Protein 2H56 (pdb70)

Nearest PDB structures (foldseek):
  2h56-assembly3_C  TM=1.001E+00  e=3.188E-31  Halalkalibacterium halodurans
  2h56-assembly2_B  TM=8.503E-01  e=1.746E-24  Halalkalibacterium halodurans
  3s6i-assembly1_A  TM=8.834E-01  e=1.108E-06  Schizosaccharomyces pombe 972h-
  4b21-assembly1_A  TM=8.457E-01  e=3.684E-06  Schizosaccharomyces pombe
  8a5c-assembly1_A  TM=5.728E-01  e=2.726E-02  Deinococcus radiodurans R1 = ATCC 13939 = DSM 20539

Structure (mmCIF, N/CA/C/O backbone):
data_2H56
#
_entry.id   2H56
#
_cell.length_a   141.752
_cell.length_b   141.752
_cell.length_c   85.949
_cell.angle_alpha   90.000
_cell.angle_beta   90.000
_cell.angle_gamma   120.000
#
_symmetry.space_group_name_H-M   'P 65'
#
loop_
_entity.id
_entity.type
_entity.pdbx_description
1 polymer 'DNA-3-methyladenine glycosidase'
2 water water
#
loop_
_atom_site.group_PDB
_atom_site.id
_atom_site.type_symbol
_atom_site.label_atom_id
_atom_site.label_alt_id
_atom_site.label_comp_id
_atom_site.label_asym_id
_atom_site.label_entity_id
_atom_site.label_seq_id
_atom_site.pdbx_PDB_ins_code
_atom_site.Cartn_x
_atom_site.Cartn_y
_atom_site.Cartn_z
_atom_site.occupancy
_atom_site.B_iso_or_equiv
_atom_site.auth_seq_id
_atom_site.auth_comp_id
_atom_site.auth_asym_id
_atom_site.auth_atom_id
_atom_site.pdbx_PDB_model_num
ATOM 1 N N . HIS A 1 12 ? 20.315 26.731 -3.033 1.00 92.20 0 HIS A N 1
ATOM 2 C CA . HIS A 1 12 ? 21.503 26.286 -2.243 1.00 91.46 0 HIS A CA 1
ATOM 3 C C . HIS A 1 12 ? 21.250 26.474 -0.734 1.00 90.78 0 HIS A C 1
ATOM 4 O O . HIS A 1 12 ? 20.755 27.523 -0.308 1.00 91.82 0 HIS A O 1
ATOM 14 N N . ARG A 1 14 ? 22.935 26.397 3.179 1.00 75.42 2 ARG A N 1
ATOM 15 C CA . ARG A 1 14 ? 24.225 26.654 3.795 1.00 74.15 2 ARG A CA 1
ATOM 16 C C . ARG A 1 14 ? 24.207 26.433 5.325 1.00 68.56 2 ARG A C 1
ATOM 17 O O . ARG A 1 14 ? 23.388 27.016 6.025 1.00 66.73 2 ARG A O 1
ATOM 25 N N . TYR A 1 15 ? 25.100 25.596 5.833 1.00 65.52 3 TYR A N 1
ATOM 26 C CA . TYR A 1 15 ? 25.143 25.284 7.278 1.00 66.59 3 TYR A CA 1
ATOM 27 C C . TYR A 1 15 ? 26.309 25.913 8.029 1.00 67.00 3 TYR A C 1
ATOM 28 O O . TYR A 1 15 ? 27.410 26.020 7.508 1.00 66.39 3 TYR A O 1
ATOM 37 N N . PHE A 1 16 ? 26.052 26.316 9.271 1.00 67.76 4 PHE A N 1
ATOM 38 C CA . PHE A 1 16 ? 27.081 26.859 10.137 1.00 67.22 4 PHE A CA 1
ATOM 39 C C . PHE A 1 16 ? 27.142 26.038 11.405 1.00 67.70 4 PHE A C 1
ATOM 40 O O . PHE A 1 16 ? 26.184 26.002 12.189 1.00 66.28 4 PHE A O 1
ATOM 48 N N . SER A 1 17 ? 28.262 25.359 11.613 1.00 68.19 5 SER A N 1
ATOM 49 C CA . SER A 1 17 ? 28.360 24.460 12.737 1.00 69.26 5 SER A CA 1
ATOM 50 C C . SER A 1 17 ? 28.852 25.264 13.935 1.00 68.84 5 SER A C 1
ATOM 51 O O . SER A 1 17 ? 29.268 26.399 13.803 1.00 68.15 5 SER A O 1
ATOM 54 N N . THR A 1 18 ? 28.788 24.675 15.116 1.00 69.19 6 THR A N 1
ATOM 55 C CA . THR A 1 18 ? 29.208 25.380 16.320 1.00 65.89 6 THR A CA 1
ATOM 56 C C . THR A 1 18 ? 30.709 25.610 16.318 1.00 65.95 6 THR A C 1
ATOM 57 O O . THR A 1 18 ? 31.170 26.418 17.098 1.00 66.63 6 THR A O 1
ATOM 61 N N . ASP A 1 19 ? 31.467 24.929 15.447 1.00 63.71 7 ASP A N 1
ATOM 62 C CA . ASP A 1 19 ? 32.898 25.236 15.297 1.00 63.72 7 ASP A CA 1
ATOM 63 C C . ASP A 1 19 ? 33.299 25.889 13.971 1.00 65.71 7 ASP A C 1
ATOM 64 O O . ASP A 1 19 ? 34.461 25.895 13.605 1.00 65.11 7 ASP A O 1
ATOM 69 N N . SER A 1 20 ? 32.334 26.439 13.251 1.00 67.30 8 SER A N 1
ATOM 70 C CA . SER A 1 20 ? 32.625 27.295 12.115 1.00 68.61 8 SER A CA 1
ATOM 71 C C . SER A 1 20 ? 33.420 28.532 12.526 1.00 68.35 8 SER A C 1
ATOM 72 O O . SER A 1 20 ? 33.235 29.047 13.617 1.00 68.34 8 SER A O 1
ATOM 75 N N . PRO A 1 21 ? 34.283 29.037 11.633 1.00 67.63 9 PRO A N 1
ATOM 76 C CA . PRO A 1 21 ? 35.002 30.260 11.938 1.00 67.35 9 PRO A CA 1
ATOM 77 C C . PRO A 1 21 ? 34.072 31.476 12.094 1.00 68.48 9 PRO A C 1
ATOM 78 O O . PRO A 1 21 ? 34.362 32.390 12.847 1.00 71.66 9 PRO A O 1
ATOM 82 N N . GLU A 1 22 ? 32.932 31.468 11.441 1.00 69.03 10 GLU A N 1
ATOM 83 C CA . GLU A 1 22 ? 31.965 32.545 11.656 1.00 70.05 10 GLU A CA 1
ATOM 84 C C . GLU A 1 22 ? 31.396 32.480 13.078 1.00 71.31 10 GLU A C 1
ATOM 85 O O . GLU A 1 22 ? 31.262 33.487 13.755 1.00 72.91 10 GLU A O 1
ATOM 91 N N . VAL A 1 23 ? 31.072 31.282 13.537 1.00 72.84 11 VAL A N 1
ATOM 92 C CA . VAL A 1 23 ? 30.456 31.153 14.832 1.00 70.56 11 VAL A CA 1
ATOM 93 C C . VAL A 1 23 ? 31.510 31.510 15.877 1.00 70.98 11 VAL A C 1
ATOM 94 O O . VAL A 1 23 ? 31.200 32.185 16.865 1.00 73.62 11 VAL A O 1
ATOM 98 N N . LYS A 1 24 ? 32.754 31.100 15.631 1.00 67.35 12 LYS A N 1
ATOM 99 C CA . LYS A 1 24 ? 33.834 31.377 16.570 1.00 67.62 12 LYS A CA 1
ATOM 100 C C . LYS A 1 24 ? 34.049 32.874 16.688 1.00 67.86 12 LYS A C 1
ATOM 101 O O . LYS A 1 24 ? 34.277 33.386 17.775 1.00 69.83 12 LYS A O 1
ATOM 107 N N . THR A 1 25 ? 33.915 33.580 15.576 1.00 68.96 13 THR A N 1
ATOM 108 C CA . THR A 1 25 ? 34.045 35.023 15.583 1.00 67.19 13 THR A CA 1
ATOM 109 C C . THR A 1 25 ? 32.936 35.689 16.371 1.00 69.56 13 THR A C 1
ATOM 110 O O . THR A 1 25 ? 33.224 36.529 17.232 1.00 71.07 13 THR A O 1
ATOM 114 N N . ILE A 1 26 ? 31.690 35.294 16.126 1.00 70.49 14 ILE A N 1
ATOM 115 C CA . ILE A 1 26 ? 30.554 35.964 16.774 1.00 70.85 14 ILE A CA 1
ATOM 116 C C . ILE A 1 26 ? 30.502 35.705 18.263 1.00 72.12 14 ILE A C 1
ATOM 117 O O . ILE A 1 26 ? 29.970 36.507 19.000 1.00 74.61 14 ILE A O 1
ATOM 122 N N . VAL A 1 27 ? 31.076 34.603 18.722 1.00 72.42 15 VAL A N 1
ATOM 123 C CA . VAL A 1 27 ? 31.075 34.336 20.158 1.00 70.52 15 VAL A CA 1
ATOM 124 C C . VAL A 1 27 ? 32.333 34.790 20.840 1.00 69.54 15 VAL A C 1
ATOM 125 O O . VAL A 1 27 ? 32.376 34.770 22.054 1.00 69.68 15 VAL A O 1
ATOM 129 N N . ALA A 1 28 ? 33.352 35.227 20.100 1.00 68.05 16 ALA A N 1
ATOM 130 C CA . ALA A 1 28 ? 34.645 35.599 20.751 1.00 64.68 16 ALA A CA 1
ATOM 131 C C . ALA A 1 28 ? 34.494 36.556 21.940 1.00 63.80 16 ALA A C 1
ATOM 132 O O . ALA A 1 28 ? 35.137 36.403 22.956 1.00 63.51 16 ALA A O 1
ATOM 134 N N . GLN A 1 29 ? 33.631 37.539 21.804 1.00 66.98 17 GLN A N 1
ATOM 135 C CA . GLN A 1 29 ? 33.492 38.557 22.813 1.00 69.10 17 GLN A CA 1
ATOM 136 C C . GLN A 1 29 ? 32.090 38.559 23.375 1.00 70.27 17 GLN A C 1
ATOM 137 O O . GLN A 1 29 ? 31.610 39.609 23.790 1.00 73.50 17 GLN A O 1
ATOM 143 N N . ASP A 1 30 ? 31.482 37.368 23.452 1.00 69.79 18 ASP A N 1
ATOM 144 C CA . ASP A 1 30 ? 30.115 37.167 23.961 1.00 67.00 18 ASP A CA 1
ATOM 145 C C . ASP A 1 30 ? 29.929 35.732 24.516 1.00 64.62 18 ASP A C 1
ATOM 146 O O . ASP A 1 30 ? 29.556 34.823 23.789 1.00 65.65 18 ASP A O 1
ATOM 151 N N . SER A 1 31 ? 30.166 35.526 25.799 1.00 62.81 19 SER A N 1
ATOM 152 C CA . SER A 1 31 ? 30.041 34.190 26.377 1.00 63.52 19 SER A CA 1
ATOM 153 C C . SER A 1 31 ? 28.626 33.680 26.566 1.00 62.45 19 SER A C 1
ATOM 154 O O . SER A 1 31 ? 28.419 32.485 26.697 1.00 61.00 19 SER A O 1
ATOM 157 N N . ARG A 1 32 ? 27.668 34.584 26.653 1.00 64.00 20 ARG A N 1
ATOM 158 C CA . ARG A 1 32 ? 26.274 34.198 26.759 1.00 65.97 20 ARG A CA 1
ATOM 159 C C . ARG A 1 32 ? 25.876 33.540 25.467 1.00 64.32 20 ARG A C 1
ATOM 160 O O . ARG A 1 32 ? 25.209 32.507 25.470 1.00 61.83 20 ARG A O 1
ATOM 168 N N . LEU A 1 33 ? 26.279 34.159 24.362 1.00 65.15 21 LEU A N 1
ATOM 169 C CA . LEU A 1 33 ? 26.002 33.602 23.038 1.00 67.44 21 LEU A CA 1
ATOM 170 C C . LEU A 1 33 ? 26.714 32.264 22.877 1.00 68.18 21 LEU A C 1
ATOM 171 O O . LEU A 1 33 ? 26.147 31.313 22.337 1.00 70.05 21 LEU A O 1
ATOM 176 N N . PHE A 1 34 ? 27.930 32.172 23.402 1.00 67.93 22 PHE A N 1
ATOM 177 C CA . PHE A 1 34 ? 28.657 30.922 23.364 1.00 68.61 22 PHE A CA 1
ATOM 178 C C . PHE A 1 34 ? 27.935 29.796 24.114 1.00 70.78 22 PHE A C 1
ATOM 179 O O . PHE A 1 34 ? 27.839 28.674 23.601 1.00 74.26 22 PHE A O 1
ATOM 187 N N . GLN A 1 35 ? 27.511 30.080 25.352 1.00 69.05 23 GLN A N 1
ATOM 188 C CA . GLN A 1 35 ? 26.756 29.123 26.174 1.00 67.29 23 GLN A CA 1
ATOM 189 C C . GLN A 1 35 ? 25.498 28.631 25.422 1.00 66.26 23 GLN A C 1
ATOM 190 O O . GLN A 1 35 ? 25.159 27.448 25.453 1.00 63.24 23 GLN A O 1
ATOM 196 N N . PHE A 1 36 ? 24.841 29.543 24.718 1.00 66.52 24 PHE A N 1
ATOM 197 C CA . PHE A 1 36 ? 23.629 29.201 23.990 1.00 68.63 24 PHE A CA 1
ATOM 198 C C . PHE A 1 36 ? 23.909 28.325 22.779 1.00 67.53 24 PHE A C 1
ATOM 199 O O . PHE A 1 36 ? 23.211 27.326 22.564 1.00 65.82 24 PHE A O 1
ATOM 207 N N . ILE A 1 37 ? 24.923 28.713 22.004 1.00 65.72 25 ILE A N 1
ATOM 208 C CA . ILE A 1 37 ? 25.270 28.014 20.772 1.00 65.28 25 ILE A CA 1
ATOM 209 C C . ILE A 1 37 ? 25.727 26.602 21.066 1.00 65.56 25 ILE A C 1
ATOM 210 O O . ILE A 1 37 ? 25.376 25.676 20.328 1.00 67.11 25 ILE A O 1
ATOM 215 N N . GLU A 1 38 ? 26.462 26.397 22.150 1.00 65.42 26 GLU A N 1
ATOM 216 C CA . GLU A 1 38 ? 26.884 25.025 22.443 1.00 67.42 26 GLU A CA 1
ATOM 217 C C . GLU A 1 38 ? 25.661 24.099 22.712 1.00 67.83 26 GLU A C 1
ATOM 218 O O . GLU A 1 38 ? 25.679 22.947 22.315 1.00 69.41 26 GLU A O 1
ATOM 221 N N . ILE A 1 39 ? 24.588 24.617 23.304 1.00 65.98 27 ILE A N 1
ATOM 222 C CA . ILE A 1 39 ? 23.366 23.850 23.455 1.00 63.95 27 ILE A CA 1
ATOM 223 C C . ILE A 1 39 ? 22.536 23.776 22.139 1.00 65.08 27 ILE A C 1
ATOM 224 O O . ILE A 1 39 ? 22.014 22.715 21.771 1.00 63.50 27 ILE A O 1
ATOM 228 N N . ALA A 1 40 ? 22.419 24.882 21.417 1.00 65.34 28 ALA A N 1
ATOM 229 C CA . ALA A 1 40 ? 21.523 24.915 20.240 1.00 64.73 28 ALA A CA 1
ATOM 230 C C . ALA A 1 40 ? 22.066 24.182 19.028 1.00 65.42 28 ALA A C 1
ATOM 231 O O . ALA A 1 40 ? 21.306 23.789 18.185 1.00 69.70 28 ALA A O 1
ATOM 233 N N . GLY A 1 41 ? 23.371 24.029 18.891 1.00 65.96 29 GLY A N 1
ATOM 234 C CA . GLY A 1 41 ? 23.908 23.318 17.721 1.00 65.11 29 GLY A CA 1
ATOM 235 C C . GLY A 1 41 ? 23.977 24.177 16.464 1.00 65.32 29 GLY A C 1
ATOM 236 O O . GLY A 1 41 ? 24.107 25.395 16.535 1.00 63.32 29 GLY A O 1
ATOM 237 N N . GLU A 1 42 ? 23.898 23.539 15.300 1.00 65.96 30 GLU A N 1
ATOM 238 C CA . GLU A 1 42 ? 24.112 24.257 14.058 1.00 64.28 30 GLU A CA 1
ATOM 239 C C . GLU A 1 42 ? 22.886 25.028 13.654 1.00 66.42 30 GLU A C 1
ATOM 240 O O . GLU A 1 42 ? 21.769 24.675 14.015 1.00 66.12 30 GLU A O 1
ATOM 246 N N . VAL A 1 43 ? 23.122 26.092 12.900 1.00 67.12 31 VAL A N 1
ATOM 247 C CA . VAL A 1 43 ? 22.073 26.795 12.201 1.00 64.75 31 VAL A CA 1
ATOM 248 C C . VAL A 1 43 ? 22.302 26.704 10.710 1.00 65.74 31 VAL A C 1
ATOM 249 O O . VAL A 1 43 ? 23.394 26.347 10.252 1.00 64.47 31 VAL A O 1
ATOM 253 N N . GLN A 1 44 ? 21.261 27.069 9.967 1.00 67.36 32 GLN A N 1
ATOM 254 C CA . GLN A 1 44 ? 21.275 27.004 8.532 1.00 69.09 32 GLN A CA 1
ATOM 255 C C . GLN A 1 44 ? 20.737 28.279 7.895 1.00 71.02 32 GLN A C 1
ATOM 256 O O . GLN A 1 44 ? 20.035 29.075 8.529 1.00 70.41 32 GLN A O 1
ATOM 262 N N . LEU A 1 45 ? 21.124 28.472 6.641 1.00 72.22 33 LEU A N 1
ATOM 263 C CA . LEU A 1 45 ? 20.823 29.676 5.904 1.00 72.97 33 LEU A CA 1
ATOM 264 C C . LEU A 1 45 ? 20.390 29.293 4.521 1.00 74.48 33 LEU A C 1
ATOM 265 O O . LEU A 1 45 ? 21.220 28.972 3.686 1.00 75.57 33 LEU A O 1
ATOM 270 N N . PRO A 1 46 ? 19.078 29.291 4.271 1.00 77.47 34 PRO A N 1
ATOM 271 C CA . PRO A 1 46 ? 18.637 29.016 2.899 1.00 78.39 34 PRO A CA 1
ATOM 272 C C . PRO A 1 46 ? 19.022 30.145 1.957 1.00 78.35 34 PRO A C 1
ATOM 273 O O . PRO A 1 46 ? 18.931 31.310 2.322 1.00 76.78 34 PRO A O 1
ATOM 277 N N . THR A 1 47 ? 19.523 29.785 0.786 1.00 80.26 35 THR A N 1
ATOM 278 C CA . THR A 1 47 ? 19.852 30.764 -0.237 1.00 82.25 35 THR A CA 1
ATOM 279 C C . THR A 1 47 ? 19.071 30.465 -1.490 1.00 81.83 35 THR A C 1
ATOM 280 O O . THR A 1 47 ? 19.267 29.409 -2.134 1.00 83.05 35 THR A O 1
ATOM 284 N N . LYS A 1 48 ? 18.202 31.407 -1.837 1.00 79.59 36 LYS A N 1
ATOM 285 C CA . LYS A 1 48 ? 17.468 31.343 -3.086 1.00 79.12 36 LYS A CA 1
ATOM 286 C C . LYS A 1 48 ? 18.423 31.614 -4.247 1.00 77.76 36 LYS A C 1
ATOM 287 O O . LYS A 1 48 ? 19.075 32.643 -4.301 1.00 79.28 36 LYS A O 1
ATOM 293 N N . PRO A 1 49 ? 18.490 30.700 -5.201 1.00 77.72 37 PRO A N 1
ATOM 294 C CA . PRO A 1 49 ? 19.344 30.980 -6.362 1.00 79.35 37 PRO A CA 1
ATOM 295 C C . PRO A 1 49 ? 19.079 32.350 -7.018 1.00 79.74 37 PRO A C 1
ATOM 296 O O . PRO A 1 49 ? 19.984 33.181 -7.076 1.00 83.21 37 PRO A O 1
ATOM 300 N N . ASN A 1 50 ? 17.840 32.593 -7.443 1.00 76.15 38 ASN A N 1
ATOM 301 C CA . ASN A 1 50 ? 17.517 33.707 -8.327 1.00 73.48 38 ASN A CA 1
ATOM 302 C C . ASN A 1 50 ? 16.985 35.009 -7.654 1.00 70.36 38 ASN A C 1
ATOM 303 O O . ASN A 1 50 ? 15.846 35.094 -7.260 1.00 69.22 38 ASN A O 1
ATOM 308 N N . PRO A 1 51 ? 17.808 36.045 -7.582 1.00 68.61 39 PRO A N 1
ATOM 309 C CA . PRO A 1 51 ? 17.456 37.276 -6.890 1.00 68.16 39 PRO A CA 1
ATOM 310 C C . PRO A 1 51 ? 16.150 37.924 -7.338 1.00 69.89 39 PRO A C 1
ATOM 311 O O . PRO A 1 51 ? 15.331 38.315 -6.509 1.00 72.66 39 PRO A O 1
ATOM 315 N N . PHE A 1 52 ? 15.959 38.077 -8.635 1.00 67.37 40 PHE A N 1
ATOM 316 C CA . PHE A 1 52 ? 14.747 38.701 -9.093 1.00 68.14 40 PHE A CA 1
ATOM 317 C C . PHE A 1 52 ? 13.534 37.897 -8.653 1.00 69.71 40 PHE A C 1
ATOM 318 O O . PHE A 1 52 ? 12.549 38.452 -8.206 1.00 72.08 40 PHE A O 1
ATOM 326 N N . GLN A 1 53 ? 13.617 36.582 -8.791 1.00 71.77 41 GLN A N 1
ATOM 327 C CA . GLN A 1 53 ? 12.540 35.686 -8.398 1.00 72.75 41 GLN A CA 1
ATOM 328 C C . GLN A 1 53 ? 12.213 35.872 -6.921 1.00 72.68 41 GLN A C 1
ATOM 329 O O . GLN A 1 53 ? 11.061 35.966 -6.537 1.00 70.71 41 GLN A O 1
ATOM 335 N N . SER A 1 54 ? 13.249 35.951 -6.105 1.00 74.29 42 SER A N 1
ATOM 336 C CA . SER A 1 54 ? 13.096 36.200 -4.676 1.00 75.83 42 SER A CA 1
ATOM 337 C C . SER A 1 54 ? 12.389 37.469 -4.338 1.00 73.79 42 SER A C 1
ATOM 338 O O . SER A 1 54 ? 11.597 37.476 -3.416 1.00 75.18 42 SER A O 1
ATOM 341 N N . LEU A 1 55 ? 12.694 38.555 -5.037 1.00 71.71 43 LEU A N 1
ATOM 342 C CA . LEU A 1 55 ? 12.037 39.822 -4.717 1.00 72.19 43 LEU A CA 1
ATOM 343 C C . LEU A 1 55 ? 10.538 39.715 -5.010 1.00 72.91 43 LEU A C 1
ATOM 344 O O . LEU A 1 55 ? 9.701 40.168 -4.231 1.00 76.61 43 LEU A O 1
ATOM 349 N N . VAL A 1 56 ? 10.200 39.105 -6.139 1.00 69.11 44 VAL A N 1
ATOM 350 C CA . VAL A 1 56 ? 8.816 38.979 -6.519 1.00 67.78 44 VAL A CA 1
ATOM 351 C C . VAL A 1 56 ? 8.074 38.111 -5.500 1.00 69.42 44 VAL A C 1
ATOM 352 O O . VAL A 1 56 ? 7.038 38.496 -4.986 1.00 71.12 44 VAL A O 1
ATOM 356 N N . SER A 1 57 ? 8.625 36.944 -5.211 1.00 70.62 45 SER A N 1
ATOM 357 C CA . SER A 1 57 ? 8.126 36.097 -4.152 1.00 72.82 45 SER A CA 1
ATOM 358 C C . SER A 1 57 ? 8.023 36.833 -2.803 1.00 73.32 45 SER A C 1
ATOM 359 O O . SER A 1 57 ? 7.058 36.663 -2.084 1.00 76.19 45 SER A O 1
ATOM 362 N N . SER A 1 58 ? 9.000 37.655 -2.456 1.00 72.64 46 SER A N 1
ATOM 363 C CA . SER A 1 58 ? 8.912 38.412 -1.219 1.00 73.98 46 SER A CA 1
ATOM 364 C C . SER A 1 58 ? 7.735 39.364 -1.224 1.00 71.51 46 SER A C 1
ATOM 365 O O . SER A 1 58 ? 7.056 39.506 -0.201 1.00 73.16 46 SER A O 1
ATOM 368 N N . ILE A 1 59 ? 7.487 40.021 -2.350 1.00 69.13 47 ILE A N 1
ATOM 369 C CA . ILE A 1 59 ? 6.298 40.894 -2.460 1.00 70.19 47 ILE A CA 1
ATOM 370 C C . ILE A 1 59 ? 4.992 40.080 -2.354 1.00 70.87 47 ILE A C 1
ATOM 371 O O . ILE A 1 59 ? 4.079 40.484 -1.648 1.00 70.79 47 ILE A O 1
ATOM 376 N N . VAL A 1 60 ? 4.932 38.902 -2.983 1.00 70.53 48 VAL A N 1
ATOM 377 C CA . VAL A 1 60 ? 3.720 38.105 -2.946 1.00 69.63 48 VAL A CA 1
ATOM 378 C C . VAL A 1 60 ? 3.389 37.656 -1.544 1.00 68.56 48 VAL A C 1
ATOM 379 O O . VAL A 1 60 ? 2.225 37.576 -1.177 1.00 68.02 48 VAL A O 1
ATOM 383 N N . GLU A 1 61 ? 4.410 37.439 -0.746 1.00 68.95 49 GLU A N 1
ATOM 384 C CA . GLU A 1 61 ? 4.219 36.973 0.634 1.00 71.14 49 GLU A CA 1
ATOM 385 C C . GLU A 1 61 ? 3.630 38.002 1.580 1.00 69.38 49 GLU A C 1
ATOM 386 O O . GLU A 1 61 ? 2.947 37.646 2.523 1.00 72.86 49 GLU A O 1
ATOM 392 N N . GLN A 1 62 ? 3.907 39.275 1.383 1.00 66.82 50 GLN A N 1
ATOM 393 C CA . GLN A 1 62 ? 3.416 40.272 2.347 1.00 66.42 50 GLN A CA 1
ATOM 394 C C . GLN A 1 62 ? 1.960 40.060 2.777 1.00 66.24 50 GLN A C 1
ATOM 395 O O . GLN A 1 62 ? 1.077 39.941 1.925 1.00 65.50 50 GLN A O 1
ATOM 401 N N . GLN A 1 63 ? 1.745 40.026 4.101 1.00 66.15 51 GLN A N 1
ATOM 402 C CA . GLN A 1 63 ? 0.434 39.994 4.754 1.00 66.40 51 GLN A CA 1
ATOM 403 C C . GLN A 1 63 ? -0.281 38.654 4.566 1.00 67.48 51 GLN A C 1
ATOM 404 O O . GLN A 1 63 ? -1.445 38.516 4.903 1.00 70.05 51 GLN A O 1
ATOM 410 N N . LEU A 1 64 ? 0.400 37.644 4.060 1.00 68.09 52 LEU A N 1
ATOM 411 C CA . LEU A 1 64 ? -0.266 36.377 3.824 1.00 70.55 52 LEU A CA 1
ATOM 412 C C . LEU A 1 64 ? 0.469 35.234 4.502 1.00 71.43 52 LEU A C 1
ATOM 413 O O . LEU A 1 64 ? 1.667 35.296 4.670 1.00 73.11 52 LEU A O 1
ATOM 418 N N . SER A 1 65 ? -0.248 34.170 4.856 1.00 73.11 53 SER A N 1
ATOM 419 C CA . SER A 1 65 ? 0.397 32.929 5.306 1.00 72.66 53 SER A CA 1
ATOM 420 C C . SER A 1 65 ? 1.239 32.310 4.196 1.00 73.70 53 SER A C 1
ATOM 421 O O . SER A 1 65 ? 1.036 32.595 3.015 1.00 72.11 53 SER A O 1
ATOM 424 N N . ILE A 1 66 ? 2.194 31.472 4.597 1.00 76.52 54 ILE A N 1
ATOM 425 C CA . ILE A 1 66 ? 2.984 30.671 3.658 1.00 78.66 54 ILE A CA 1
ATOM 426 C C . ILE A 1 66 ? 2.055 29.848 2.739 1.00 78.73 54 ILE A C 1
ATOM 427 O O . ILE A 1 66 ? 2.332 29.705 1.542 1.00 79.47 54 ILE A O 1
ATOM 431 N N . LYS A 1 67 ? 0.943 29.356 3.290 1.00 76.95 55 LYS A N 1
ATOM 432 C CA . LYS A 1 67 ? -0.068 28.619 2.510 1.00 77.12 55 LYS A CA 1
ATOM 433 C C . LYS A 1 67 ? -0.772 29.480 1.452 1.00 75.50 55 LYS A C 1
ATOM 434 O O . LYS A 1 67 ? -0.846 29.097 0.289 1.00 76.48 55 LYS A O 1
ATOM 440 N N . ALA A 1 68 ? -1.303 30.623 1.891 1.00 74.14 56 ALA A N 1
ATOM 441 C CA . ALA A 1 68 ? -1.940 31.629 1.040 1.00 72.34 56 ALA A CA 1
ATOM 442 C C . ALA A 1 68 ? -1.040 32.097 -0.094 1.00 71.19 56 ALA A C 1
ATOM 443 O O . ALA A 1 68 ? -1.419 32.049 -1.254 1.00 73.19 56 ALA A O 1
ATOM 445 N N . ALA A 1 69 ? 0.156 32.549 0.265 1.00 70.21 57 ALA A N 1
ATOM 446 C CA . ALA A 1 69 ? 1.114 33.091 -0.691 1.00 68.44 57 ALA A CA 1
ATOM 447 C C . ALA A 1 69 ? 1.525 32.045 -1.693 1.00 67.51 57 ALA A C 1
ATOM 448 O O . ALA A 1 69 ? 1.752 32.349 -2.851 1.00 67.30 57 ALA A O 1
ATOM 450 N N . SER A 1 70 ? 1.639 30.809 -1.235 1.00 68.18 58 SER A N 1
ATOM 451 C CA . SER A 1 70 ? 2.090 29.733 -2.089 1.00 67.77 58 SER A CA 1
ATOM 452 C C . SER A 1 70 ? 1.039 29.461 -3.157 1.00 65.67 58 SER A C 1
ATOM 453 O O . SER A 1 70 ? 1.371 29.275 -4.301 1.00 67.59 58 SER A O 1
ATOM 456 N N . ALA A 1 71 ? -0.229 29.513 -2.799 1.00 66.89 59 ALA A N 1
ATOM 457 C CA . ALA A 1 71 ? -1.306 29.377 -3.787 1.00 67.81 59 ALA A CA 1
ATOM 458 C C . ALA A 1 71 ? -1.216 30.456 -4.882 1.00 67.54 59 ALA A C 1
ATOM 459 O O . ALA A 1 71 ? -1.302 30.151 -6.068 1.00 63.43 59 ALA A O 1
ATOM 461 N N . ILE A 1 72 ? -1.030 31.712 -4.475 1.00 67.72 60 ILE A N 1
ATOM 462 C CA . ILE A 1 72 ? -1.049 32.824 -5.420 1.00 66.98 60 ILE A CA 1
ATOM 463 C C . ILE A 1 72 ? 0.168 32.767 -6.306 1.00 66.79 60 ILE A C 1
ATOM 464 O O . ILE A 1 72 ? 0.090 32.916 -7.511 1.00 65.21 60 ILE A O 1
ATOM 469 N N . TYR A 1 73 ? 1.307 32.520 -5.699 1.00 69.82 61 TYR A N 1
ATOM 470 C CA . TYR A 1 73 ? 2.538 32.430 -6.463 1.00 71.64 61 TYR A CA 1
ATOM 471 C C . TYR A 1 73 ? 2.496 31.253 -7.444 1.00 71.69 61 TYR A C 1
ATOM 472 O O . TYR A 1 73 ? 2.964 31.358 -8.566 1.00 72.87 61 TYR A O 1
ATOM 481 N N . GLY A 1 74 ? 1.920 30.136 -7.029 1.00 70.47 62 GLY A N 1
ATOM 482 C CA . GLY A 1 74 ? 1.765 29.000 -7.940 1.00 70.84 62 GLY A CA 1
ATOM 483 C C . GLY A 1 74 ? 1.048 29.397 -9.208 1.00 71.02 62 GLY A C 1
ATOM 484 O O . GLY A 1 74 ? 1.402 28.957 -10.297 1.00 72.51 62 GLY A O 1
ATOM 485 N N . ARG A 1 75 ? 0.045 30.258 -9.067 1.00 69.69 63 ARG A N 1
ATOM 486 C CA . ARG A 1 75 ? -0.731 30.680 -10.205 1.00 67.25 63 ARG A CA 1
ATOM 487 C C . ARG A 1 75 ? 0.019 31.700 -11.054 1.00 67.00 63 ARG A C 1
ATOM 488 O O . ARG A 1 75 ? -0.172 31.728 -12.259 1.00 68.97 63 ARG A O 1
ATOM 496 N N . VAL A 1 76 ? 0.882 32.518 -10.456 1.00 65.71 64 VAL A N 1
ATOM 497 C CA . VAL A 1 76 ? 1.704 33.418 -11.249 1.00 65.49 64 VAL A CA 1
ATOM 498 C C . VAL A 1 76 ? 2.648 32.589 -12.117 1.00 68.00 64 VAL A C 1
ATOM 499 O O . VAL A 1 76 ? 2.813 32.863 -13.333 1.00 68.15 64 VAL A O 1
ATOM 503 N N . GLU A 1 77 ? 3.221 31.532 -11.535 1.00 69.23 65 GLU A N 1
ATOM 504 C CA . GLU A 1 77 ? 4.138 30.690 -12.315 1.00 72.00 65 GLU A CA 1
ATOM 505 C C . GLU A 1 77 ? 3.425 30.142 -13.558 1.00 72.12 65 GLU A C 1
ATOM 506 O O . GLU A 1 77 ? 4.022 30.105 -14.635 1.00 70.10 65 GLU A O 1
ATOM 512 N N . GLN A 1 78 ? 2.148 29.761 -13.421 1.00 72.66 66 GLN A N 1
ATOM 513 C CA . GLN A 1 78 ? 1.400 29.222 -14.550 1.00 72.92 66 GLN A CA 1
ATOM 514 C C . GLN A 1 78 ? 1.205 30.280 -15.622 1.00 72.40 66 GLN A C 1
ATOM 515 O O . GLN A 1 78 ? 1.383 29.996 -16.785 1.00 72.34 66 GLN A O 1
ATOM 521 N N . LEU A 1 79 ? 0.870 31.507 -15.231 1.00 72.77 67 LEU A N 1
ATOM 522 C CA . LEU A 1 79 ? 0.755 32.628 -16.187 1.00 69.10 67 LEU A CA 1
ATOM 523 C C . LEU A 1 79 ? 2.015 32.783 -17.004 1.00 68.44 67 LEU A C 1
ATOM 524 O O . LEU A 1 79 ? 1.918 32.874 -18.196 1.00 70.21 67 LEU A O 1
ATOM 529 N N . VAL A 1 80 ? 3.193 32.786 -16.376 1.00 70.02 68 VAL A N 1
ATOM 530 C CA . VAL A 1 80 ? 4.487 32.849 -17.129 1.00 68.22 68 VAL A CA 1
ATOM 531 C C . VAL A 1 80 ? 4.971 31.517 -17.731 1.00 69.46 68 VAL A C 1
ATOM 532 O O . VAL A 1 80 ? 5.958 31.507 -18.455 1.00 71.51 68 VAL A O 1
ATOM 536 N N . GLY A 1 81 ? 4.291 30.407 -17.430 1.00 70.49 69 GLY A N 1
ATOM 537 C CA . GLY A 1 81 ? 4.544 29.118 -18.066 1.00 69.54 69 GLY A CA 1
ATOM 538 C C . GLY A 1 81 ? 5.660 28.305 -17.460 1.00 72.78 69 GLY A C 1
ATOM 539 O O . GLY A 1 81 ? 6.263 27.490 -18.137 1.00 76.73 69 GLY A O 1
ATOM 540 N N . GLY A 1 82 ? 5.943 28.498 -16.179 1.00 75.37 70 GLY A N 1
ATOM 541 C CA . GLY A 1 82 ? 6.999 27.740 -15.505 1.00 75.16 70 GLY A CA 1
ATOM 542 C C . GLY A 1 82 ? 7.729 28.624 -14.521 1.00 75.82 70 GLY A C 1
ATOM 543 O O . GLY A 1 82 ? 7.171 29.594 -14.022 1.00 78.04 70 GLY A O 1
ATOM 544 N N . ALA A 1 83 ? 8.983 28.311 -14.232 1.00 75.12 71 ALA A N 1
ATOM 545 C CA . ALA A 1 83 ? 9.739 29.119 -13.281 1.00 75.81 71 ALA A CA 1
ATOM 546 C C . ALA A 1 83 ? 9.714 30.605 -13.692 1.00 75.77 71 ALA A C 1
ATOM 547 O O . ALA A 1 83 ? 9.899 30.956 -14.851 1.00 76.59 71 ALA A O 1
ATOM 549 N N . LEU A 1 84 ? 9.454 31.474 -12.742 1.00 75.30 72 LEU A N 1
ATOM 550 C CA . LEU A 1 84 ? 9.643 32.879 -12.979 1.00 76.06 72 LEU A CA 1
ATOM 551 C C . LEU A 1 84 ? 11.113 33.112 -12.785 1.00 76.04 72 LEU A C 1
ATOM 552 O O . LEU A 1 84 ? 11.587 32.994 -11.671 1.00 78.81 72 LEU A O 1
ATOM 557 N N . GLU A 1 85 ? 11.840 33.423 -13.851 1.00 74.99 73 GLU A N 1
ATOM 558 C CA . GLU A 1 85 ? 13.290 33.646 -13.749 1.00 75.83 73 GLU A CA 1
ATOM 559 C C . GLU A 1 85 ? 13.739 35.050 -14.133 1.00 74.16 73 GLU A C 1
ATOM 560 O O . GLU A 1 85 ? 14.755 35.527 -13.650 1.00 75.39 73 GLU A O 1
ATOM 566 N N . LYS A 1 86 ? 13.001 35.696 -15.023 1.00 73.30 74 LYS A N 1
ATOM 567 C CA . LYS A 1 86 ? 13.484 36.877 -15.713 1.00 72.42 74 LYS A CA 1
ATOM 568 C C . LYS A 1 86 ? 12.339 37.871 -15.791 1.00 71.71 74 LYS A C 1
ATOM 569 O O . LYS A 1 86 ? 11.196 37.457 -15.996 1.00 73.24 74 LYS A O 1
ATOM 572 N N . PRO A 1 87 ? 12.631 39.180 -15.638 1.00 69.65 75 PRO A N 1
ATOM 573 C CA . PRO A 1 87 ? 11.587 40.188 -15.705 1.00 68.06 75 PRO A CA 1
ATOM 574 C C . PRO A 1 87 ? 10.882 40.219 -17.050 1.00 65.85 75 PRO A C 1
ATOM 575 O O . PRO A 1 87 ? 9.704 40.502 -17.097 1.00 64.44 75 PRO A O 1
ATOM 579 N N . GLU A 1 88 ? 11.581 39.911 -18.127 1.00 67.49 76 GLU A N 1
ATOM 580 C CA . GLU A 1 88 ? 10.954 39.951 -19.445 1.00 69.56 76 GLU A CA 1
ATOM 581 C C . GLU A 1 88 ? 9.695 39.067 -19.458 1.00 70.56 76 GLU A C 1
ATOM 582 O O . GLU A 1 88 ? 8.727 39.361 -20.146 1.00 76.13 76 GLU A O 1
ATOM 584 N N . GLN A 1 89 ? 9.664 38.019 -18.658 1.00 69.61 77 GLN A N 1
ATOM 585 C CA . GLN A 1 89 ? 8.493 37.121 -18.637 1.00 68.70 77 GLN A CA 1
ATOM 586 C C . GLN A 1 89 ? 7.184 37.791 -18.211 1.00 69.73 77 GLN A C 1
ATOM 587 O O . GLN A 1 89 ? 6.098 37.319 -18.531 1.00 68.02 77 GLN A O 1
ATOM 593 N N . LEU A 1 90 ? 7.293 38.860 -17.436 1.00 70.40 78 LEU A N 1
ATOM 594 C CA . LEU A 1 90 ? 6.116 39.494 -16.913 1.00 71.14 78 LEU A CA 1
ATOM 595 C C . LEU A 1 90 ? 5.596 40.572 -17.861 1.00 71.84 78 LEU A C 1
ATOM 596 O O . LEU A 1 90 ? 4.428 40.993 -17.735 1.00 68.79 78 LEU A O 1
ATOM 601 N N . TYR A 1 91 ? 6.436 41.015 -18.806 1.00 71.91 79 TYR A N 1
ATOM 602 C CA . TYR A 1 91 ? 5.954 41.985 -19.773 1.00 75.36 79 TYR A CA 1
ATOM 603 C C . TYR A 1 91 ? 4.728 41.367 -20.411 1.00 76.57 79 TYR A C 1
ATOM 604 O O . TYR A 1 91 ? 3.730 42.040 -20.502 1.00 79.06 79 TYR A O 1
ATOM 607 N N . ARG A 1 92 ? 4.787 40.086 -20.796 1.00 77.00 80 ARG A N 1
ATOM 608 C CA . ARG A 1 92 ? 3.681 39.447 -21.552 1.00 77.84 80 ARG A CA 1
ATOM 609 C C . ARG A 1 92 ? 2.387 39.182 -20.738 1.00 77.06 80 ARG A C 1
ATOM 610 O O . ARG A 1 92 ? 1.395 38.796 -21.327 1.00 79.42 80 ARG A O 1
ATOM 612 N N . VAL A 1 93 ? 2.400 39.386 -19.413 1.00 74.50 81 VAL A N 1
ATOM 613 C CA . VAL A 1 93 ? 1.253 39.128 -18.547 1.00 68.79 81 VAL A CA 1
ATOM 614 C C . VAL A 1 93 ? 0.594 40.428 -18.088 1.00 67.37 81 VAL A C 1
ATOM 615 O O . VAL A 1 93 ? 1.238 41.247 -17.480 1.00 65.11 81 VAL A O 1
ATOM 619 N N . SER A 1 94 ? -0.698 40.593 -18.342 1.00 65.17 82 SER A N 1
ATOM 620 C CA . SER A 1 94 ? -1.387 41.809 -17.965 1.00 65.17 82 SER A CA 1
ATOM 621 C C . SER A 1 94 ? -1.651 41.887 -16.473 1.00 66.49 82 SER A C 1
ATOM 622 O O . SER A 1 94 ? -1.701 40.878 -15.777 1.00 68.94 82 SER A O 1
ATOM 625 N N . ASP A 1 95 ? -1.904 43.105 -16.027 1.00 64.77 83 ASP A N 1
ATOM 626 C CA . ASP A 1 95 ? -2.395 43.374 -14.709 1.00 65.91 83 ASP A CA 1
ATOM 627 C C . ASP A 1 95 ? -3.730 42.672 -14.386 1.00 66.86 83 ASP A C 1
ATOM 628 O O . ASP A 1 95 ? -3.886 42.113 -13.302 1.00 70.06 83 ASP A O 1
ATOM 633 N N . GLU A 1 96 ? -4.709 42.684 -15.282 1.00 68.29 84 GLU A N 1
ATOM 634 C CA . GLU A 1 96 ? -5.973 42.010 -14.957 1.00 67.75 84 GLU A CA 1
ATOM 635 C C . GLU A 1 96 ? -5.648 40.538 -14.687 1.00 67.33 84 GLU A C 1
ATOM 636 O O . GLU A 1 96 ? -6.168 39.937 -13.753 1.00 69.99 84 GLU A O 1
ATOM 638 N N . ALA A 1 97 ? -4.747 39.959 -15.468 1.00 66.20 85 ALA A N 1
ATOM 639 C CA . ALA A 1 97 ? -4.463 38.528 -15.322 1.00 64.66 85 ALA A CA 1
ATOM 640 C C . ALA A 1 97 ? -3.934 38.262 -13.924 1.00 65.75 85 ALA A C 1
ATOM 641 O O . ALA A 1 97 ? -4.430 37.363 -13.229 1.00 68.53 85 ALA A O 1
ATOM 643 N N . LEU A 1 98 ? -2.931 39.049 -13.521 1.00 63.71 86 LEU A N 1
ATOM 644 C CA . LEU A 1 98 ? -2.329 38.963 -12.186 1.00 61.55 86 LEU A CA 1
ATOM 645 C C . LEU A 1 98 ? -3.348 39.157 -11.078 1.00 64.43 86 LEU A C 1
ATOM 646 O O . LEU A 1 98 ? -3.300 38.459 -10.050 1.00 64.51 86 LEU A O 1
ATOM 651 N N . ARG A 1 99 ? -4.277 40.095 -11.274 1.00 64.98 87 ARG A N 1
ATOM 652 C CA . ARG A 1 99 ? -5.351 40.272 -10.310 1.00 66.52 87 ARG A CA 1
ATOM 653 C C . ARG A 1 99 ? -6.297 39.101 -10.224 1.00 65.05 87 ARG A C 1
ATOM 654 O O . ARG A 1 99 ? -6.714 38.731 -9.135 1.00 66.98 87 ARG A O 1
ATOM 662 N N . GLN A 1 100 ? -6.628 38.500 -11.355 1.00 63.09 88 GLN A N 1
ATOM 663 C CA . GLN A 1 100 ? -7.437 37.306 -11.332 1.00 63.58 88 GLN A CA 1
ATOM 664 C C . GLN A 1 100 ? -6.736 36.170 -10.625 1.00 62.51 88 GLN A C 1
ATOM 665 O O . GLN A 1 100 ? -7.379 35.287 -10.081 1.00 64.62 88 GLN A O 1
ATOM 671 N N . ALA A 1 101 ? -5.417 36.172 -10.668 1.00 60.80 89 ALA A N 1
ATOM 672 C CA . ALA A 1 101 ? -4.639 35.166 -9.959 1.00 62.21 89 ALA A CA 1
ATOM 673 C C . ALA A 1 101 ? -4.629 35.419 -8.446 1.00 63.59 89 ALA A C 1
ATOM 674 O O . ALA A 1 101 ? -4.196 34.567 -7.689 1.00 63.34 89 ALA A O 1
ATOM 676 N N . GLY A 1 102 ? -5.075 36.595 -8.005 1.00 65.01 90 GLY A N 1
ATOM 677 C CA . GLY A 1 102 ? -5.107 36.908 -6.586 1.00 65.29 90 GLY A CA 1
ATOM 678 C C . GLY A 1 102 ? -4.018 37.840 -6.113 1.00 66.07 90 GLY A C 1
ATOM 679 O O . GLY A 1 102 ? -3.897 38.082 -4.914 1.00 69.33 90 GLY A O 1
ATOM 680 N N . VAL A 1 103 ? -3.207 38.367 -7.023 1.00 65.44 91 VAL A N 1
ATOM 681 C CA . VAL A 1 103 ? -2.173 39.317 -6.604 1.00 64.99 91 VAL A CA 1
ATOM 682 C C . VAL A 1 103 ? -2.849 40.624 -6.407 1.00 63.18 91 VAL A C 1
ATOM 683 O O . VAL A 1 103 ? -3.557 41.073 -7.294 1.00 67.05 91 VAL A O 1
ATOM 687 N N . SER A 1 104 ? -2.642 41.268 -5.271 1.00 64.52 92 SER A N 1
ATOM 688 C CA . SER A 1 104 ? -3.384 42.541 -4.992 1.00 63.46 92 SER A CA 1
ATOM 689 C C . SER A 1 104 ? -2.911 43.648 -5.921 1.00 60.79 92 SER A C 1
ATOM 690 O O . SER A 1 104 ? -1.867 43.521 -6.540 1.00 61.09 92 SER A O 1
ATOM 693 N N . LYS A 1 105 ? -3.700 44.700 -6.066 1.00 62.58 93 LYS A N 1
ATOM 694 C CA . LYS A 1 105 ? -3.311 45.859 -6.899 1.00 64.83 93 LYS A CA 1
ATOM 695 C C . LYS A 1 105 ? -2.016 46.566 -6.393 1.00 67.87 93 LYS A C 1
ATOM 696 O O . LYS A 1 105 ? -1.143 46.946 -7.190 1.00 69.57 93 LYS A O 1
ATOM 702 N N . ARG A 1 106 ? -1.863 46.707 -5.084 1.00 67.17 94 ARG A N 1
ATOM 703 C CA . ARG A 1 106 ? -0.622 47.257 -4.583 1.00 69.29 94 ARG A CA 1
ATOM 704 C C . ARG A 1 106 ? 0.576 46.345 -4.902 1.00 68.31 94 ARG A C 1
ATOM 705 O O . ARG A 1 106 ? 1.639 46.806 -5.341 1.00 66.43 94 ARG A O 1
ATOM 713 N N . LYS A 1 107 ? 0.422 45.053 -4.679 1.00 66.82 95 LYS A N 1
ATOM 714 C CA . LYS A 1 107 ? 1.533 44.158 -4.957 1.00 67.97 95 LYS A CA 1
ATOM 715 C C . LYS A 1 107 ? 1.930 44.184 -6.453 1.00 68.18 95 LYS A C 1
ATOM 716 O O . LYS A 1 107 ? 3.093 44.069 -6.805 1.00 66.28 95 LYS A O 1
ATOM 722 N N . ILE A 1 108 ? 0.965 44.391 -7.334 1.00 70.50 96 ILE A N 1
ATOM 723 C CA . ILE A 1 108 ? 1.274 44.511 -8.751 1.00 68.17 96 ILE A CA 1
ATOM 724 C C . ILE A 1 108 ? 2.142 45.721 -9.039 1.00 69.20 96 ILE A C 1
ATOM 725 O O . ILE A 1 108 ? 3.105 45.602 -9.788 1.00 70.11 96 ILE A O 1
ATOM 730 N N . GLU A 1 109 ? 1.828 46.865 -8.429 1.00 67.62 97 GLU A N 1
ATOM 731 C CA . GLU A 1 109 ? 2.666 48.035 -8.566 1.00 68.05 97 GLU A CA 1
ATOM 732 C C . GLU A 1 109 ? 4.100 47.740 -8.055 1.00 68.50 97 GLU A C 1
ATOM 733 O O . GLU A 1 109 ? 5.088 48.105 -8.709 1.00 68.84 97 GLU A O 1
ATOM 739 N N . TYR A 1 110 ? 4.233 47.064 -6.915 1.00 66.59 98 TYR A N 1
ATOM 740 C CA . TYR A 1 110 ? 5.562 46.771 -6.419 1.00 66.38 98 TYR A CA 1
ATOM 741 C C . TYR A 1 110 ? 6.330 45.860 -7.370 1.00 65.83 98 TYR A C 1
ATOM 742 O O . TYR A 1 110 ? 7.493 46.091 -7.645 1.00 67.03 98 TYR A O 1
ATOM 751 N N . ILE A 1 111 ? 5.682 44.825 -7.867 1.00 65.83 99 ILE A N 1
ATOM 752 C CA . ILE A 1 111 ? 6.334 43.888 -8.784 1.00 67.19 99 ILE A CA 1
ATOM 753 C C . ILE A 1 111 ? 6.790 44.607 -10.071 1.00 66.92 99 ILE A C 1
ATOM 754 O O . ILE A 1 111 ? 7.934 44.456 -10.535 1.00 65.49 99 ILE A O 1
ATOM 759 N N . ARG A 1 112 ? 5.905 45.410 -10.629 1.00 64.68 100 ARG A N 1
ATOM 760 C CA . ARG A 1 112 ? 6.280 46.226 -11.776 1.00 63.73 100 ARG A CA 1
ATOM 761 C C . ARG A 1 112 ? 7.485 47.104 -11.472 1.00 64.02 100 ARG A C 1
ATOM 762 O O . ARG A 1 112 ? 8.371 47.246 -12.323 1.00 66.51 100 ARG A O 1
ATOM 770 N N . HIS A 1 113 ? 7.526 47.681 -10.281 1.00 59.57 101 HIS A N 1
ATOM 771 C CA . HIS A 1 113 ? 8.616 48.559 -9.953 1.00 61.84 101 HIS A CA 1
ATOM 772 C C . HIS A 1 113 ? 9.907 47.741 -9.844 1.00 61.58 101 HIS A C 1
ATOM 773 O O . HIS A 1 113 ? 10.970 48.224 -10.229 1.00 60.95 101 HIS A O 1
ATOM 780 N N . VAL A 1 114 ? 9.828 46.499 -9.367 1.00 60.70 102 VAL A N 1
ATOM 781 C CA . VAL A 1 114 ? 11.013 45.637 -9.321 1.00 62.02 102 VAL A CA 1
ATOM 782 C C . VAL A 1 114 ? 11.511 45.375 -10.742 1.00 64.52 102 VAL A C 1
ATOM 783 O O . VAL A 1 114 ? 12.711 45.461 -11.034 1.00 66.36 102 VAL A O 1
ATOM 787 N N . CYS A 1 115 ? 10.586 45.078 -11.642 1.00 64.15 103 CYS A N 1
ATOM 788 C CA . CYS A 1 115 ? 10.951 44.862 -13.037 1.00 64.23 103 CYS A CA 1
ATOM 789 C C . CYS A 1 115 ? 11.638 46.031 -13.638 1.00 63.68 103 CYS A C 1
ATOM 790 O O . CYS A 1 115 ? 12.684 45.880 -14.229 1.00 66.06 103 CYS A O 1
ATOM 793 N N . GLU A 1 116 ? 11.028 47.196 -13.495 1.00 64.65 104 GLU A N 1
ATOM 794 C CA . GLU A 1 116 ? 11.613 48.436 -13.977 1.00 67.44 104 GLU A CA 1
ATOM 795 C C . GLU A 1 116 ? 13.062 48.582 -13.480 1.00 66.12 104 GLU A C 1
ATOM 796 O O . GLU A 1 116 ? 13.962 48.888 -14.263 1.00 66.26 104 GLU A O 1
ATOM 802 N N . HIS A 1 117 ? 13.281 48.352 -12.191 1.00 63.02 105 HIS A N 1
ATOM 803 C CA . HIS A 1 117 ? 14.592 48.556 -11.614 1.00 64.49 105 HIS A CA 1
ATOM 804 C C . HIS A 1 117 ? 15.624 47.502 -12.077 1.00 63.90 105 HIS A C 1
ATOM 805 O O . HIS A 1 117 ? 16.796 47.814 -12.218 1.00 61.21 105 HIS A O 1
ATOM 812 N N . VAL A 1 118 ? 15.200 46.255 -12.267 1.00 63.47 106 VAL A N 1
ATOM 813 C CA . VAL A 1 118 ? 16.111 45.236 -12.772 1.00 62.70 106 VAL A CA 1
ATOM 814 C C . VAL A 1 118 ? 16.467 45.517 -14.246 1.00 61.87 106 VAL A C 1
ATOM 815 O O . VAL A 1 118 ? 17.639 45.479 -14.613 1.00 63.78 106 VAL A O 1
ATOM 819 N N . GLU A 1 119 ? 15.486 45.824 -15.076 1.00 59.53 107 GLU A N 1
ATOM 820 C CA . GLU A 1 119 ? 15.738 45.974 -16.516 1.00 63.27 107 GLU A CA 1
ATOM 821 C C . GLU A 1 119 ? 16.369 47.289 -16.965 1.00 64.11 107 GLU A C 1
ATOM 822 O O . GLU A 1 119 ? 16.901 47.362 -18.052 1.00 66.93 107 GLU A O 1
ATOM 828 N N . SER A 1 120 ? 16.268 48.324 -16.145 1.00 65.57 108 SER A N 1
ATOM 829 C CA . SER A 1 120 ? 16.888 49.610 -16.374 1.00 65.38 108 SER A CA 1
ATOM 830 C C . SER A 1 120 ? 18.344 49.552 -15.905 1.00 67.08 108 SER A C 1
ATOM 831 O O . SER A 1 120 ? 19.160 50.447 -16.191 1.00 68.52 108 SER A O 1
ATOM 834 N N . GLY A 1 121 ? 18.658 48.534 -15.121 1.00 66.59 109 GLY A N 1
ATOM 835 C CA . GLY A 1 121 ? 20.012 48.344 -14.646 1.00 68.20 109 GLY A CA 1
ATOM 836 C C . GLY A 1 121 ? 20.295 49.028 -13.328 1.00 69.47 109 GLY A C 1
ATOM 837 O O . GLY A 1 121 ? 21.413 48.946 -12.830 1.00 70.76 109 GLY A O 1
ATOM 838 N N . ARG A 1 122 ? 19.295 49.714 -12.766 1.00 71.65 110 ARG A N 1
ATOM 839 C CA . ARG A 1 122 ? 19.453 50.423 -11.481 1.00 70.57 110 ARG A CA 1
ATOM 840 C C . ARG A 1 122 ? 19.936 49.396 -10.486 1.00 71.50 110 ARG A C 1
ATOM 841 O O . ARG A 1 122 ? 20.938 49.607 -9.802 1.00 77.32 110 ARG A O 1
ATOM 849 N N . LEU A 1 123 ? 19.257 48.264 -10.465 1.00 70.16 111 LEU A N 1
ATOM 850 C CA . LEU A 1 123 ? 19.521 47.218 -9.511 1.00 72.44 111 LEU A CA 1
ATOM 851 C C . LEU A 1 123 ? 20.234 46.031 -10.166 1.00 75.26 111 LEU A C 1
ATOM 852 O O . LEU A 1 123 ? 19.584 45.138 -10.680 1.00 77.37 111 LEU A O 1
ATOM 857 N N . ASP A 1 124 ? 21.572 46.040 -10.145 1.00 78.55 112 ASP A N 1
ATOM 858 C CA . ASP A 1 124 ? 22.407 44.951 -10.679 1.00 80.60 112 ASP A CA 1
ATOM 859 C C . ASP A 1 124 ? 22.945 44.056 -9.548 1.00 81.92 112 ASP A C 1
ATOM 860 O O . ASP A 1 124 ? 23.812 44.471 -8.765 1.00 81.43 112 ASP A O 1
ATOM 865 N N . PHE A 1 125 ? 22.458 42.820 -9.472 1.00 82.64 113 PHE A N 1
ATOM 866 C CA . PHE A 1 125 ? 22.791 41.955 -8.333 1.00 81.44 113 PHE A CA 1
ATOM 867 C C . PHE A 1 125 ? 24.257 41.524 -8.251 1.00 83.11 113 PHE A C 1
ATOM 868 O O . PHE A 1 125 ? 24.754 41.266 -7.149 1.00 84.10 113 PHE A O 1
ATOM 876 N N . THR A 1 126 ? 24.974 41.475 -9.376 1.00 83.62 114 THR A N 1
ATOM 877 C CA . THR A 1 126 ? 26.406 41.138 -9.306 1.00 84.49 114 THR A CA 1
ATOM 878 C C . THR A 1 126 ? 27.223 42.266 -8.681 1.00 84.93 114 THR A C 1
ATOM 879 O O . THR A 1 126 ? 28.033 41.991 -7.808 1.00 87.87 114 THR A O 1
ATOM 883 N N . GLU A 1 127 ? 27.018 43.516 -9.106 1.00 84.43 115 GLU A N 1
ATOM 884 C CA . GLU A 1 127 ? 27.679 44.654 -8.449 1.00 84.89 115 GLU A CA 1
ATOM 885 C C . GLU A 1 127 ? 27.347 44.686 -6.948 1.00 84.39 115 GLU A C 1
ATOM 886 O O . GLU A 1 127 ? 28.227 44.919 -6.118 1.00 86.10 115 GLU A O 1
ATOM 888 N N . LEU A 1 128 ? 26.105 44.399 -6.584 1.00 82.43 116 LEU A N 1
ATOM 889 C CA . LEU A 1 128 ? 25.739 44.385 -5.158 1.00 82.45 116 LEU A CA 1
ATOM 890 C C . LEU A 1 128 ? 26.475 43.346 -4.280 1.00 82.32 116 LEU A C 1
ATOM 891 O O . LEU A 1 128 ? 26.793 43.622 -3.130 1.00 81.32 116 LEU A O 1
ATOM 896 N N . GLU A 1 129 ? 26.719 42.153 -4.814 1.00 83.13 117 GLU A N 1
ATOM 897 C CA . GLU A 1 129 ? 27.601 41.194 -4.157 1.00 83.28 117 GLU A CA 1
ATOM 898 C C . GLU A 1 129 ? 28.953 41.872 -4.239 1.00 83.49 117 GLU A C 1
ATOM 899 O O . GLU A 1 129 ? 29.644 41.746 -5.246 1.00 86.66 117 GLU A O 1
ATOM 901 N N . GLY A 1 130 ? 29.313 42.634 -3.214 1.00 80.68 118 GLY A N 1
ATOM 902 C CA . GLY A 1 130 ? 30.491 43.496 -3.300 1.00 78.77 118 GLY A CA 1
ATOM 903 C C . GLY A 1 130 ? 30.310 44.799 -2.551 1.00 78.50 118 GLY A C 1
ATOM 904 O O . GLY A 1 130 ? 31.230 45.281 -1.917 1.00 77.69 118 GLY A O 1
ATOM 905 N N . ALA A 1 131 ? 29.114 45.371 -2.616 1.00 78.33 119 ALA A N 1
ATOM 906 C CA . ALA A 1 131 ? 28.860 46.669 -2.007 1.00 77.02 119 ALA A CA 1
ATOM 907 C C . ALA A 1 131 ? 28.749 46.534 -0.496 1.00 75.84 119 ALA A C 1
ATOM 908 O O . ALA A 1 131 ? 28.348 45.487 -0.013 1.00 75.30 119 ALA A O 1
ATOM 910 N N . GLU A 1 132 ? 29.079 47.586 0.251 1.00 76.25 120 GLU A N 1
ATOM 911 C CA . GLU A 1 132 ? 28.812 47.589 1.693 1.00 78.29 120 GLU A CA 1
ATOM 912 C C . GLU A 1 132 ? 27.269 47.475 1.860 1.00 79.69 120 GLU A C 1
ATOM 913 O O . GLU A 1 132 ? 26.512 47.913 0.985 1.00 79.63 120 GLU A O 1
ATOM 915 N N . ALA A 1 133 ? 26.838 46.845 2.959 1.00 80.65 121 ALA A N 1
ATOM 916 C CA . ALA A 1 133 ? 25.417 46.580 3.284 1.00 80.74 121 ALA A CA 1
ATOM 917 C C . ALA A 1 133 ? 24.544 47.829 3.158 1.00 79.84 121 ALA A C 1
ATOM 918 O O . ALA A 1 133 ? 23.423 47.789 2.607 1.00 79.10 121 ALA A O 1
ATOM 920 N N . THR A 1 134 ? 25.082 48.911 3.710 1.00 78.69 122 THR A N 1
ATOM 921 C CA . THR A 1 134 ? 24.526 50.260 3.627 1.00 77.45 122 THR A CA 1
ATOM 922 C C . THR A 1 134 ? 24.055 50.630 2.199 1.00 76.13 122 THR A C 1
ATOM 923 O O . THR A 1 134 ? 22.975 51.201 2.018 1.00 77.44 122 THR A O 1
ATOM 927 N N . THR A 1 135 ? 24.829 50.262 1.187 1.00 74.12 123 THR A N 1
ATOM 928 C CA . THR A 1 135 ? 24.474 50.568 -0.204 1.00 72.46 123 THR A CA 1
ATOM 929 C C . THR A 1 135 ? 23.399 49.652 -0.798 1.00 73.75 123 THR A C 1
ATOM 930 O O . THR A 1 135 ? 22.469 50.118 -1.488 1.00 73.17 123 THR A O 1
ATOM 934 N N . VAL A 1 136 ? 23.559 48.355 -0.558 1.00 72.03 124 VAL A N 1
ATOM 935 C CA . VAL A 1 136 ? 22.577 47.389 -0.960 1.00 72.74 124 VAL A CA 1
ATOM 936 C C . VAL A 1 136 ? 21.184 47.807 -0.450 1.00 73.49 124 VAL A C 1
ATOM 937 O O . VAL A 1 136 ? 20.212 47.910 -1.242 1.00 72.73 124 VAL A O 1
ATOM 941 N N . ILE A 1 137 ? 21.091 48.077 0.853 1.00 71.91 125 ILE A N 1
ATOM 942 C CA . ILE A 1 137 ? 19.812 48.484 1.446 1.00 71.40 125 ILE A CA 1
ATOM 943 C C . ILE A 1 137 ? 19.233 49.719 0.714 1.00 72.75 125 ILE A C 1
ATOM 944 O O . ILE A 1 137 ? 18.036 49.767 0.430 1.00 71.55 125 ILE A O 1
ATOM 948 N N . GLU A 1 138 ? 20.081 50.688 0.363 1.00 74.53 126 GLU A N 1
ATOM 949 C CA . GLU A 1 138 ? 19.616 51.837 -0.438 1.00 76.51 126 GLU A CA 1
ATOM 950 C C . GLU A 1 138 ? 19.049 51.413 -1.772 1.00 76.18 126 GLU A C 1
ATOM 951 O O . GLU A 1 138 ? 17.945 51.795 -2.116 1.00 77.27 126 GLU A O 1
ATOM 957 N N . LYS A 1 139 ? 19.809 50.631 -2.532 1.00 75.88 127 LYS A N 1
ATOM 958 C CA . LYS A 1 139 ? 19.372 50.237 -3.871 1.00 72.91 127 LYS A CA 1
ATOM 959 C C . LYS A 1 139 ? 18.065 49.472 -3.769 1.00 71.75 127 LYS A C 1
ATOM 960 O O . LYS A 1 139 ? 17.154 49.751 -4.510 1.00 75.34 127 LYS A O 1
ATOM 966 N N . LEU A 1 140 ? 17.941 48.557 -2.818 1.00 70.23 128 LEU A N 1
ATOM 967 C CA . LEU A 1 140 ? 16.700 47.801 -2.655 1.00 68.23 128 LEU A CA 1
ATOM 968 C C . LEU A 1 140 ? 15.458 48.627 -2.160 1.00 68.54 128 LEU A C 1
ATOM 969 O O . LEU A 1 140 ? 14.341 48.432 -2.657 1.00 69.24 128 LEU A O 1
ATOM 974 N N . THR A 1 141 ? 15.623 49.516 -1.182 1.00 66.23 129 THR A N 1
ATOM 975 C CA . THR A 1 141 ? 14.469 50.218 -0.592 1.00 64.84 129 THR A CA 1
ATOM 976 C C . THR A 1 141 ? 13.919 51.344 -1.472 1.00 66.22 129 THR A C 1
ATOM 977 O O . THR A 1 141 ? 12.765 51.794 -1.301 1.00 67.17 129 THR A O 1
ATOM 981 N N . ALA A 1 142 ? 14.737 51.765 -2.436 1.00 67.91 130 ALA A N 1
ATOM 982 C CA . ALA A 1 142 ? 14.296 52.592 -3.584 1.00 66.90 130 ALA A CA 1
ATOM 983 C C . ALA A 1 142 ? 13.079 52.019 -4.335 1.00 67.22 130 ALA A C 1
ATOM 984 O O . ALA A 1 142 ? 12.354 52.776 -4.986 1.00 68.31 130 ALA A O 1
ATOM 986 N N . ILE A 1 143 ? 12.872 50.701 -4.256 1.00 66.45 131 ILE A N 1
ATOM 987 C CA . ILE A 1 143 ? 11.756 50.057 -4.902 1.00 68.31 131 ILE A CA 1
ATOM 988 C C . ILE A 1 143 ? 10.521 50.173 -4.017 1.00 70.83 131 ILE A C 1
ATOM 989 O O . ILE A 1 143 ? 10.567 49.822 -2.846 1.00 75.47 131 ILE A O 1
ATOM 994 N N . LYS A 1 144 ? 9.429 50.704 -4.567 1.00 71.31 132 LYS A N 1
ATOM 995 C CA . LYS A 1 144 ? 8.140 50.722 -3.881 1.00 72.01 132 LYS A CA 1
ATOM 996 C C . LYS A 1 144 ? 7.807 49.341 -3.371 1.00 73.72 132 LYS A C 1
ATOM 997 O O . LYS A 1 144 ? 8.049 48.346 -4.049 1.00 77.97 132 LYS A O 1
ATOM 1003 N N . GLY A 1 145 ? 7.259 49.276 -2.166 1.00 74.35 133 GLY A N 1
ATOM 1004 C CA . GLY A 1 145 ? 6.921 48.018 -1.536 1.00 71.95 133 GLY A CA 1
ATOM 1005 C C . GLY A 1 145 ? 8.038 47.406 -0.728 1.00 72.75 133 GLY A C 1
ATOM 1006 O O . GLY A 1 145 ? 7.751 46.650 0.189 1.00 75.98 133 GLY A O 1
ATOM 1007 N N . ILE A 1 146 ? 9.305 47.695 -1.071 1.00 71.74 134 ILE A N 1
ATOM 1008 C CA . ILE A 1 146 ? 10.461 47.181 -0.315 1.00 68.78 134 ILE A CA 1
ATOM 1009 C C . ILE A 1 146 ? 10.910 48.147 0.765 1.00 66.42 134 ILE A C 1
ATOM 1010 O O . ILE A 1 146 ? 11.460 49.191 0.478 1.00 66.25 134 ILE A O 1
ATOM 1015 N N . GLY A 1 147 ? 10.678 47.783 2.018 1.00 68.57 135 GLY A N 1
ATOM 1016 C CA . GLY A 1 147 ? 11.173 48.541 3.161 1.00 65.89 135 GLY A CA 1
ATOM 1017 C C . GLY A 1 147 ? 12.492 47.990 3.681 1.00 69.69 135 GLY A C 1
ATOM 1018 O O . GLY A 1 147 ? 13.002 46.931 3.234 1.00 72.37 135 GLY A O 1
ATOM 1019 N N . GLN A 1 148 ? 13.057 48.728 4.628 1.00 68.76 136 GLN A N 1
ATOM 1020 C CA . GLN A 1 148 ? 14.269 48.343 5.334 1.00 69.16 136 GLN A CA 1
ATOM 1021 C C . GLN A 1 148 ? 14.262 46.857 5.725 1.00 66.90 136 GLN A C 1
ATOM 1022 O O . GLN A 1 148 ? 15.136 46.108 5.327 1.00 66.45 136 GLN A O 1
ATOM 1028 N N . TRP A 1 149 ? 13.272 46.437 6.496 1.00 66.18 137 TRP A N 1
ATOM 1029 C CA . TRP A 1 149 ? 13.185 45.047 6.945 1.00 65.81 137 TRP A CA 1
ATOM 1030 C C . TRP A 1 149 ? 13.199 44.106 5.763 1.00 65.29 137 TRP A C 1
ATOM 1031 O O . TRP A 1 149 ? 13.928 43.105 5.777 1.00 68.20 137 TRP A O 1
ATOM 1042 N N . THR A 1 150 ? 12.414 44.428 4.729 1.00 63.18 138 THR A N 1
ATOM 1043 C CA . THR A 1 150 ? 12.315 43.593 3.538 1.00 62.56 138 THR A CA 1
ATOM 1044 C C . THR A 1 150 ? 13.686 43.492 2.895 1.00 63.82 138 THR A C 1
ATOM 1045 O O . THR A 1 150 ? 14.116 42.404 2.539 1.00 65.02 138 THR A O 1
ATOM 1049 N N . ALA A 1 151 ? 14.375 44.625 2.746 1.00 62.92 139 ALA A N 1
ATOM 1050 C CA . ALA A 1 151 ? 15.697 44.606 2.133 1.00 62.40 139 ALA A CA 1
ATOM 1051 C C . ALA A 1 151 ? 16.606 43.752 2.976 1.00 65.09 139 ALA A C 1
ATOM 1052 O O . ALA A 1 151 ? 17.418 42.997 2.446 1.00 66.20 139 ALA A O 1
ATOM 1054 N N . GLU A 1 152 ? 16.487 43.876 4.295 1.00 65.24 140 GLU A N 1
ATOM 1055 C CA . GLU A 1 152 ? 17.397 43.165 5.161 1.00 66.76 140 GLU A CA 1
ATOM 1056 C C . GLU A 1 152 ? 17.201 41.653 5.057 1.00 68.35 140 GLU A C 1
ATOM 1057 O O . GLU A 1 152 ? 18.179 40.925 4.850 1.00 66.87 140 GLU A O 1
ATOM 1071 N N . PHE A 1 154 ? 15.928 40.066 2.608 1.00 64.74 142 PHE A N 1
ATOM 1072 C CA . PHE A 1 154 ? 16.359 39.732 1.269 1.00 67.70 142 PHE A CA 1
ATOM 1073 C C . PHE A 1 154 ? 17.854 39.555 1.201 1.00 70.10 142 PHE A C 1
ATOM 1074 O O . PHE A 1 154 ? 18.321 38.631 0.528 1.00 76.18 142 PHE A O 1
ATOM 1098 N N . PHE A 1 157 ? 18.566 35.962 3.232 1.00 71.75 145 PHE A N 1
ATOM 1099 C CA . PHE A 1 157 ? 17.975 34.718 2.805 1.00 71.90 145 PHE A CA 1
ATOM 1100 C C . PHE A 1 157 ? 17.938 34.580 1.295 1.00 73.62 145 PHE A C 1
ATOM 1101 O O . PHE A 1 157 ? 17.431 33.589 0.773 1.00 75.31 145 PHE A O 1
ATOM 1109 N N . SER A 1 158 ? 18.472 35.555 0.580 1.00 74.93 146 SER A N 1
ATOM 1110 C CA . SER A 1 158 ? 18.467 35.466 -0.855 1.00 75.01 146 SER A CA 1
ATOM 1111 C C . SER A 1 158 ? 19.797 35.825 -1.464 1.00 74.13 146 SER A C 1
ATOM 1112 O O . SER A 1 158 ? 20.223 35.113 -2.329 1.00 80.23 146 SER A O 1
ATOM 1115 N N . LEU A 1 159 ? 20.453 36.901 -1.039 1.00 72.56 147 LEU A N 1
ATOM 1116 C CA . LEU A 1 159 ? 21.870 37.141 -1.398 1.00 72.08 147 LEU A CA 1
ATOM 1117 C C . LEU A 1 159 ? 22.911 36.459 -0.483 1.00 70.48 147 LEU A C 1
ATOM 1118 O O . LEU A 1 159 ? 24.118 36.635 -0.691 1.00 68.95 147 LEU A O 1
ATOM 1123 N N . GLY A 1 160 ? 22.467 35.729 0.545 1.00 69.52 148 GLY A N 1
ATOM 1124 C CA . GLY A 1 160 ? 23.384 35.019 1.458 1.00 67.43 148 GLY A CA 1
ATOM 1125 C C . GLY A 1 160 ? 24.474 35.864 2.121 1.00 65.80 148 GLY A C 1
ATOM 1126 O O . GLY A 1 160 ? 25.581 35.359 2.414 1.00 59.25 148 GLY A O 1
ATOM 1127 N N . ARG A 1 161 ? 24.147 37.136 2.381 1.00 66.43 149 ARG A N 1
ATOM 1128 C CA . ARG A 1 161 ? 25.087 38.086 2.991 1.00 66.59 149 ARG A CA 1
ATOM 1129 C C . ARG A 1 161 ? 25.132 37.904 4.493 1.00 65.18 149 ARG A C 1
ATOM 1130 O O . ARG A 1 161 ? 24.119 37.909 5.132 1.00 66.43 149 ARG A O 1
ATOM 1138 N N . LEU A 1 162 ? 26.315 37.755 5.062 1.00 67.63 150 LEU A N 1
ATOM 1139 C CA . LEU A 1 162 ? 26.424 37.401 6.483 1.00 66.75 150 LEU A CA 1
ATOM 1140 C C . LEU A 1 162 ? 26.560 38.614 7.438 1.00 67.93 150 LEU A C 1
ATOM 1141 O O . LEU A 1 162 ? 26.611 38.446 8.657 1.00 68.66 150 LEU A O 1
ATOM 1146 N N . ASP A 1 163 ? 26.568 39.827 6.894 1.00 68.30 151 ASP A N 1
ATOM 1147 C CA . ASP A 1 163 ? 26.846 41.049 7.674 1.00 70.25 151 ASP A CA 1
ATOM 1148 C C . ASP A 1 163 ? 25.607 41.985 7.813 1.00 71.73 151 ASP A C 1
ATOM 1149 O O . ASP A 1 163 ? 25.685 43.200 7.615 1.00 71.30 151 ASP A O 1
ATOM 1154 N N . VAL A 1 164 ? 24.480 41.383 8.165 1.00 70.85 152 VAL A N 1
ATOM 1155 C CA . VAL A 1 164 ? 23.185 42.041 8.226 1.00 70.54 152 VAL A CA 1
ATOM 1156 C C . VAL A 1 164 ? 22.619 41.841 9.643 1.00 69.81 152 VAL A C 1
ATOM 1157 O O . VAL A 1 164 ? 22.677 40.754 10.194 1.00 71.90 152 VAL A O 1
ATOM 1161 N N . LEU A 1 165 ? 22.098 42.891 10.241 1.00 68.35 153 LEU A N 1
ATOM 1162 C CA . LEU A 1 165 ? 21.443 42.807 11.534 1.00 69.51 153 LEU A CA 1
ATOM 1163 C C . LEU A 1 165 ? 20.095 43.561 11.452 1.00 72.44 153 LEU A C 1
ATOM 1164 O O . LEU A 1 165 ? 20.084 44.797 11.472 1.00 76.19 153 LEU A O 1
ATOM 1169 N N . SER A 1 166 ? 18.963 42.865 11.317 1.00 70.16 154 SER A N 1
ATOM 1170 C CA . SER A 1 166 ? 17.726 43.603 11.182 1.00 70.49 154 SER A CA 1
ATOM 1171 C C . SER A 1 166 ? 17.195 44.058 12.538 1.00 70.64 154 SER A C 1
ATOM 1172 O O . SER A 1 166 ? 16.456 43.349 13.233 1.00 70.24 154 SER A O 1
ATOM 1175 N N . VAL A 1 167 ? 17.543 45.280 12.895 1.00 70.03 155 VAL A N 1
ATOM 1176 C CA . VAL A 1 167 ? 17.146 45.799 14.198 1.00 69.10 155 VAL A CA 1
ATOM 1177 C C . VAL A 1 167 ? 15.638 45.794 14.398 1.00 68.68 155 VAL A C 1
ATOM 1178 O O . VAL A 1 167 ? 15.169 45.660 15.524 1.00 69.90 155 VAL A O 1
ATOM 1182 N N . GLY A 1 168 ? 14.879 45.883 13.309 1.00 68.75 156 GLY A N 1
ATOM 1183 C CA . GLY A 1 168 ? 13.417 45.983 13.416 1.00 67.27 156 GLY A CA 1
ATOM 1184 C C . GLY A 1 168 ? 12.694 44.659 13.491 1.00 65.03 156 GLY A C 1
ATOM 1185 O O . GLY A 1 168 ? 11.501 44.639 13.610 1.00 65.59 156 GLY A O 1
ATOM 1186 N N . ASP A 1 169 ? 13.401 43.547 13.395 1.00 65.04 157 ASP A N 1
ATOM 1187 C CA . ASP A 1 169 ? 12.753 42.241 13.444 1.00 65.91 157 ASP A CA 1
ATOM 1188 C C . ASP A 1 169 ? 12.280 41.878 14.864 1.00 66.43 157 ASP A C 1
ATOM 1189 O O . ASP A 1 169 ? 13.062 41.637 15.775 1.00 67.61 157 ASP A O 1
ATOM 1194 N N . VAL A 1 170 ? 10.974 41.811 15.026 1.00 69.75 158 VAL A N 1
ATOM 1195 C CA . VAL A 1 170 ? 10.355 41.397 16.281 1.00 70.04 158 VAL A CA 1
ATOM 1196 C C . VAL A 1 170 ? 10.834 40.014 16.748 1.00 70.66 158 VAL A C 1
ATOM 1197 O O . VAL A 1 170 ? 10.789 39.693 17.940 1.00 70.75 158 VAL A O 1
ATOM 1201 N N . GLY A 1 171 ? 11.280 39.193 15.804 1.00 70.29 159 GLY A N 1
ATOM 1202 C CA . GLY A 1 171 ? 11.791 37.868 16.125 1.00 69.79 159 GLY A CA 1
ATOM 1203 C C . GLY A 1 171 ? 13.120 37.999 16.791 1.00 70.69 159 GLY A C 1
ATOM 1204 O O . GLY A 1 171 ? 13.309 37.542 17.915 1.00 75.85 159 GLY A O 1
ATOM 1205 N N . LEU A 1 172 ? 14.040 38.665 16.112 1.00 69.99 160 LEU A N 1
ATOM 1206 C CA . LEU A 1 172 ? 15.346 38.941 16.678 1.00 69.17 160 LEU A CA 1
ATOM 1207 C C . LEU A 1 172 ? 15.215 39.659 18.018 1.00 68.45 160 LEU A C 1
ATOM 1208 O O . LEU A 1 172 ? 15.957 39.370 18.940 1.00 70.91 160 LEU A O 1
ATOM 1213 N N . GLN A 1 173 ? 14.261 40.574 18.134 1.00 67.51 161 GLN A N 1
ATOM 1214 C CA . GLN A 1 173 ? 14.040 41.287 19.399 1.00 66.78 161 GLN A CA 1
ATOM 1215 C C . GLN A 1 173 ? 13.624 40.356 20.535 1.00 66.87 161 GLN A C 1
ATOM 1216 O O . GLN A 1 173 ? 14.135 40.441 21.657 1.00 66.37 161 GLN A O 1
ATOM 1222 N N . ARG A 1 174 ? 12.693 39.463 20.243 1.00 67.86 162 ARG A N 1
ATOM 1223 C CA . ARG A 1 174 ? 12.299 38.453 21.214 1.00 68.80 162 ARG A CA 1
ATOM 1224 C C . ARG A 1 174 ? 13.500 37.610 21.654 1.00 69.12 162 ARG A C 1
ATOM 1225 O O . ARG A 1 174 ? 13.629 37.298 22.828 1.00 70.44 162 ARG A O 1
ATOM 1233 N N . GLY A 1 175 ? 14.372 37.240 20.720 1.00 68.19 163 GLY A N 1
ATOM 1234 C CA . GLY A 1 175 ? 15.520 36.409 21.059 1.00 68.25 163 GLY A CA 1
ATOM 1235 C C . GLY A 1 175 ? 16.516 37.183 21.905 1.00 68.20 163 GLY A C 1
ATOM 1236 O O . GLY A 1 175 ? 17.102 36.641 22.834 1.00 69.37 163 GLY A O 1
ATOM 1237 N N . ALA A 1 176 ? 16.695 38.459 21.581 1.00 66.68 164 ALA A N 1
ATOM 1238 C CA . ALA A 1 176 ? 17.615 39.310 22.301 1.00 66.76 164 ALA A CA 1
ATOM 1239 C C . ALA A 1 176 ? 17.208 39.448 23.771 1.00 65.96 164 ALA A C 1
ATOM 1240 O O . ALA A 1 176 ? 18.022 39.281 24.652 1.00 65.84 164 ALA A O 1
ATOM 1242 N N . LYS A 1 177 ? 15.948 39.757 24.024 1.00 65.96 165 LYS A N 1
ATOM 1243 C CA . LYS A 1 177 ? 15.421 39.819 25.392 1.00 66.09 165 LYS A CA 1
ATOM 1244 C C . LYS A 1 177 ? 15.669 38.513 26.136 1.00 66.32 165 LYS A C 1
ATOM 1245 O O . LYS A 1 177 ? 16.009 38.514 27.307 1.00 66.01 165 LYS A O 1
ATOM 1251 N N . TRP A 1 178 ? 15.504 37.399 25.440 1.00 67.49 166 TRP A N 1
ATOM 1252 C CA . TRP A 1 178 ? 15.612 36.079 26.051 1.00 67.95 166 TRP A CA 1
ATOM 1253 C C . TRP A 1 178 ? 17.057 35.822 26.429 1.00 67.05 166 TRP A C 1
ATOM 1254 O O . TRP A 1 178 ? 17.360 35.427 27.541 1.00 67.65 166 TRP A O 1
ATOM 1265 N N . LEU A 1 179 ? 17.944 36.106 25.493 1.00 68.77 167 LEU A N 1
ATOM 1266 C CA . LEU A 1 179 ? 19.359 35.808 25.638 1.00 71.34 167 LEU A CA 1
ATOM 1267 C C . LEU A 1 179 ? 20.171 36.849 26.460 1.00 69.72 167 LEU A C 1
ATOM 1268 O O . LEU A 1 179 ? 21.203 36.519 27.005 1.00 69.34 167 LEU A O 1
ATOM 1273 N N . TYR A 1 180 ? 19.705 38.091 26.547 1.00 68.61 168 TYR A N 1
ATOM 1274 C CA . TYR A 1 180 ? 20.461 39.169 27.201 1.00 67.89 168 TYR A CA 1
ATOM 1275 C C . TYR A 1 180 ? 19.659 39.953 28.252 1.00 66.85 168 TYR A C 1
ATOM 1276 O O . TYR A 1 180 ? 20.234 40.677 29.051 1.00 65.83 168 TYR A O 1
ATOM 1285 N N . GLY A 1 181 ? 18.337 39.871 28.210 1.00 66.60 169 GLY A N 1
ATOM 1286 C CA . GLY A 1 181 ? 17.519 40.321 29.324 1.00 69.40 169 GLY A CA 1
ATOM 1287 C C . GLY A 1 181 ? 17.294 39.072 30.140 1.00 71.23 169 GLY A C 1
ATOM 1288 O O . GLY A 1 181 ? 18.054 38.103 30.045 1.00 74.87 169 GLY A O 1
ATOM 1289 N N . ASN A 1 182 ? 16.259 39.043 30.937 1.00 70.01 170 ASN A N 1
ATOM 1290 C CA . ASN A 1 182 ? 15.916 37.769 31.487 1.00 71.86 170 ASN A CA 1
ATOM 1291 C C . ASN A 1 182 ? 14.536 37.470 30.968 1.00 73.05 170 ASN A C 1
ATOM 1292 O O . ASN A 1 182 ? 13.619 37.152 31.720 1.00 73.12 170 ASN A O 1
ATOM 1297 N N . GLY A 1 183 ? 14.407 37.579 29.651 1.00 74.09 171 GLY A N 1
ATOM 1298 C CA . GLY A 1 183 ? 13.108 37.591 28.997 1.00 74.51 171 GLY A CA 1
ATOM 1299 C C . GLY A 1 183 ? 12.400 38.925 29.152 1.00 74.68 171 GLY A C 1
ATOM 1300 O O . GLY A 1 183 ? 11.203 39.014 28.926 1.00 75.91 171 GLY A O 1
ATOM 1301 N N . GLU A 1 184 ? 13.139 39.964 29.534 1.00 75.52 172 GLU A N 1
ATOM 1302 C CA . GLU A 1 184 ? 12.582 41.306 29.725 1.00 75.68 172 GLU A CA 1
ATOM 1303 C C . GLU A 1 184 ? 13.537 42.325 29.119 1.00 75.19 172 GLU A C 1
ATOM 1304 O O . GLU A 1 184 ? 14.535 41.940 28.527 1.00 74.95 172 GLU A O 1
ATOM 1310 N N . GLY A 1 185 ? 13.230 43.613 29.250 1.00 75.34 173 GLY A N 1
ATOM 1311 C CA . GLY A 1 185 ? 14.075 44.681 28.697 1.00 75.22 173 GLY A CA 1
ATOM 1312 C C . GLY A 1 185 ? 13.631 45.059 27.296 1.00 75.88 173 GLY A C 1
ATOM 1313 O O . GLY A 1 185 ? 12.616 44.547 26.828 1.00 76.96 173 GLY A O 1
ATOM 1314 N N . ASP A 1 186 ? 14.393 45.949 26.638 1.00 75.53 174 ASP A N 1
ATOM 1315 C CA . ASP A 1 186 ? 14.078 46.486 25.287 1.00 73.42 174 ASP A CA 1
ATOM 1316 C C . ASP A 1 186 ? 14.864 45.739 24.204 1.00 71.70 174 ASP A C 1
ATOM 1317 O O . ASP A 1 186 ? 16.062 45.970 23.999 1.00 69.98 174 ASP A O 1
ATOM 1322 N N . GLY A 1 187 ? 14.170 44.839 23.514 1.00 70.47 175 GLY A N 1
ATOM 1323 C CA . GLY A 1 187 ? 14.764 44.010 22.469 1.00 67.56 175 GLY A CA 1
ATOM 1324 C C . GLY A 1 187 ? 15.499 44.825 21.446 1.00 65.67 175 GLY A C 1
ATOM 1325 O O . GLY A 1 187 ? 16.630 44.489 21.094 1.00 65.34 175 GLY A O 1
ATOM 1326 N N . LYS A 1 188 ? 14.887 45.913 20.987 1.00 64.48 176 LYS A N 1
ATOM 1327 C CA . LYS A 1 188 ? 15.534 46.755 19.986 1.00 66.11 176 LYS A CA 1
ATOM 1328 C C . LYS A 1 188 ? 16.900 47.224 20.522 1.00 66.12 176 LYS A C 1
ATOM 1329 O O . LYS A 1 188 ? 17.952 46.935 19.935 1.00 63.47 176 LYS A O 1
ATOM 1335 N N . LYS A 1 189 ? 16.884 47.901 21.662 1.00 65.77 177 LYS A N 1
ATOM 1336 C CA . LYS A 1 189 ? 18.107 48.412 22.253 1.00 64.89 177 LYS A CA 1
ATOM 1337 C C . LYS A 1 189 ? 19.124 47.307 22.558 1.00 66.18 177 LYS A C 1
ATOM 1338 O O . LYS A 1 189 ? 20.332 47.523 22.405 1.00 67.89 177 LYS A O 1
ATOM 1344 N N . LEU A 1 190 ? 18.657 46.133 22.999 1.00 65.59 178 LEU A N 1
ATOM 1345 C CA . LEU A 1 190 ? 19.574 45.033 23.369 1.00 65.11 178 LEU A CA 1
ATOM 1346 C C . LEU A 1 190 ? 20.293 44.575 22.125 1.00 64.93 178 LEU A C 1
ATOM 1347 O O . LEU A 1 190 ? 21.504 44.364 22.110 1.00 60.41 178 LEU A O 1
ATOM 1352 N N . LEU A 1 191 ? 19.500 44.422 21.074 1.00 66.49 179 LEU A N 1
ATOM 1353 C CA . LEU A 1 191 ? 19.988 43.991 19.772 1.00 67.15 179 LEU A CA 1
ATOM 1354 C C . LEU A 1 191 ? 21.011 44.976 19.167 1.00 68.54 179 LEU A C 1
ATOM 1355 O O . LEU A 1 191 ? 22.050 44.555 18.680 1.00 71.13 179 LEU A O 1
ATOM 1360 N N . ILE A 1 192 ? 20.745 46.280 19.227 1.00 68.67 180 ILE A N 1
ATOM 1361 C CA . ILE A 1 192 ? 21.719 47.267 18.763 1.00 67.71 180 ILE A CA 1
ATOM 1362 C C . ILE A 1 192 ? 23.016 47.182 19.550 1.00 69.26 180 ILE A C 1
ATOM 1363 O O . ILE A 1 192 ? 24.098 47.256 18.977 1.00 71.58 180 ILE A O 1
ATOM 1368 N N . TYR A 1 193 ? 22.904 47.024 20.865 1.00 70.27 181 TYR A N 1
ATOM 1369 C CA . TYR A 1 193 ? 24.073 47.069 21.757 1.00 68.83 181 TYR A CA 1
ATOM 1370 C C . TYR A 1 193 ? 24.932 45.815 21.589 1.00 68.04 181 TYR A C 1
ATOM 1371 O O . TYR A 1 193 ? 26.123 45.902 21.254 1.00 69.68 181 TYR A O 1
ATOM 1380 N N . HIS A 1 194 ? 24.320 44.653 21.756 1.00 66.11 182 HIS A N 1
ATOM 1381 C CA . HIS A 1 194 ? 25.046 43.407 21.688 1.00 67.89 182 HIS A CA 1
ATOM 1382 C C . HIS A 1 194 ? 25.485 43.055 20.268 1.00 68.44 182 HIS A C 1
ATOM 1383 O O . HIS A 1 194 ? 26.509 42.393 20.068 1.00 69.40 182 HIS A O 1
ATOM 1390 N N . GLY A 1 195 ? 24.731 43.525 19.289 1.00 69.11 183 GLY A N 1
ATOM 1391 C CA . GLY A 1 195 ? 25.061 43.305 17.867 1.00 69.67 183 GLY A CA 1
ATOM 1392 C C . GLY A 1 195 ? 26.436 43.762 17.433 1.00 69.46 183 GLY A C 1
ATOM 1393 O O . GLY A 1 195 ? 27.045 43.187 16.530 1.00 69.93 183 GLY A O 1
ATOM 1394 N N . LYS A 1 196 ? 26.932 44.797 18.094 1.00 70.01 184 LYS A N 1
ATOM 1395 C CA . LYS A 1 196 ? 28.258 45.318 17.824 1.00 69.95 184 LYS A CA 1
ATOM 1396 C C . LYS A 1 196 ? 29.363 44.260 17.979 1.00 70.71 184 LYS A C 1
ATOM 1397 O O . LYS A 1 196 ? 30.389 44.366 17.314 1.00 73.14 184 LYS A O 1
ATOM 1402 N N . ALA A 1 197 ? 29.144 43.257 18.850 1.00 70.76 185 ALA A N 1
ATOM 1403 C CA . ALA A 1 197 ? 30.092 42.154 19.127 1.00 69.04 185 ALA A CA 1
ATOM 1404 C C . ALA A 1 197 ? 30.262 41.151 17.987 1.00 69.22 185 ALA A C 1
ATOM 1405 O O . ALA A 1 197 ? 31.188 40.339 18.016 1.00 67.56 185 ALA A O 1
ATOM 1407 N N . TRP A 1 198 ? 29.363 41.181 17.008 1.00 68.72 186 TRP A N 1
ATOM 1408 C CA . TRP A 1 198 ? 29.280 40.094 16.049 1.00 69.23 186 TRP A CA 1
ATOM 1409 C C . TRP A 1 198 ? 29.810 40.412 14.675 1.00 68.31 186 TRP A C 1
ATOM 1410 O O . TRP A 1 198 ? 29.950 39.495 13.876 1.00 67.56 186 TRP A O 1
ATOM 1421 N N . ALA A 1 199 ? 30.171 41.666 14.410 1.00 68.32 187 ALA A N 1
ATOM 1422 C CA . ALA A 1 199 ? 30.748 41.991 13.100 1.00 67.51 187 ALA A CA 1
ATOM 1423 C C . ALA A 1 199 ? 31.953 41.101 12.801 1.00 67.55 187 ALA A C 1
ATOM 1424 O O . ALA A 1 199 ? 32.682 40.710 13.700 1.00 66.28 187 ALA A O 1
ATOM 1426 N N . PRO A 1 200 ? 32.119 40.734 11.527 1.00 69.13 188 PRO A N 1
ATOM 1427 C CA . PRO A 1 200 ? 31.200 41.033 10.408 1.00 68.13 188 PRO A CA 1
ATOM 1428 C C . PRO A 1 200 ? 30.242 39.852 10.075 1.00 67.21 188 PRO A C 1
ATOM 1429 O O . PRO A 1 200 ? 29.948 39.607 8.904 1.00 69.27 188 PRO A O 1
ATOM 1433 N N . TYR A 1 201 ? 29.786 39.108 11.073 1.00 64.28 189 TYR A N 1
ATOM 1434 C CA . TYR A 1 201 ? 28.947 37.954 10.797 1.00 63.80 189 TYR A CA 1
ATOM 1435 C C . TYR A 1 201 ? 27.628 38.025 11.501 1.00 64.09 189 TYR A C 1
ATOM 1436 O O . TYR A 1 201 ? 27.085 37.015 11.947 1.00 66.80 189 TYR A O 1
ATOM 1445 N N . GLU A 1 202 ? 27.074 39.220 11.546 1.00 63.47 190 GLU A N 1
ATOM 1446 C CA . GLU A 1 202 ? 25.825 39.453 12.240 1.00 66.13 190 GLU A CA 1
ATOM 1447 C C . GLU A 1 202 ? 24.671 38.533 11.826 1.00 66.61 190 GLU A C 1
ATOM 1448 O O . GLU A 1 202 ? 23.865 38.121 12.665 1.00 65.68 190 GLU A O 1
ATOM 1454 N N . THR A 1 203 ? 24.569 38.224 10.537 1.00 67.36 191 THR A N 1
ATOM 1455 C CA . THR A 1 203 ? 23.505 37.358 10.080 1.00 66.36 191 THR A CA 1
ATOM 1456 C C . THR A 1 203 ? 23.569 36.022 10.807 1.00 66.95 191 THR A C 1
ATOM 1457 O O . THR A 1 203 ? 22.520 35.464 11.150 1.00 66.31 191 THR A O 1
ATOM 1461 N N . VAL A 1 204 ? 24.778 35.505 11.060 1.00 65.81 192 VAL A N 1
ATOM 1462 C CA . VAL A 1 204 ? 24.893 34.206 11.725 1.00 65.97 192 VAL A CA 1
ATOM 1463 C C . VAL A 1 204 ? 24.320 34.267 13.174 1.00 69.21 192 VAL A C 1
ATOM 1464 O O . VAL A 1 204 ? 23.546 33.390 13.596 1.00 70.98 192 VAL A O 1
ATOM 1468 N N . ALA A 1 205 ? 24.656 35.318 13.918 1.00 69.12 193 ALA A N 1
ATOM 1469 C CA . ALA A 1 205 ? 24.027 35.573 15.231 1.00 67.08 193 ALA A CA 1
ATOM 1470 C C . ALA A 1 205 ? 22.521 35.593 15.120 1.00 68.67 193 ALA A C 1
ATOM 1471 O O . ALA A 1 205 ? 21.807 35.043 15.947 1.00 69.01 193 ALA A O 1
ATOM 1473 N N . CYS A 1 206 ? 22.027 36.255 14.087 1.00 70.58 194 CYS A N 1
ATOM 1474 C CA . CYS A 1 206 ? 20.593 36.417 13.928 1.00 70.57 194 CYS A CA 1
ATOM 1475 C C . CYS A 1 206 ? 19.888 35.085 13.760 1.00 69.02 194 CYS A C 1
ATOM 1476 O O . CYS A 1 206 ? 18.767 34.912 14.225 1.00 68.59 194 CYS A O 1
ATOM 1479 N N . LEU A 1 207 ? 20.535 34.148 13.079 1.00 68.80 195 LEU A N 1
ATOM 1480 C CA . LEU A 1 207 ? 19.995 32.813 12.981 1.00 67.71 195 LEU A CA 1
ATOM 1481 C C . LEU A 1 207 ? 19.836 32.218 14.398 1.00 66.72 195 LEU A C 1
ATOM 1482 O O . LEU A 1 207 ? 18.830 31.590 14.704 1.00 69.55 195 LEU A O 1
ATOM 1487 N N . TYR A 1 208 ? 20.802 32.429 15.274 1.00 65.74 196 TYR A N 1
ATOM 1488 C CA . TYR A 1 208 ? 20.695 31.886 16.636 1.00 65.80 196 TYR A CA 1
ATOM 1489 C C . TYR A 1 208 ? 19.661 32.632 17.454 1.00 65.81 196 TYR A C 1
ATOM 1490 O O . TYR A 1 208 ? 18.951 32.044 18.275 1.00 66.17 196 TYR A O 1
ATOM 1499 N N . LEU A 1 209 ? 19.553 33.932 17.224 1.00 65.78 197 LEU A N 1
ATOM 1500 C CA . LEU A 1 209 ? 18.539 34.695 17.919 1.00 67.31 197 LEU A CA 1
ATOM 1501 C C . LEU A 1 209 ? 17.173 34.135 17.560 1.00 67.32 197 LEU A C 1
ATOM 1502 O O . LEU A 1 209 ? 16.323 33.908 18.448 1.00 68.31 197 LEU A O 1
ATOM 1507 N N . TRP A 1 210 ? 16.967 33.878 16.265 1.00 66.73 198 TRP A N 1
ATOM 1508 C CA . TRP A 1 210 ? 15.694 33.320 15.810 1.00 64.67 198 TRP A CA 1
ATOM 1509 C C . TRP A 1 210 ? 15.416 31.978 16.454 1.00 62.63 198 TRP A C 1
ATOM 1510 O O . TRP A 1 210 ? 14.276 31.682 16.817 1.00 58.74 198 TRP A O 1
ATOM 1521 N N . LYS A 1 211 ? 16.470 31.177 16.592 1.00 62.77 199 LYS A N 1
ATOM 1522 C CA . LYS A 1 211 ? 16.371 29.867 17.214 1.00 62.83 199 LYS A CA 1
ATOM 1523 C C . LYS A 1 211 ? 15.954 30.046 18.685 1.00 64.37 199 LYS A C 1
ATOM 1524 O O . LYS A 1 211 ? 15.018 29.384 19.174 1.00 66.09 199 LYS A O 1
ATOM 1530 N N . ALA A 1 212 ? 16.590 30.999 19.362 1.00 64.36 200 ALA A N 1
ATOM 1531 C CA . ALA A 1 212 ? 16.221 31.345 20.742 1.00 63.58 200 ALA A CA 1
ATOM 1532 C C . ALA A 1 212 ? 14.771 31.811 20.854 1.00 61.84 200 ALA A C 1
ATOM 1533 O O . ALA A 1 212 ? 14.079 31.432 21.797 1.00 62.27 200 ALA A O 1
ATOM 1535 N N . ALA A 1 213 ? 14.317 32.627 19.903 1.00 60.69 201 ALA A N 1
ATOM 1536 C CA . ALA A 1 213 ? 12.932 33.127 19.923 1.00 60.35 201 ALA A CA 1
ATOM 1537 C C . ALA A 1 213 ? 11.871 32.032 19.769 1.00 61.64 201 ALA A C 1
ATOM 1538 O O . ALA A 1 213 ? 10.801 32.140 20.368 1.00 62.32 201 ALA A O 1
ATOM 1540 N N . GLY A 1 214 ? 12.151 31.001 18.959 1.00 63.07 202 GLY A N 1
ATOM 1541 C CA . GLY A 1 214 ? 11.217 29.868 18.751 1.00 62.34 202 GLY A CA 1
ATOM 1542 C C . GLY A 1 214 ? 11.144 28.828 19.883 1.00 63.67 202 GLY A C 1
ATOM 1543 O O . GLY A 1 214 ? 10.588 29.097 20.966 1.00 61.51 202 GLY A O 1
ATOM 1544 N N . THR A 1 215 ? 11.715 27.641 19.628 1.00 65.21 203 THR A N 1
ATOM 1545 C CA . THR A 1 215 ? 11.630 26.489 20.540 1.00 64.51 203 THR A CA 1
ATOM 1546 C C . THR A 1 215 ? 11.999 26.874 21.971 1.00 64.92 203 THR A C 1
ATOM 1547 O O . THR A 1 215 ? 11.208 26.665 22.883 1.00 67.93 203 THR A O 1
ATOM 1549 N N . PHE A 1 216 ? 13.158 27.494 22.162 1.00 63.91 204 PHE A N 1
ATOM 1550 C CA . PHE A 1 216 ? 13.675 27.786 23.522 1.00 63.98 204 PHE A CA 1
ATOM 1551 C C . PHE A 1 216 ? 12.886 28.792 24.313 1.00 65.51 204 PHE A C 1
ATOM 1552 O O . PHE A 1 216 ? 12.681 28.608 25.515 1.00 68.58 204 PHE A O 1
ATOM 1560 N N . ALA A 1 217 ? 12.476 29.871 23.658 1.00 65.61 205 ALA A N 1
ATOM 1561 C CA . ALA A 1 217 ? 11.558 30.829 24.275 1.00 63.56 205 ALA A CA 1
ATOM 1562 C C . ALA A 1 217 ? 10.297 30.139 24.795 1.00 61.93 205 ALA A C 1
ATOM 1563 O O . ALA A 1 217 ? 9.862 30.444 25.890 1.00 60.17 205 ALA A O 1
ATOM 1565 N N . GLU A 1 218 ? 9.725 29.215 24.019 1.00 61.41 206 GLU A N 1
ATOM 1566 C CA . GLU A 1 218 ? 8.475 28.565 24.413 1.00 61.62 206 GLU A CA 1
ATOM 1567 C C . GLU A 1 218 ? 8.675 27.721 25.683 1.00 62.25 206 GLU A C 1
ATOM 1568 O O . GLU A 1 218 ? 7.813 27.713 26.542 1.00 62.95 206 GLU A O 1
ATOM 1570 N N . GLU A 1 219 ? 9.816 27.051 25.827 1.00 62.96 207 GLU A N 1
ATOM 1571 C CA . GLU A 1 219 ? 10.017 26.117 26.950 1.00 62.99 207 GLU A CA 1
ATOM 1572 C C . GLU A 1 219 ? 10.755 26.717 28.170 1.00 63.41 207 GLU A C 1
ATOM 1573 O O . GLU A 1 219 ? 10.733 26.119 29.230 1.00 61.60 207 GLU A O 1
ATOM 1575 N N . TYR A 1 220 ? 11.399 27.884 28.018 1.00 66.01 208 TYR A N 1
ATOM 1576 C CA . TYR A 1 220 ? 12.206 28.519 29.094 1.00 65.85 208 TYR A CA 1
ATOM 1577 C C . TYR A 1 220 ? 12.040 30.038 29.188 1.00 66.29 208 TYR A C 1
ATOM 1578 O O . TYR A 1 220 ? 11.943 30.709 28.171 1.00 65.63 208 TYR A O 1
ATOM 1587 N N . ARG A 1 221 ? 12.040 30.581 30.408 1.00 69.13 209 ARG A N 1
ATOM 1588 C CA . ARG A 1 221 ? 11.807 32.025 30.616 1.00 70.78 209 ARG A CA 1
ATOM 1589 C C . ARG A 1 221 ? 12.916 32.834 29.941 1.00 72.55 209 ARG A C 1
ATOM 1590 O O . ARG A 1 221 ? 12.654 33.749 29.152 1.00 72.31 209 ARG A O 1
ATOM 1592 N N . SER A 1 222 ? 14.154 32.436 30.236 1.00 73.93 210 SER A N 1
ATOM 1593 C CA . SER A 1 222 ? 15.359 33.122 29.790 1.00 72.32 210 SER A CA 1
ATOM 1594 C C . SER A 1 222 ? 16.495 32.102 29.593 1.00 71.20 210 SER A C 1
ATOM 1595 O O . SER A 1 222 ? 16.355 30.931 29.977 1.00 69.72 210 SER A O 1
ATOM 1597 N N . LEU A 1 223 ? 17.624 32.544 29.026 1.00 70.51 211 LEU A N 1
ATOM 1598 C CA . LEU A 1 223 ? 18.828 31.697 28.933 1.00 69.53 211 LEU A CA 1
ATOM 1599 C C . LEU A 1 223 ? 19.228 31.166 30.299 1.00 70.46 211 LEU A C 1
ATOM 1600 O O . LEU A 1 223 ? 19.745 30.057 30.424 1.00 69.61 211 LEU A O 1
ATOM 1605 N N . GLU A 1 224 ? 19.011 31.988 31.317 1.00 71.38 212 GLU A N 1
ATOM 1606 C CA . GLU A 1 224 ? 19.319 31.620 32.686 1.00 72.17 212 GLU A CA 1
ATOM 1607 C C . GLU A 1 224 ? 18.635 30.306 33.086 1.00 70.55 212 GLU A C 1
ATOM 1608 O O . GLU A 1 224 ? 19.314 29.400 33.598 1.00 68.96 212 GLU A O 1
ATOM 1614 N N . GLU A 1 225 ? 17.321 30.201 32.824 1.00 68.80 213 GLU A N 1
ATOM 1615 C CA . GLU A 1 225 ? 16.528 28.990 33.147 1.00 67.19 213 GLU A CA 1
ATOM 1616 C C . GLU A 1 225 ? 17.083 27.723 32.475 1.00 66.38 213 GLU A C 1
ATOM 1617 O O . GLU A 1 225 ? 17.237 26.682 33.117 1.00 65.20 213 GLU A O 1
ATOM 1619 N N . LEU A 1 226 ? 17.393 27.838 31.185 1.00 67.03 214 LEU A N 1
ATOM 1620 C CA . LEU A 1 226 ? 17.948 26.735 30.386 1.00 68.18 214 LEU A CA 1
ATOM 1621 C C . LEU A 1 226 ? 19.233 26.150 30.995 1.00 70.04 214 LEU A C 1
ATOM 1622 O O . LEU A 1 226 ? 19.471 24.930 30.944 1.00 69.66 214 LEU A O 1
ATOM 1627 N N . LEU A 1 227 ? 20.056 27.024 31.573 1.00 70.77 215 LEU A N 1
ATOM 1628 C CA . LEU A 1 227 ? 21.271 26.601 32.249 1.00 70.97 215 LEU A CA 1
ATOM 1629 C C . LEU A 1 227 ? 20.976 26.064 33.638 1.00 72.08 215 LEU A C 1
ATOM 1630 O O . LEU A 1 227 ? 21.652 26.433 34.601 1.00 72.74 215 LEU A O 1
ATOM 1635 N N . HIS A 1 228 ? 19.944 25.223 33.738 1.00 74.77 216 HIS A N 1
ATOM 1636 C CA . HIS A 1 228 ? 19.774 24.296 34.863 1.00 77.02 216 HIS A CA 1
ATOM 1637 C C . HIS A 1 228 ? 19.766 22.851 34.306 1.00 78.13 216 HIS A C 1
ATOM 1638 O O . HIS A 1 228 ? 19.081 21.974 34.833 1.00 76.76 216 HIS A O 1
ATOM 1645 N N . HIS A 1 229 ? 20.572 22.635 33.248 1.00 79.86 217 HIS A N 1
ATOM 1646 C CA . HIS A 1 229 ? 20.656 21.370 32.468 1.00 79.60 217 HIS A CA 1
ATOM 1647 C C . HIS A 1 229 ? 19.354 20.529 32.507 1.00 80.29 217 HIS A C 1
ATOM 1648 O O . HIS A 1 229 ? 18.347 20.864 31.858 1.00 78.81 217 HIS A O 1
ATOM 1659 N N . ARG B 1 14 ? -7.748 54.103 34.821 1.00 78.35 2 ARG B N 1
ATOM 1660 C CA . ARG B 1 14 ? -8.508 53.078 34.096 1.00 75.62 2 ARG B CA 1
ATOM 1661 C C . ARG B 1 14 ? -7.800 52.537 32.823 1.00 74.48 2 ARG B C 1
ATOM 1662 O O . ARG B 1 14 ? -7.310 53.307 32.000 1.00 73.56 2 ARG B O 1
ATOM 1670 N N . TYR B 1 15 ? -7.780 51.204 32.672 1.00 74.18 3 TYR B N 1
ATOM 1671 C CA . TYR B 1 15 ? -7.117 50.499 31.549 1.00 72.93 3 TYR B CA 1
ATOM 1672 C C . TYR B 1 15 ? -8.113 50.005 30.502 1.00 72.85 3 TYR B C 1
ATOM 1673 O O . TYR B 1 15 ? -9.313 49.985 30.763 1.00 72.58 3 TYR B O 1
ATOM 1682 N N . PHE B 1 16 ? -7.605 49.605 29.331 1.00 73.27 4 PHE B N 1
ATOM 1683 C CA . PHE B 1 16 ? -8.439 49.127 28.204 1.00 73.13 4 PHE B CA 1
ATOM 1684 C C . PHE B 1 16 ? -7.746 48.048 27.388 1.00 73.78 4 PHE B C 1
ATOM 1685 O O . PHE B 1 16 ? -6.933 48.356 26.521 1.00 72.57 4 PHE B O 1
ATOM 1693 N N . SER B 1 17 ? -8.057 46.784 27.680 1.00 76.59 5 SER B N 1
ATOM 1694 C CA . SER B 1 17 ? -7.534 45.659 26.894 1.00 77.08 5 SER B CA 1
ATOM 1695 C C . SER B 1 17 ? -8.372 45.578 25.651 1.00 76.85 5 SER B C 1
ATOM 1696 O O . SER B 1 17 ? -9.402 46.230 25.555 1.00 77.49 5 SER B O 1
ATOM 1698 N N . THR B 1 18 ? -7.939 44.774 24.696 1.00 77.57 6 THR B N 1
ATOM 1699 C CA . THR B 1 18 ? -8.747 44.519 23.520 1.00 77.49 6 THR B CA 1
ATOM 1700 C C . THR B 1 18 ? -9.869 43.517 23.838 1.00 77.06 6 THR B C 1
ATOM 1701 O O . THR B 1 18 ? -10.713 43.249 22.990 1.00 76.64 6 THR B O 1
ATOM 1704 N N . ASP B 1 19 ? -9.861 42.949 25.044 1.00 77.37 7 ASP B N 1
ATOM 1705 C CA . ASP B 1 19 ? -11.017 42.205 25.558 1.00 77.89 7 ASP B CA 1
ATOM 1706 C C . ASP B 1 19 ? -12.038 43.160 26.217 1.00 77.77 7 ASP B C 1
ATOM 1707 O O . ASP B 1 19 ? -13.141 42.738 26.561 1.00 78.69 7 ASP B O 1
ATOM 1709 N N . SER B 1 20 ? -11.692 44.438 26.376 1.00 76.39 8 SER B N 1
ATOM 1710 C CA . SER B 1 20 ? -12.605 45.382 27.027 1.00 75.75 8 SER B CA 1
ATOM 1711 C C . SER B 1 20 ? -13.810 45.722 26.126 1.00 74.14 8 SER B C 1
ATOM 1712 O O . SER B 1 20 ? -13.659 45.884 24.917 1.00 71.89 8 SER B O 1
ATOM 1715 N N . PRO B 1 21 ? -15.015 45.826 26.725 1.00 74.07 9 PRO B N 1
ATOM 1716 C CA . PRO B 1 21 ? -16.246 46.035 25.959 1.00 73.92 9 PRO B CA 1
ATOM 1717 C C . PRO B 1 21 ? -16.239 47.362 25.201 1.00 74.67 9 PRO B C 1
ATOM 1718 O O . PRO B 1 21 ? -16.906 47.519 24.173 1.00 75.04 9 PRO B O 1
ATOM 1722 N N . GLU B 1 22 ? -15.464 48.308 25.702 1.00 74.61 10 GLU B N 1
ATOM 1723 C CA . GLU B 1 22 ? -15.290 49.568 25.023 1.00 73.88 10 GLU B CA 1
ATOM 1724 C C . GLU B 1 22 ? -14.484 49.361 23.741 1.00 73.33 10 GLU B C 1
ATOM 1725 O O . GLU B 1 22 ? -14.833 49.918 22.700 1.00 74.69 10 GLU B O 1
ATOM 1731 N N . VAL B 1 23 ? -13.419 48.567 23.802 1.00 72.56 11 VAL B N 1
ATOM 1732 C CA . VAL B 1 23 ? -12.635 48.323 22.605 1.00 72.37 11 VAL B CA 1
ATOM 1733 C C . VAL B 1 23 ? -13.446 47.456 21.641 1.00 73.54 11 VAL B C 1
ATOM 1734 O O . VAL B 1 23 ? -13.494 47.739 20.441 1.00 75.59 11 VAL B O 1
ATOM 1738 N N . LYS B 1 24 ? -14.103 46.421 22.156 1.00 71.56 12 LYS B N 1
ATOM 1739 C CA . LYS B 1 24 ? -14.945 45.582 21.302 1.00 69.85 12 LYS B CA 1
ATOM 1740 C C . LYS B 1 24 ? -15.971 46.426 20.547 1.00 70.28 12 LYS B C 1
ATOM 1741 O O . LYS B 1 24 ? -16.284 46.134 19.396 1.00 72.47 12 LYS B O 1
ATOM 1746 N N . THR B 1 25 ? -16.470 47.487 21.176 1.00 70.08 13 THR B N 1
ATOM 1747 C CA . THR B 1 25 ? -17.442 48.367 20.528 1.00 69.73 13 THR B CA 1
ATOM 1748 C C . THR B 1 25 ? -16.821 49.192 19.410 1.00 72.31 13 THR B C 1
ATOM 1749 O O . THR B 1 25 ? -17.391 49.269 18.314 1.00 72.97 13 THR B O 1
ATOM 1753 N N . ILE B 1 26 ? -15.670 49.810 19.675 1.00 72.08 14 ILE B N 1
ATOM 1754 C CA . ILE B 1 26 ? -15.087 50.713 18.690 1.00 72.95 14 ILE B CA 1
ATOM 1755 C C . ILE B 1 26 ? -14.530 49.959 17.469 1.00 75.70 14 ILE B C 1
ATOM 1756 O O . ILE B 1 26 ? -14.362 50.574 16.415 1.00 81.97 14 ILE B O 1
ATOM 1761 N N . VAL B 1 27 ? -14.242 48.663 17.572 1.00 70.69 15 VAL B N 1
ATOM 1762 C CA . VAL B 1 27 ? -13.680 47.959 16.435 1.00 67.05 15 VAL B CA 1
ATOM 1763 C C . VAL B 1 27 ? -14.744 47.222 15.639 1.00 68.19 15 VAL B C 1
ATOM 1764 O O . VAL B 1 27 ? -14.450 46.639 14.593 1.00 67.42 15 VAL B O 1
ATOM 1768 N N . ALA B 1 28 ? -15.980 47.236 16.119 1.00 67.44 16 ALA B N 1
ATOM 1769 C CA . ALA B 1 28 ? -17.074 46.481 15.462 1.00 64.60 16 ALA B CA 1
ATOM 1770 C C . ALA B 1 28 ? -17.194 46.790 13.966 1.00 63.68 16 ALA B C 1
ATOM 1771 O O . ALA B 1 28 ? -17.294 45.895 13.158 1.00 61.35 16 ALA B O 1
ATOM 1773 N N . GLN B 1 29 ? -17.182 48.074 13.623 1.00 67.79 17 GLN B N 1
ATOM 1774 C CA . GLN B 1 29 ? -17.151 48.536 12.237 1.00 68.66 17 GLN B CA 1
ATOM 1775 C C . GLN B 1 29 ? -15.840 49.283 11.888 1.00 70.40 17 GLN B C 1
ATOM 1776 O O . GLN B 1 29 ? -15.861 50.294 11.146 1.00 69.47 17 GLN B O 1
ATOM 1782 N N . ASP B 1 30 ? -14.709 48.790 12.420 1.00 68.93 18 ASP B N 1
ATOM 1783 C CA . ASP B 1 30 ? -13.404 49.315 12.055 1.00 66.63 18 ASP B CA 1
ATOM 1784 C C . ASP B 1 30 ? -12.341 48.250 12.177 1.00 65.35 18 ASP B C 1
ATOM 1785 O O . ASP B 1 30 ? -11.691 48.142 13.190 1.00 68.27 18 ASP B O 1
ATOM 1790 N N . SER B 1 31 ? -12.197 47.459 11.119 1.00 64.88 19 SER B N 1
ATOM 1791 C CA . SER B 1 31 ? -11.162 46.447 10.952 1.00 63.91 19 SER B CA 1
ATOM 1792 C C . SER B 1 31 ? -9.754 46.965 11.085 1.00 65.00 19 SER B C 1
ATOM 1793 O O . SER B 1 31 ? -8.895 46.275 11.618 1.00 67.95 19 SER B O 1
ATOM 1796 N N . ARG B 1 32 ? -9.478 48.110 10.469 1.00 64.79 20 ARG B N 1
ATOM 1797 C CA . ARG B 1 32 ? -8.127 48.637 10.474 1.00 65.65 20 ARG B CA 1
ATOM 1798 C C . ARG B 1 32 ? -7.750 48.952 11.910 1.00 67.85 20 ARG B C 1
ATOM 1799 O O . ARG B 1 32 ? -6.676 48.556 12.379 1.00 68.44 20 ARG B O 1
ATOM 1807 N N . LEU B 1 33 ? -8.665 49.596 12.634 1.00 69.49 21 LEU B N 1
ATOM 1808 C CA . LEU B 1 33 ? -8.436 49.834 14.069 1.00 69.93 21 LEU B CA 1
ATOM 1809 C C . LEU B 1 33 ? -8.289 48.523 14.829 1.00 68.96 21 LEU B C 1
ATOM 1810 O O . LEU B 1 33 ? -7.459 48.432 15.731 1.00 68.20 21 LEU B O 1
ATOM 1815 N N . PHE B 1 34 ? -9.070 47.515 14.436 1.00 67.23 22 PHE B N 1
ATOM 1816 C CA . PHE B 1 34 ? -9.015 46.201 15.076 1.00 67.03 22 PHE B CA 1
ATOM 1817 C C . PHE B 1 34 ? -7.643 45.577 14.959 1.00 67.61 22 PHE B C 1
ATOM 1818 O O . PHE B 1 34 ? -7.080 45.154 15.955 1.00 67.29 22 PHE B O 1
ATOM 1826 N N . GLN B 1 35 ? -7.110 45.520 13.741 1.00 67.83 23 GLN B N 1
ATOM 1827 C CA . GLN B 1 35 ? -5.778 44.985 13.532 1.00 67.81 23 GLN B CA 1
ATOM 1828 C C . GLN B 1 35 ? -4.744 45.761 14.318 1.00 68.82 23 GLN B C 1
ATOM 1829 O O . GLN B 1 35 ? -3.807 45.176 14.839 1.00 69.61 23 GLN B O 1
ATOM 1835 N N . PHE B 1 36 ? -4.856 47.082 14.330 1.00 68.53 24 PHE B N 1
ATOM 1836 C CA . PHE B 1 36 ? -3.814 47.873 14.959 1.00 70.34 24 PHE B CA 1
ATOM 1837 C C . PHE B 1 36 ? -3.845 47.698 16.491 1.00 70.64 24 PHE B C 1
ATOM 1838 O O . PHE B 1 36 ? -2.794 47.519 17.121 1.00 68.42 24 PHE B O 1
ATOM 1846 N N . ILE B 1 37 ? -5.050 47.727 17.067 1.00 70.62 25 ILE B N 1
ATOM 1847 C CA . ILE B 1 37 ? -5.245 47.428 18.485 1.00 69.35 25 ILE B CA 1
ATOM 1848 C C . ILE B 1 37 ? -4.713 46.039 18.867 1.00 68.71 25 ILE B C 1
ATOM 1849 O O . ILE B 1 37 ? -3.867 45.933 19.732 1.00 70.63 25 ILE B O 1
ATOM 1854 N N . GLU B 1 38 ? -5.169 44.983 18.212 1.00 68.08 26 GLU B N 1
ATOM 1855 C CA . GLU B 1 38 ? -4.636 43.636 18.481 1.00 68.58 26 GLU B CA 1
ATOM 1856 C C . GLU B 1 38 ? -3.110 43.612 18.502 1.00 69.21 26 GLU B C 1
ATOM 1857 O O . GLU B 1 38 ? -2.529 42.867 19.273 1.00 73.93 26 GLU B O 1
ATOM 1860 N N . ILE B 1 39 ? -2.463 44.418 17.670 1.00 67.92 27 ILE B N 1
ATOM 1861 C CA . ILE B 1 39 ? -0.992 44.494 17.641 1.00 66.68 27 ILE B CA 1
ATOM 1862 C C . ILE B 1 39 ? -0.439 45.385 18.760 1.00 66.31 27 ILE B C 1
ATOM 1863 O O . ILE B 1 39 ? 0.501 45.014 19.449 1.00 68.02 27 ILE B O 1
ATOM 1868 N N . ALA B 1 40 ? -1.026 46.561 18.931 1.00 66.08 28 ALA B N 1
ATOM 1869 C CA . ALA B 1 40 ? -0.504 47.585 19.841 1.00 63.53 28 ALA B CA 1
ATOM 1870 C C . ALA B 1 40 ? -0.767 47.341 21.329 1.00 62.80 28 ALA B C 1
ATOM 1871 O O . ALA B 1 40 ? -0.098 47.931 22.162 1.00 64.60 28 ALA B O 1
ATOM 1873 N N . GLY B 1 41 ? -1.739 46.507 21.675 1.00 62.60 29 GLY B N 1
ATOM 1874 C CA . GLY B 1 41 ? -1.948 46.107 23.068 1.00 62.70 29 GLY B CA 1
ATOM 1875 C C . GLY B 1 41 ? -2.834 47.037 23.879 1.00 64.16 29 GLY B C 1
ATOM 1876 O O . GLY B 1 41 ? -3.788 47.570 23.362 1.00 64.34 29 GLY B O 1
ATOM 1877 N N . GLU B 1 42 ? -2.527 47.230 25.159 1.00 66.45 30 GLU B N 1
ATOM 1878 C CA . GLU B 1 42 ? -3.409 48.018 26.023 1.00 69.06 30 GLU B CA 1
ATOM 1879 C C . GLU B 1 42 ? -3.129 49.537 25.983 1.00 69.92 30 GLU B C 1
ATOM 1880 O O . GLU B 1 42 ? -2.037 50.003 25.624 1.00 69.76 30 GLU B O 1
ATOM 1886 N N . VAL B 1 43 ? -4.153 50.304 26.323 1.00 70.10 31 VAL B N 1
ATOM 1887 C CA . VAL B 1 43 ? -4.002 51.740 26.529 1.00 70.51 31 VAL B CA 1
ATOM 1888 C C . VAL B 1 43 ? -4.570 52.077 27.882 1.00 70.51 31 VAL B C 1
ATOM 1889 O O . VAL B 1 43 ? -5.216 51.242 28.521 1.00 71.55 31 VAL B O 1
ATOM 1893 N N . GLN B 1 44 ? -4.317 53.298 28.325 1.00 70.20 32 GLN B N 1
ATOM 1894 C CA . GLN B 1 44 ? -4.716 53.694 29.668 1.00 69.86 32 GLN B CA 1
ATOM 1895 C C . GLN B 1 44 ? -5.067 55.144 29.665 1.00 69.93 32 GLN B C 1
ATOM 1896 O O . GLN B 1 44 ? -4.675 55.885 28.772 1.00 72.83 32 GLN B O 1
ATOM 1902 N N . LEU B 1 45 ? -5.843 55.534 30.655 1.00 69.69 33 LEU B N 1
ATOM 1903 C CA . LEU B 1 45 ? -6.384 56.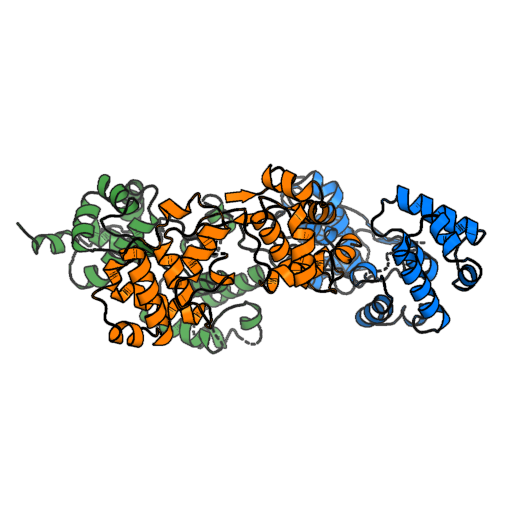872 30.718 1.00 70.20 33 LEU B CA 1
ATOM 1904 C C . LEU B 1 45 ? -6.244 57.326 32.150 1.00 71.20 33 LEU B C 1
ATOM 1905 O O . LEU B 1 45 ? -6.908 56.774 33.027 1.00 71.50 33 LEU B O 1
ATOM 1910 N N . PRO B 1 46 ? -5.349 58.293 32.405 1.00 72.02 34 PRO B N 1
ATOM 1911 C CA . PRO B 1 46 ? -5.259 58.877 33.741 1.00 73.31 34 PRO B CA 1
ATOM 1912 C C . PRO B 1 46 ? -6.381 59.884 34.021 1.00 74.00 34 PRO B C 1
ATOM 1913 O O . PRO B 1 46 ? -6.819 60.580 33.113 1.00 72.37 34 PRO B O 1
ATOM 1917 N N . THR B 1 47 ? -6.835 59.964 35.268 1.00 76.63 35 THR B N 1
ATOM 1918 C CA . THR B 1 47 ? -7.682 61.088 35.704 1.00 77.67 35 THR B CA 1
ATOM 1919 C C . THR B 1 47 ? -6.907 61.993 36.648 1.00 77.24 35 THR B C 1
ATOM 1920 O O . THR B 1 47 ? -6.223 61.513 37.550 1.00 77.09 35 THR B O 1
ATOM 1924 N N . LYS B 1 48 ? -7.015 63.301 36.414 1.00 76.85 36 LYS B N 1
ATOM 1925 C CA . LYS B 1 48 ? -6.388 64.288 37.263 1.00 75.83 36 LYS B CA 1
ATOM 1926 C C . LYS B 1 48 ? -7.240 64.376 38.513 1.00 75.21 36 LYS B C 1
ATOM 1927 O O . LYS B 1 48 ? -8.461 64.415 38.430 1.00 74.60 36 LYS B O 1
ATOM 1930 N N . PRO B 1 49 ? -6.598 64.371 39.681 1.00 76.39 37 PRO B N 1
ATOM 1931 C CA . PRO B 1 49 ? -7.315 64.500 40.943 1.00 76.66 37 PRO B CA 1
ATOM 1932 C C . PRO B 1 49 ? -8.423 65.566 40.943 1.00 76.02 37 PRO B C 1
ATOM 1933 O O . PRO B 1 49 ? -9.587 65.215 41.130 1.00 75.55 37 PRO B O 1
ATOM 1937 N N . ASN B 1 50 ? -8.070 66.839 40.730 1.00 75.08 38 ASN B N 1
ATOM 1938 C CA . ASN B 1 50 ? -9.005 67.932 40.961 1.00 71.90 38 ASN B CA 1
ATOM 1939 C C . ASN B 1 50 ? -9.221 68.715 39.676 1.00 69.55 38 ASN B C 1
ATOM 1940 O O . ASN B 1 50 ? -8.272 69.168 39.064 1.00 67.63 38 ASN B O 1
ATOM 1945 N N . PRO B 1 51 ? -10.478 68.862 39.257 1.00 69.83 39 PRO B N 1
ATOM 1946 C CA . PRO B 1 51 ? -10.785 69.609 38.041 1.00 70.63 39 PRO B CA 1
ATOM 1947 C C . PRO B 1 51 ? -10.396 71.064 38.083 1.00 70.72 39 PRO B C 1
ATOM 1948 O O . PRO B 1 51 ? -9.834 71.583 37.112 1.00 73.54 39 PRO B O 1
ATOM 1952 N N . PHE B 1 52 ? -10.670 71.733 39.185 1.00 68.63 40 PHE B N 1
ATOM 1953 C CA . PHE B 1 52 ? -10.310 73.129 39.246 1.00 67.78 40 PHE B CA 1
ATOM 1954 C C . PHE B 1 52 ? -8.789 73.305 39.048 1.00 69.08 40 PHE B C 1
ATOM 1955 O O . PHE B 1 52 ? -8.334 74.137 38.273 1.00 67.43 40 PHE B O 1
ATOM 1963 N N . GLN B 1 53 ? -8.016 72.504 39.770 1.00 69.20 41 GLN B N 1
ATOM 1964 C CA . GLN B 1 53 ? -6.577 72.519 39.652 1.00 69.11 41 GLN B CA 1
ATOM 1965 C C . GLN B 1 53 ? -6.118 72.256 38.226 1.00 68.01 41 GLN B C 1
ATOM 1966 O O . GLN B 1 53 ? -5.237 72.964 37.709 1.00 65.07 41 GLN B O 1
ATOM 1972 N N . SER B 1 54 ? -6.702 71.242 37.601 1.00 67.53 42 SER B N 1
ATOM 1973 C CA . SER B 1 54 ? -6.255 70.852 36.265 1.00 71.08 42 SER B CA 1
ATOM 1974 C C . SER B 1 54 ? -6.619 71.942 35.240 1.00 72.03 42 SER B C 1
ATOM 1975 O O . SER B 1 54 ? -5.828 72.279 34.341 1.00 69.67 42 SER B O 1
ATOM 1978 N 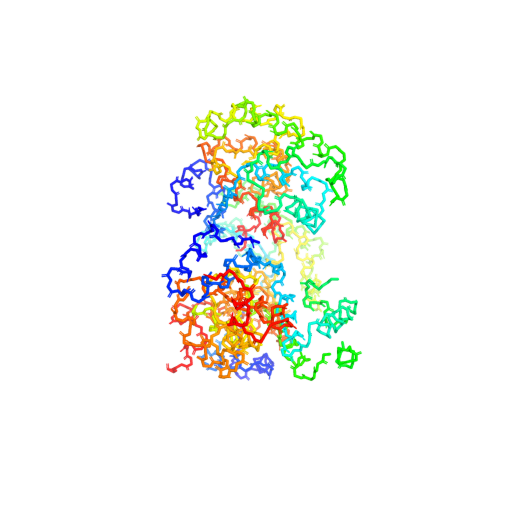N . LEU B 1 55 ? -7.791 72.532 35.422 1.00 72.44 43 LEU B N 1
ATOM 1979 C CA . LEU B 1 55 ? -8.153 73.702 34.645 1.00 73.02 43 LEU B CA 1
ATOM 1980 C C . LEU B 1 55 ? -7.136 74.835 34.785 1.00 70.79 43 LEU B C 1
ATOM 1981 O O . LEU B 1 55 ? -6.700 75.383 33.788 1.00 74.32 43 LEU B O 1
ATOM 1986 N N . VAL B 1 56 ? -6.735 75.174 36.002 1.00 68.74 44 VAL B N 1
ATOM 1987 C CA . VAL B 1 56 ? -5.793 76.285 36.204 1.00 66.67 44 VAL B CA 1
ATOM 1988 C C . VAL B 1 56 ? -4.407 75.922 35.690 1.00 69.04 44 VAL B C 1
ATOM 1989 O O . VAL B 1 56 ? -3.698 76.738 35.103 1.00 70.50 44 VAL B O 1
ATOM 1993 N N . SER B 1 57 ? -4.004 74.680 35.880 1.00 71.75 45 SER B N 1
ATOM 1994 C CA . SER B 1 57 ? -2.691 74.287 35.376 1.00 73.35 45 SER B CA 1
ATOM 1995 C C . SER B 1 57 ? -2.621 74.227 33.861 1.00 72.27 45 SER B C 1
ATOM 1996 O O . SER B 1 57 ? -1.551 74.352 33.323 1.00 74.93 45 SER B O 1
ATOM 1999 N N . SER B 1 58 ? -3.735 74.042 33.167 1.00 71.74 46 SER B N 1
ATOM 2000 C CA . SER B 1 58 ? -3.716 74.120 31.701 1.00 70.95 46 SER B CA 1
ATOM 2001 C C . SER B 1 58 ? -3.443 75.535 31.246 1.00 71.75 46 SER B C 1
ATOM 2002 O O . SER B 1 58 ? -2.624 75.749 30.356 1.00 72.78 46 SER B O 1
ATOM 2005 N N . ILE B 1 59 ? -4.134 76.508 31.837 1.00 70.60 47 ILE B N 1
ATOM 2006 C CA . ILE B 1 59 ? -3.847 77.889 31.502 1.00 67.70 47 ILE B CA 1
ATOM 2007 C C . ILE B 1 59 ? -2.360 78.179 31.758 1.00 68.61 47 ILE B C 1
ATOM 2008 O O . ILE B 1 59 ? -1.694 78.742 30.912 1.00 66.52 47 ILE B O 1
ATOM 2013 N N . VAL B 1 60 ? -1.822 77.755 32.898 1.00 70.30 48 VAL B N 1
ATOM 2014 C CA . VAL B 1 60 ? -0.392 77.980 33.158 1.00 70.21 48 VAL B CA 1
ATOM 2015 C C . VAL B 1 60 ? 0.493 77.287 32.104 1.00 72.14 48 VAL B C 1
ATOM 2016 O O . VAL B 1 60 ? 1.504 77.839 31.711 1.00 71.47 48 VAL B O 1
ATOM 2020 N N . GLU B 1 61 ? 0.096 76.108 31.624 1.00 74.47 49 GLU B N 1
ATOM 2021 C CA . GLU B 1 61 ? 0.915 75.359 30.630 1.00 78.30 49 GLU B CA 1
ATOM 2022 C C . GLU B 1 61 ? 1.056 76.004 29.239 1.00 78.47 49 GLU B C 1
ATOM 2023 O O . GLU B 1 61 ? 2.080 75.827 28.603 1.00 78.69 49 GLU B O 1
ATOM 2029 N N . GLN B 1 62 ? 0.024 76.717 28.787 1.00 78.63 50 GLN B N 1
ATOM 2030 C CA . GLN B 1 62 ? -0.063 77.304 27.436 1.00 79.59 50 GLN B CA 1
ATOM 2031 C C . GLN B 1 62 ? 1.205 78.025 26.964 1.00 79.32 50 GLN B C 1
ATOM 2032 O O . GLN B 1 62 ? 1.737 78.867 27.697 1.00 80.52 50 GLN B O 1
ATOM 2038 N N . GLN B 1 63 ? 1.656 77.702 25.742 1.00 77.56 51 GLN B N 1
ATOM 2039 C CA . GLN B 1 63 ? 2.900 78.221 25.136 1.00 77.25 51 GLN B CA 1
ATOM 2040 C C . GLN B 1 63 ? 4.184 78.080 25.965 1.00 76.53 51 GLN B C 1
ATOM 2041 O O . GLN B 1 63 ? 5.054 78.920 25.825 1.00 78.40 51 GLN B O 1
ATOM 2047 N N . LEU B 1 64 ? 4.332 77.050 26.809 1.00 76.84 52 LEU B N 1
ATOM 2048 C CA . LEU B 1 64 ? 5.598 76.830 27.589 1.00 76.22 52 LEU B CA 1
ATOM 2049 C C . LEU B 1 64 ? 6.063 75.388 27.600 1.00 76.49 52 LEU B C 1
ATOM 2050 O O . LEU B 1 64 ? 5.258 74.474 27.535 1.00 79.52 52 LEU B O 1
ATOM 2055 N N . SER B 1 65 ? 7.364 75.185 27.753 1.00 76.25 53 SER B N 1
ATOM 2056 C CA . SER B 1 65 ? 7.890 73.848 28.013 1.00 76.64 53 SER B CA 1
ATOM 2057 C C . SER B 1 65 ? 7.318 73.253 29.302 1.00 76.88 53 SER B C 1
ATOM 2058 O O . SER B 1 65 ? 6.825 73.968 30.174 1.00 78.54 53 SER B O 1
ATOM 2061 N N . ILE B 1 66 ? 7.405 71.940 29.431 1.00 76.22 54 ILE B N 1
ATOM 2062 C CA . ILE B 1 66 ? 7.058 71.314 30.684 1.00 75.62 54 ILE B CA 1
ATOM 2063 C C . ILE B 1 66 ? 7.985 71.836 31.770 1.00 74.43 54 ILE B C 1
ATOM 2064 O O . ILE B 1 66 ? 7.497 72.207 32.821 1.00 74.05 54 ILE B O 1
ATOM 2068 N N . LYS B 1 67 ? 9.291 71.934 31.516 1.00 73.69 55 LYS B N 1
ATOM 2069 C CA . LYS B 1 67 ? 10.220 72.505 32.527 1.00 73.64 55 LYS B CA 1
ATOM 2070 C C . LYS B 1 67 ? 9.830 73.940 32.967 1.00 73.97 55 LYS B C 1
ATOM 2071 O O . LYS B 1 67 ? 9.828 74.257 34.158 1.00 75.04 55 LYS B O 1
ATOM 2074 N N . ALA B 1 68 ? 9.478 74.799 32.011 1.00 74.31 56 ALA B N 1
ATOM 2075 C CA . ALA B 1 68 ? 9.050 76.173 32.324 1.00 73.17 56 ALA B CA 1
ATOM 2076 C C . ALA B 1 68 ? 7.758 76.188 33.148 1.00 72.56 56 ALA B C 1
ATOM 2077 O O . ALA B 1 68 ? 7.714 76.740 34.260 1.00 68.75 56 ALA B O 1
ATOM 2079 N N . ALA B 1 69 ? 6.721 75.553 32.593 1.00 72.26 57 ALA B N 1
ATOM 2080 C CA . ALA B 1 69 ? 5.386 75.574 33.191 1.00 71.89 57 ALA B CA 1
ATOM 2081 C C . ALA B 1 69 ? 5.351 75.010 34.608 1.00 72.81 57 ALA B C 1
ATOM 2082 O O . ALA B 1 69 ? 4.596 75.489 35.434 1.00 73.85 57 ALA B O 1
ATOM 2084 N N . SER B 1 70 ? 6.181 74.024 34.909 1.00 72.84 58 SER B N 1
ATOM 2085 C CA . SER B 1 70 ? 6.184 73.451 36.243 1.00 72.78 58 SER B CA 1
ATOM 2086 C C . SER B 1 70 ? 6.951 74.319 37.221 1.00 73.01 58 SER B C 1
ATOM 2087 O O . SER B 1 70 ? 6.642 74.329 38.410 1.00 74.81 58 SER B O 1
ATOM 2090 N N . ALA B 1 71 ? 7.949 75.047 36.737 1.00 71.71 59 ALA B N 1
ATOM 2091 C CA . ALA B 1 71 ? 8.620 76.022 37.589 1.00 70.36 59 ALA B CA 1
ATOM 2092 C C . ALA B 1 71 ? 7.601 77.089 38.044 1.00 70.62 59 ALA B C 1
ATOM 2093 O O . ALA B 1 71 ? 7.524 77.433 39.231 1.00 70.40 59 ALA B O 1
ATOM 2095 N N . ILE B 1 72 ? 6.805 77.596 37.102 1.00 69.26 60 ILE B N 1
ATOM 2096 C CA . ILE B 1 72 ? 5.814 78.634 37.419 1.00 67.36 60 ILE B CA 1
ATOM 2097 C C . ILE B 1 72 ? 4.771 78.050 38.347 1.00 68.56 60 ILE B C 1
ATOM 2098 O O . ILE B 1 72 ? 4.574 78.550 39.445 1.00 70.79 60 ILE B O 1
ATOM 2103 N N . TYR B 1 73 ? 4.136 76.962 37.932 1.00 69.88 61 TYR B N 1
ATOM 2104 C CA . TYR B 1 73 ? 3.062 76.348 38.728 1.00 68.96 61 TYR B CA 1
ATOM 2105 C C . TYR B 1 73 ? 3.511 75.986 40.144 1.00 68.58 61 TYR B C 1
ATOM 2106 O O . TYR B 1 73 ? 2.765 76.209 41.084 1.00 72.13 61 TYR B O 1
ATOM 2115 N N . GLY B 1 74 ? 4.724 75.467 40.309 1.00 66.29 62 GLY B N 1
ATOM 2116 C CA . GLY B 1 74 ? 5.275 75.267 41.638 1.00 65.64 62 GLY B CA 1
ATOM 2117 C C . GLY B 1 74 ? 5.225 76.538 42.478 1.00 67.29 62 GLY B C 1
ATOM 2118 O O . GLY B 1 74 ? 4.829 76.528 43.648 1.00 68.83 62 GLY B O 1
ATOM 2119 N N . ARG B 1 75 ? 5.632 77.644 41.871 1.00 67.45 63 ARG B N 1
ATOM 2120 C CA . ARG B 1 75 ? 5.665 78.906 42.554 1.00 67.38 63 ARG B CA 1
ATOM 2121 C C . ARG B 1 75 ? 4.237 79.312 42.913 1.00 67.25 63 ARG B C 1
ATOM 2122 O O . ARG B 1 75 ? 3.988 79.833 43.986 1.00 67.97 63 ARG B O 1
ATOM 2130 N N . VAL B 1 76 ? 3.277 79.055 42.040 1.00 69.07 64 VAL B N 1
ATOM 2131 C CA . VAL B 1 76 ? 1.885 79.352 42.399 1.00 69.94 64 VAL B CA 1
ATOM 2132 C C . VAL B 1 76 ? 1.403 78.546 43.633 1.00 71.32 64 VAL B C 1
ATOM 2133 O O . VAL B 1 76 ? 0.807 79.113 44.537 1.00 70.47 64 VAL B O 1
ATOM 2137 N N . GLU B 1 77 ? 1.693 77.249 43.676 1.00 71.40 65 GLU B N 1
ATOM 2138 C CA . GLU B 1 77 ? 1.356 76.439 44.840 1.00 74.77 65 GLU B CA 1
ATOM 2139 C C . GLU B 1 77 ? 2.031 76.952 46.132 1.00 73.51 65 GLU B C 1
ATOM 2140 O O . GLU B 1 77 ? 1.482 76.818 47.225 1.00 71.79 65 GLU B O 1
ATOM 2146 N N . GLN B 1 78 ? 3.202 77.554 46.027 1.00 72.67 66 GLN B N 1
ATOM 2147 C CA . GLN B 1 78 ? 3.757 78.237 47.192 1.00 72.51 66 GLN B CA 1
ATOM 2148 C C . GLN B 1 78 ? 2.877 79.384 47.646 1.00 71.29 66 GLN B C 1
ATOM 2149 O O . GLN B 1 78 ? 2.624 79.543 48.836 1.00 74.56 66 GLN B O 1
ATOM 2155 N N . LEU B 1 79 ? 2.400 80.195 46.712 1.00 68.14 67 LEU B N 1
ATOM 2156 C CA . LEU B 1 79 ? 1.596 81.338 47.117 1.00 67.07 67 LEU B CA 1
ATOM 2157 C C . LEU B 1 79 ? 0.318 80.960 47.873 1.00 69.18 67 LEU B C 1
ATOM 2158 O O . LEU B 1 79 ? -0.090 81.671 48.764 1.00 68.70 67 LEU B O 1
ATOM 2163 N N . VAL B 1 80 ? -0.315 79.849 47.516 1.00 72.12 68 VAL B N 1
ATOM 2164 C CA . VAL B 1 80 ? -1.537 79.441 48.186 1.00 73.96 68 VAL B CA 1
ATOM 2165 C C . VAL B 1 80 ? -1.260 78.554 49.385 1.00 76.43 68 VAL B C 1
ATOM 2166 O O . VAL B 1 80 ? -2.165 78.296 50.169 1.00 77.58 68 VAL B O 1
ATOM 2170 N N . GLY B 1 81 ? -0.025 78.070 49.521 1.00 78.14 69 GLY B N 1
ATOM 2171 C CA . GLY B 1 81 ? 0.339 77.190 50.633 1.00 77.44 69 GLY B CA 1
ATOM 2172 C C . GLY B 1 81 ? -0.193 75.769 50.540 1.00 78.61 69 GLY B C 1
ATOM 2173 O O . GLY B 1 81 ? -0.714 75.231 51.524 1.00 81.99 69 GLY B O 1
ATOM 2174 N N . GLY B 1 82 ? -0.042 75.155 49.367 1.00 77.82 70 GLY B N 1
ATOM 2175 C CA . GLY B 1 82 ? -0.355 73.740 49.163 1.00 76.47 70 GLY B CA 1
ATOM 2176 C C . GLY B 1 82 ? -0.974 73.491 47.803 1.00 75.56 70 GLY B C 1
ATOM 2177 O O . GLY B 1 82 ? -0.896 74.325 46.907 1.00 74.10 70 GLY B O 1
ATOM 2178 N N . ALA B 1 83 ? -1.592 72.329 47.638 1.00 75.47 71 ALA B N 1
ATOM 2179 C CA . ALA B 1 83 ? -2.323 72.042 46.402 1.00 74.09 71 ALA B CA 1
ATOM 2180 C C . ALA B 1 83 ? -3.423 73.099 46.196 1.00 75.02 71 ALA B C 1
ATOM 2181 O O . ALA B 1 83 ? -4.068 73.535 47.142 1.00 76.65 71 ALA B O 1
ATOM 2183 N N . LEU B 1 84 ? -3.579 73.536 44.954 1.00 74.93 72 LEU B N 1
ATOM 2184 C CA . LEU B 1 84 ? -4.654 74.420 44.570 1.00 74.77 72 LEU B CA 1
ATOM 2185 C C . LEU B 1 84 ? -5.881 73.567 44.346 1.00 76.00 72 LEU B C 1
ATOM 2186 O O . LEU B 1 84 ? -5.942 72.866 43.354 1.00 79.81 72 LEU B O 1
ATOM 2191 N N . GLU B 1 85 ? -6.851 73.603 45.253 1.00 75.15 73 GLU B N 1
ATOM 2192 C CA . GLU B 1 85 ? -8.063 72.788 45.115 1.00 73.33 73 GLU B CA 1
ATOM 2193 C C . GLU B 1 85 ? -9.316 73.608 44.787 1.00 71.96 73 GLU B C 1
ATOM 2194 O O . GLU B 1 85 ? -10.307 73.091 44.264 1.00 69.93 73 GLU B O 1
ATOM 2196 N N . LYS B 1 86 ? -9.269 74.895 45.096 1.00 72.11 74 LYS B N 1
ATOM 2197 C CA . LYS B 1 86 ? -10.494 75.678 45.273 1.00 71.12 74 LYS B CA 1
ATOM 2198 C C . LYS B 1 86 ? -10.248 77.148 44.891 1.00 69.47 74 LYS B C 1
ATOM 2199 O O . LYS B 1 86 ? -9.201 77.725 45.193 1.00 69.38 74 LYS B O 1
ATOM 2201 N N . PRO B 1 87 ? -11.189 77.749 44.169 1.00 67.04 75 PRO B N 1
ATOM 2202 C CA . PRO B 1 87 ? -11.040 79.165 43.778 1.00 65.56 75 PRO B CA 1
ATOM 2203 C C . PRO B 1 87 ? -10.771 80.150 44.908 1.00 65.27 75 PRO B C 1
ATOM 2204 O O . PRO B 1 87 ? -10.074 81.135 44.724 1.00 67.48 75 PRO B O 1
ATOM 2208 N N . GLU B 1 88 ? -11.283 79.891 46.088 1.00 65.34 76 GLU B N 1
ATOM 2209 C CA . GLU B 1 88 ? -11.157 80.866 47.156 1.00 67.49 76 GLU B CA 1
ATOM 2210 C C . GLU B 1 88 ? -9.718 81.019 47.608 1.00 67.45 76 GLU B C 1
ATOM 2211 O O . GLU B 1 88 ? -9.355 82.007 48.193 1.00 68.35 76 GLU B O 1
ATOM 2217 N N . GLN B 1 89 ? -8.905 80.012 47.338 1.00 67.58 77 GLN B N 1
ATOM 2218 C CA . GLN B 1 89 ? -7.504 80.047 47.647 1.00 63.51 77 GLN B CA 1
ATOM 2219 C C . GLN B 1 89 ? -6.806 81.061 46.803 1.00 64.64 77 GLN B C 1
ATOM 2220 O O . GLN B 1 89 ? -5.713 81.462 47.180 1.00 69.72 77 GLN B O 1
ATOM 2226 N N . LEU B 1 90 ? -7.376 81.470 45.660 1.00 61.82 78 LEU B N 1
ATOM 2227 C CA . LEU B 1 90 ? -6.772 82.556 44.872 1.00 60.93 78 LEU B CA 1
ATOM 2228 C C . LEU B 1 90 ? -7.298 83.974 45.159 1.00 62.96 78 LEU B C 1
ATOM 2229 O O . LEU B 1 90 ? -6.702 84.964 44.736 1.00 61.90 78 LEU B O 1
ATOM 2234 N N . TYR B 1 91 ? -8.418 84.063 45.858 1.00 64.26 79 TYR B N 1
ATOM 2235 C CA . TYR B 1 91 ? -9.100 85.320 46.079 1.00 65.46 79 TYR B CA 1
ATOM 2236 C C . TYR B 1 91 ? -8.224 86.388 46.712 1.00 67.16 79 TYR B C 1
ATOM 2237 O O . TYR B 1 91 ? -8.282 87.551 46.304 1.00 71.28 79 TYR B O 1
ATOM 2246 N N . ARG B 1 92 ? -7.435 86.003 47.716 1.00 67.41 80 ARG B N 1
ATOM 2247 C CA . ARG B 1 92 ? -6.510 86.903 48.410 1.00 66.88 80 ARG B CA 1
ATOM 2248 C C . ARG B 1 92 ? -5.063 86.737 47.961 1.00 65.59 80 ARG B C 1
ATOM 2249 O O . ARG B 1 92 ? -4.163 87.110 48.665 1.00 66.96 80 ARG B O 1
ATOM 2257 N N . VAL B 1 93 ? -4.823 86.149 46.813 1.00 67.67 81 VAL B N 1
ATOM 2258 C CA . VAL B 1 93 ? -3.488 86.134 46.216 1.00 67.66 81 VAL B CA 1
ATOM 2259 C C . VAL B 1 93 ? -3.474 87.205 45.134 1.00 68.04 81 VAL B C 1
ATOM 2260 O O . VAL B 1 93 ? -4.326 87.208 44.273 1.00 69.62 81 VAL B O 1
ATOM 2264 N N . SER B 1 94 ? -2.525 88.130 45.194 1.00 67.87 82 SER B N 1
ATOM 2265 C CA . SER B 1 94 ? -2.537 89.305 44.318 1.00 66.73 82 SER B CA 1
ATOM 2266 C C . SER B 1 94 ? -2.092 88.960 42.896 1.00 66.90 82 SER B C 1
ATOM 2267 O O . SER B 1 94 ? -1.335 88.002 42.678 1.00 67.35 82 SER B O 1
ATOM 2270 N N . ASP B 1 95 ? -2.577 89.727 41.928 1.00 65.96 83 ASP B N 1
ATOM 2271 C CA . ASP B 1 95 ? -2.074 89.607 40.555 1.00 67.53 83 ASP B CA 1
ATOM 2272 C C . ASP B 1 95 ? -0.597 89.839 40.536 1.00 67.51 83 ASP B C 1
ATOM 2273 O O . ASP B 1 95 ? 0.117 89.142 39.860 1.00 71.05 83 ASP B O 1
ATOM 2278 N N . GLU B 1 96 ? -0.132 90.799 41.316 1.00 68.59 84 GLU B N 1
ATOM 2279 C CA . GLU B 1 96 ? 1.270 91.135 41.334 1.00 67.95 84 GLU B CA 1
ATOM 2280 C C . GLU B 1 96 ? 2.084 89.931 41.775 1.00 67.56 84 GLU B C 1
ATOM 2281 O O . GLU B 1 96 ? 3.106 89.617 41.179 1.00 68.60 84 GLU B O 1
ATOM 2287 N N . ALA B 1 97 ? 1.631 89.246 42.816 1.00 67.02 85 ALA B N 1
ATOM 2288 C CA . ALA B 1 97 ? 2.331 88.049 43.294 1.00 66.37 85 ALA B CA 1
ATOM 2289 C C . ALA B 1 97 ? 2.366 86.956 42.202 1.00 66.09 85 ALA B C 1
ATOM 2290 O O . ALA B 1 97 ? 3.408 86.353 41.940 1.00 68.13 85 ALA B O 1
ATOM 2292 N N . LEU B 1 98 ? 1.241 86.737 41.536 1.00 66.43 86 LEU B N 1
ATOM 2293 C CA . LEU B 1 98 ? 1.207 85.782 40.425 1.00 67.83 86 LEU B CA 1
ATOM 2294 C C . LEU B 1 98 ? 2.171 86.161 39.309 1.00 66.76 86 LEU B C 1
ATOM 2295 O O . LEU B 1 98 ? 2.812 85.295 38.743 1.00 69.59 86 LEU B O 1
ATOM 2300 N N . ARG B 1 99 ? 2.280 87.446 38.993 1.00 65.44 87 ARG B N 1
ATOM 2301 C CA . ARG B 1 99 ? 3.246 87.881 37.994 1.00 64.80 87 ARG B CA 1
ATOM 2302 C C . ARG B 1 99 ? 4.670 87.633 38.452 1.00 62.49 87 ARG B C 1
ATOM 2303 O O . ARG B 1 99 ? 5.463 87.209 37.676 1.00 61.92 87 ARG B O 1
ATOM 2311 N N . GLN B 1 100 ? 4.978 87.858 39.720 1.00 61.63 88 GLN B N 1
ATOM 2312 C CA . GLN B 1 100 ? 6.291 87.571 40.227 1.00 60.04 88 GLN B CA 1
ATOM 2313 C C . GLN B 1 100 ? 6.578 86.068 40.175 1.00 60.52 88 GLN B C 1
ATOM 2314 O O . GLN B 1 100 ? 7.738 85.663 40.019 1.00 61.65 88 GLN B O 1
ATOM 2320 N N . ALA B 1 101 ? 5.545 85.240 40.264 1.00 58.42 89 ALA B N 1
ATOM 2321 C CA . ALA B 1 101 ? 5.738 83.778 40.153 1.00 59.92 89 ALA B CA 1
ATOM 2322 C C . ALA B 1 101 ? 5.969 83.336 38.708 1.00 61.92 89 ALA B C 1
ATOM 2323 O O . ALA B 1 101 ? 6.374 82.186 38.457 1.00 64.30 89 ALA B O 1
ATOM 2325 N N . GLY B 1 102 ? 5.698 84.232 37.754 1.00 60.95 90 GLY B N 1
ATOM 2326 C CA . GLY B 1 102 ? 5.917 83.950 36.335 1.00 57.53 90 GLY B CA 1
ATOM 2327 C C . GLY B 1 102 ? 4.670 83.659 35.534 1.00 60.85 90 GLY B C 1
ATOM 2328 O O . GLY B 1 102 ? 4.774 83.140 34.414 1.00 60.73 90 GLY B O 1
ATOM 2329 N N . VAL B 1 103 ? 3.485 83.957 36.088 1.00 63.35 91 VAL B N 1
ATOM 2330 C CA . VAL B 1 103 ? 2.243 83.870 35.309 1.00 62.62 91 VAL B CA 1
ATOM 2331 C C . VAL B 1 103 ? 2.039 85.181 34.543 1.00 63.32 91 VAL B C 1
ATOM 2332 O O . VAL B 1 103 ? 2.102 86.242 35.125 1.00 65.09 91 VAL B O 1
ATOM 2336 N N . SER B 1 104 ? 1.828 85.092 33.235 1.00 65.05 92 SER B N 1
ATOM 2337 C CA . SER B 1 104 ? 1.583 86.263 32.386 1.00 64.72 92 SER B CA 1
ATOM 2338 C C . SER B 1 104 ? 0.300 86.973 32.733 1.00 65.70 92 SER B C 1
ATOM 2339 O O . SER B 1 104 ? -0.604 86.400 33.305 1.00 65.57 92 SER B O 1
ATOM 2342 N N . LYS B 1 105 ? 0.213 88.230 32.342 1.00 68.05 93 LYS B N 1
ATOM 2343 C CA . LYS B 1 105 ? -0.944 89.035 32.671 1.00 70.15 93 LYS B CA 1
ATOM 2344 C C . LYS B 1 105 ? -2.192 8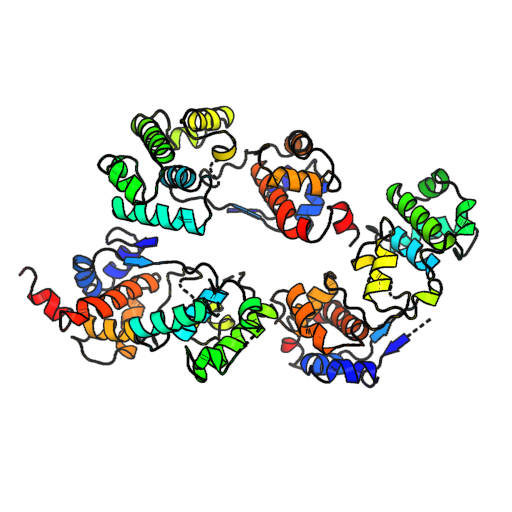8.380 32.090 1.00 69.50 93 LYS B C 1
ATOM 2345 O O . LYS B 1 105 ? -3.224 88.269 32.750 1.00 70.75 93 LYS B O 1
ATOM 2351 N N . ARG B 1 106 ? -2.049 87.936 30.851 1.00 69.58 94 ARG B N 1
ATOM 2352 C CA . ARG B 1 106 ? -3.098 87.302 30.091 1.00 70.58 94 ARG B CA 1
ATOM 2353 C C . ARG B 1 106 ? -3.605 86.039 30.786 1.00 70.41 94 ARG B C 1
ATOM 2354 O O . ARG B 1 106 ? -4.812 85.849 30.981 1.00 73.33 94 ARG B O 1
ATOM 2362 N N . LYS B 1 107 ? -2.680 85.181 31.186 1.00 68.05 95 LYS B N 1
ATOM 2363 C CA . LYS B 1 107 ? -3.046 83.979 31.898 1.00 65.50 95 LYS B CA 1
ATOM 2364 C C . LYS B 1 107 ? -3.695 84.249 33.269 1.00 65.35 95 LYS B C 1
ATOM 2365 O O . LYS B 1 107 ? -4.576 83.501 33.697 1.00 63.54 95 LYS B O 1
ATOM 2371 N N . ILE B 1 108 ? -3.264 85.303 33.959 1.00 66.05 96 ILE B N 1
ATOM 2372 C CA . ILE B 1 108 ? -3.915 85.699 35.191 1.00 67.08 96 ILE B CA 1
ATOM 2373 C C . ILE B 1 108 ? -5.348 86.053 34.875 1.00 69.46 96 ILE B C 1
ATOM 2374 O O . ILE B 1 108 ? -6.275 85.597 35.566 1.00 73.18 96 ILE B O 1
ATOM 2379 N N . GLU B 1 109 ? -5.551 86.799 33.799 1.00 69.98 97 GLU B N 1
ATOM 2380 C CA . GLU B 1 109 ? -6.908 87.211 33.425 1.00 74.00 97 GLU B CA 1
ATOM 2381 C C . GLU B 1 109 ? -7.814 85.999 33.237 1.00 72.70 97 GLU B C 1
ATOM 2382 O O . GLU B 1 109 ? -8.941 85.959 33.759 1.00 69.40 97 GLU B O 1
ATOM 2388 N N . TYR B 1 110 ? -7.300 84.997 32.518 1.00 71.41 98 TYR B N 1
ATOM 2389 C CA . TYR B 1 110 ? -8.038 83.769 32.307 1.00 70.62 98 TYR B CA 1
ATOM 2390 C C . TYR B 1 110 ? -8.321 83.061 33.644 1.00 71.33 98 TYR B C 1
ATOM 2391 O O . TYR B 1 110 ? -9.409 82.476 33.846 1.00 67.61 98 TYR B O 1
ATOM 2400 N N . ILE B 1 111 ? -7.334 83.077 34.549 1.00 69.70 99 ILE B N 1
ATOM 2401 C CA . ILE B 1 111 ? -7.467 82.297 35.758 1.00 67.71 99 ILE B CA 1
ATOM 2402 C C . ILE B 1 111 ? -8.569 82.894 36.601 1.00 66.28 99 ILE B C 1
ATOM 2403 O O . ILE B 1 111 ? -9.367 82.189 37.208 1.00 64.49 99 ILE B O 1
ATOM 2408 N N . ARG B 1 112 ? -8.627 84.212 36.598 1.00 65.22 100 ARG B N 1
ATOM 2409 C CA . ARG B 1 112 ? -9.676 84.921 37.291 1.00 62.77 100 ARG B CA 1
ATOM 2410 C C . ARG B 1 112 ? -11.015 84.592 36.708 1.00 64.21 100 ARG B C 1
ATOM 2411 O O . ARG B 1 112 ? -11.999 84.467 37.419 1.00 68.10 100 ARG B O 1
ATOM 2419 N N . HIS B 1 113 ? -11.078 84.518 35.390 1.00 67.04 101 HIS B N 1
ATOM 2420 C CA . HIS B 1 113 ? -12.325 84.158 34.725 1.00 66.60 101 HIS B CA 1
ATOM 2421 C C . HIS B 1 113 ? -12.770 82.772 35.193 1.00 64.73 101 HIS B C 1
ATOM 2422 O O . HIS B 1 113 ? -13.910 82.623 35.575 1.00 64.11 101 HIS B O 1
ATOM 2429 N N . VAL B 1 114 ? -11.871 81.779 35.204 1.00 63.26 102 VAL B N 1
ATOM 2430 C CA . VAL B 1 114 ? -12.224 80.444 35.708 1.00 64.33 102 VAL B CA 1
ATOM 2431 C C . VAL B 1 114 ? -12.825 80.555 37.118 1.00 65.48 102 VAL B C 1
ATOM 2432 O O . VAL B 1 114 ? -13.849 79.927 37.391 1.00 67.22 102 VAL B O 1
ATOM 2436 N N . CYS B 1 115 ? -12.205 81.343 38.004 1.00 61.19 103 CYS B N 1
ATOM 2437 C CA . CYS B 1 115 ? -12.736 81.516 39.370 1.00 62.80 103 CYS B CA 1
ATOM 2438 C C . CYS B 1 115 ? -14.162 82.081 39.447 1.00 65.49 103 CYS B C 1
ATOM 2439 O O . CYS B 1 115 ? -14.959 81.628 40.257 1.00 64.10 103 CYS B O 1
ATOM 2442 N N . GLU B 1 116 ? -14.451 83.101 38.643 1.00 67.21 104 GLU B N 1
ATOM 2443 C CA . GLU B 1 116 ? -15.763 83.723 38.617 1.00 69.06 104 GLU B CA 1
ATOM 2444 C C . GLU B 1 116 ? -16.811 82.668 38.252 1.00 67.21 104 GLU B C 1
ATOM 2445 O O . GLU B 1 116 ? -17.859 82.563 38.898 1.00 65.12 104 GLU B O 1
ATOM 2451 N N . HIS B 1 117 ? -16.507 81.880 37.230 1.00 67.11 105 HIS B N 1
ATOM 2452 C CA . HIS B 1 117 ? -17.417 80.831 36.775 1.00 68.95 105 HIS B CA 1
ATOM 2453 C C . HIS B 1 117 ? -17.606 79.772 37.834 1.00 68.43 105 HIS B C 1
ATOM 2454 O O . HIS B 1 117 ? -18.743 79.358 38.099 1.00 70.01 105 HIS B O 1
ATOM 2461 N N . VAL B 1 118 ? -16.511 79.308 38.427 1.00 67.02 106 VAL B N 1
ATOM 2462 C CA . VAL B 1 118 ? -16.649 78.295 39.453 1.00 66.31 106 VAL B CA 1
ATOM 2463 C C . VAL B 1 118 ? -17.366 78.856 40.678 1.00 66.27 106 VAL B C 1
ATOM 2464 O O . VAL B 1 118 ? -18.292 78.229 41.184 1.00 70.25 106 VAL B O 1
ATOM 2468 N N . GLU B 1 119 ? -17.017 80.060 41.100 1.00 66.48 107 GLU B N 1
ATOM 2469 C CA . GLU B 1 119 ? -17.607 80.642 42.315 1.00 68.89 107 GLU B CA 1
ATOM 2470 C C . GLU B 1 119 ? -19.063 80.996 42.144 1.00 67.02 107 GLU B C 1
ATOM 2471 O O . GLU B 1 119 ? -19.802 81.041 43.105 1.00 66.86 107 GLU B O 1
ATOM 2477 N N . SER B 1 120 ? -19.483 81.268 40.924 1.00 67.37 108 SER B N 1
ATOM 2478 C CA . SER B 1 120 ? -20.850 81.703 40.719 1.00 65.65 108 SER B CA 1
ATOM 2479 C C . SER B 1 120 ? -21.738 80.510 40.400 1.00 66.92 108 SER B C 1
ATOM 2480 O O . SER B 1 120 ? -22.953 80.666 40.328 1.00 71.58 108 SER B O 1
ATOM 2483 N N . GLY B 1 121 ? -21.165 79.329 40.185 1.00 65.30 109 GLY B N 1
ATOM 2484 C CA . GLY B 1 121 ? -21.965 78.170 39.813 1.00 64.62 109 GLY B CA 1
ATOM 2485 C C . GLY B 1 121 ? -22.151 77.978 38.318 1.00 67.69 109 GLY B C 1
ATOM 2486 O O . GLY B 1 121 ? -22.520 76.899 37.895 1.00 71.21 109 GLY B O 1
ATOM 2487 N N . ARG B 1 122 ? -21.893 78.989 37.491 1.00 69.10 110 ARG B N 1
ATOM 2488 C CA . ARG B 1 122 ? -22.015 78.806 36.038 1.00 69.39 110 ARG B CA 1
ATOM 2489 C C . ARG B 1 122 ? -21.352 77.521 35.612 1.00 71.16 110 ARG B C 1
ATOM 2490 O O . ARG B 1 122 ? -21.869 76.815 34.748 1.00 76.27 110 ARG B O 1
ATOM 2498 N N . LEU B 1 123 ? -20.206 77.221 36.216 1.00 72.84 111 LEU B N 1
ATOM 2499 C CA . LEU B 1 123 ? -19.448 76.013 35.903 1.00 73.40 111 LEU B CA 1
ATOM 2500 C C . LEU B 1 123 ? -19.360 75.105 37.121 1.00 76.43 111 LEU B C 1
ATOM 2501 O O . LEU B 1 123 ? -18.527 75.333 37.997 1.00 78.90 111 LEU B O 1
ATOM 2506 N N . ASP B 1 124 ? -20.218 74.085 37.161 1.00 78.49 112 ASP B N 1
ATOM 2507 C CA . ASP B 1 124 ? -20.281 73.139 38.270 1.00 79.37 112 ASP B CA 1
ATOM 2508 C C . ASP B 1 124 ? -19.935 71.749 37.791 1.00 78.87 112 ASP B C 1
ATOM 2509 O O . ASP B 1 124 ? -20.651 71.182 36.971 1.00 76.60 112 ASP B O 1
ATOM 2514 N N . PHE B 1 125 ? -18.858 71.194 38.338 1.00 80.35 113 PHE B N 1
ATOM 2515 C CA . PHE B 1 125 ? -18.320 69.928 37.844 1.00 82.31 113 PHE B CA 1
ATOM 2516 C C . PHE B 1 125 ? -19.185 68.709 38.170 1.00 82.19 113 PHE B C 1
ATOM 2517 O O . PHE B 1 125 ? -19.094 67.681 37.491 1.00 82.08 113 PHE B O 1
ATOM 2525 N N . THR B 1 126 ? -20.019 68.798 39.198 1.00 81.66 114 THR B N 1
ATOM 2526 C CA . THR B 1 126 ? -21.004 67.737 39.396 1.00 81.21 114 THR B CA 1
ATOM 2527 C C . THR B 1 126 ? -22.063 67.812 38.324 1.00 80.47 114 THR B C 1
ATOM 2528 O O . THR B 1 126 ? -22.288 66.819 37.666 1.00 82.69 114 THR B O 1
ATOM 2532 N N . GLU B 1 127 ? -22.691 68.977 38.134 1.00 79.70 115 GLU B N 1
ATOM 2533 C CA . GLU B 1 127 ? -23.646 69.169 37.036 1.00 79.53 115 GLU B CA 1
ATOM 2534 C C . GLU B 1 127 ? -23.099 68.622 35.706 1.00 81.08 115 GLU B C 1
ATOM 2535 O O . GLU B 1 127 ? -23.832 67.960 34.973 1.00 83.58 115 GLU B O 1
ATOM 2537 N N . LEU B 1 128 ? -21.812 68.832 35.417 1.00 81.82 116 LEU B N 1
ATOM 2538 C CA . LEU B 1 128 ? -21.197 68.338 34.149 1.00 82.18 116 LEU B CA 1
ATOM 2539 C C . LEU B 1 128 ? -20.861 66.829 34.082 1.00 84.07 116 LEU B C 1
ATOM 2540 O O . LEU B 1 128 ? -20.627 66.295 32.987 1.00 86.66 116 LEU B O 1
ATOM 2545 N N . GLU B 1 129 ? -20.833 66.142 35.227 1.00 83.88 117 GLU B N 1
ATOM 2546 C CA . GLU B 1 129 ? -20.435 64.726 35.276 1.00 83.37 117 GLU B CA 1
ATOM 2547 C C . GLU B 1 129 ? -21.401 63.824 34.508 1.00 83.35 117 GLU B C 1
ATOM 2548 O O . GLU B 1 129 ? -21.115 62.651 34.285 1.00 84.22 117 GLU B O 1
ATOM 2550 N N . GLY B 1 130 ? -22.547 64.370 34.117 1.00 81.55 118 GLY B N 1
ATOM 2551 C CA . GLY B 1 130 ? -23.481 63.660 33.266 1.00 79.69 118 GLY B CA 1
ATOM 2552 C C . GLY B 1 130 ? -24.260 64.612 32.385 1.00 77.99 118 GLY B C 1
ATOM 2553 O O . GLY B 1 130 ? -25.472 64.510 32.281 1.00 76.94 118 GLY B O 1
ATOM 2554 N N . ALA B 1 131 ? -23.566 65.560 31.771 1.00 75.81 119 ALA B N 1
ATOM 2555 C CA . ALA B 1 131 ? -24.193 66.433 30.793 1.00 74.66 119 ALA B CA 1
ATOM 2556 C C . ALA B 1 131 ? -23.990 65.819 29.409 1.00 74.15 119 ALA B C 1
ATOM 2557 O O . ALA B 1 131 ? -23.137 64.955 29.236 1.00 73.32 119 ALA B O 1
ATOM 2559 N N . GLU B 1 132 ? -24.768 66.241 28.420 1.00 74.27 120 GLU B N 1
ATOM 2560 C CA . GLU B 1 132 ? -24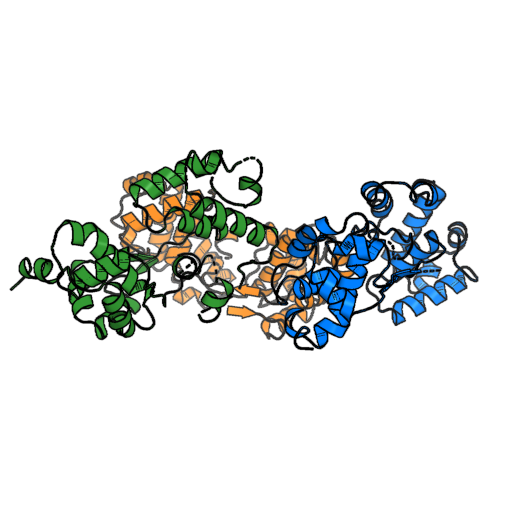.451 65.876 27.046 1.00 74.55 120 GLU B CA 1
ATOM 2561 C C . GLU B 1 132 ? -23.169 66.646 26.720 1.00 75.38 120 GLU B C 1
ATOM 2562 O O . GLU B 1 132 ? -22.973 67.768 27.200 1.00 75.72 120 GLU B O 1
ATOM 2564 N N . ALA B 1 133 ? -22.274 66.044 25.938 1.00 75.26 121 ALA B N 1
ATOM 2565 C CA . ALA B 1 133 ? -20.975 66.672 25.667 1.00 73.67 121 ALA B CA 1
ATOM 2566 C C . ALA B 1 133 ? -21.138 68.025 25.006 1.00 73.29 121 ALA B C 1
ATOM 2567 O O . ALA B 1 133 ? -20.422 68.926 25.334 1.00 77.43 121 ALA B O 1
ATOM 2569 N N . THR B 1 134 ? -22.087 68.187 24.091 1.00 75.23 122 THR B N 1
ATOM 2570 C CA . THR B 1 134 ? -22.387 69.508 23.526 1.00 74.94 122 THR B CA 1
ATOM 2571 C C . THR B 1 134 ? -22.418 70.553 24.669 1.00 76.00 122 THR B C 1
ATOM 2572 O O . THR B 1 134 ? -21.879 71.664 24.521 1.00 76.07 122 THR B O 1
ATOM 2574 N N . THR B 1 135 ? -23.003 70.179 25.817 1.00 74.65 123 THR B N 1
ATOM 2575 C CA . THR B 1 135 ? -23.219 71.117 26.937 1.00 73.34 123 THR B CA 1
ATOM 2576 C C . THR B 1 135 ? -21.972 71.314 27.785 1.00 72.54 123 THR B C 1
ATOM 2577 O O . THR B 1 135 ? -21.632 72.442 28.157 1.00 73.37 123 THR B O 1
ATOM 2581 N N . VAL B 1 136 ? -21.288 70.221 28.101 1.00 69.66 124 VAL B N 1
ATOM 2582 C CA . VAL B 1 136 ? -20.029 70.316 28.811 1.00 67.29 124 VAL B CA 1
ATOM 2583 C C . VAL B 1 136 ? -19.052 71.242 28.052 1.00 67.77 124 VAL B C 1
ATOM 2584 O O . VAL B 1 136 ? -18.479 72.156 28.658 1.00 64.74 124 VAL B O 1
ATOM 2588 N N . ILE B 1 137 ? -18.891 71.028 26.737 1.00 67.36 125 ILE B N 1
ATOM 2589 C CA . ILE B 1 137 ? -17.960 71.843 25.937 1.00 69.54 125 ILE B CA 1
ATOM 2590 C C . ILE B 1 137 ? -18.395 73.305 25.958 1.00 70.29 125 ILE B C 1
ATOM 2591 O O . ILE B 1 137 ? -17.546 74.192 25.951 1.00 72.26 125 ILE B O 1
ATOM 2595 N N . GLU B 1 138 ? -19.711 73.542 25.996 1.00 71.49 126 GLU B N 1
ATOM 2596 C CA . GLU B 1 138 ? -20.291 74.897 26.043 1.00 71.49 126 GLU B CA 1
ATOM 2597 C C . GLU B 1 138 ? -19.925 75.622 27.344 1.00 73.34 126 GLU B C 1
ATOM 2598 O O . GLU B 1 138 ? -19.481 76.782 27.326 1.00 75.85 126 GLU B O 1
ATOM 2601 N N . LYS B 1 139 ? -20.082 74.935 28.470 1.00 71.65 127 LYS B N 1
ATOM 2602 C CA . LYS B 1 139 ? -19.780 75.534 29.759 1.00 70.60 127 LYS B CA 1
ATOM 2603 C C . LYS B 1 139 ? -18.286 75.867 29.857 1.00 71.12 127 LYS B C 1
ATOM 2604 O O . LYS B 1 139 ? -17.895 76.959 30.280 1.00 73.16 127 LYS B O 1
ATOM 2610 N N . LEU B 1 140 ? -17.443 74.937 29.431 1.00 70.27 128 LEU B N 1
ATOM 2611 C CA . LEU B 1 140 ? -16.009 75.162 29.483 1.00 67.88 128 LEU B CA 1
ATOM 2612 C C . LEU B 1 140 ? -15.519 76.279 28.564 1.00 65.73 128 LEU B C 1
ATOM 2613 O O . LEU B 1 140 ? -14.761 77.116 29.006 1.00 66.35 128 LEU B O 1
ATOM 2618 N N . THR B 1 141 ? -15.925 76.304 27.300 1.00 63.56 129 THR B N 1
ATOM 2619 C CA . THR B 1 141 ? -15.323 77.266 26.363 1.00 63.71 129 THR B CA 1
ATOM 2620 C C . THR B 1 141 ? -15.861 78.698 26.468 1.00 63.85 129 THR B C 1
ATOM 2621 O O . THR B 1 141 ? -15.245 79.656 25.944 1.00 66.92 129 THR B O 1
ATOM 2625 N N . ALA B 1 142 ? -16.992 78.826 27.156 1.00 64.16 130 ALA B N 1
ATOM 2626 C CA . ALA B 1 142 ? -17.543 80.116 27.597 1.00 62.87 130 ALA B CA 1
ATOM 2627 C C . ALA B 1 142 ? -16.546 80.874 28.443 1.00 63.44 130 ALA B C 1
ATOM 2628 O O . ALA B 1 142 ? -16.692 82.078 28.621 1.00 63.98 130 ALA B O 1
ATOM 2630 N N . ILE B 1 143 ? -15.570 80.170 29.018 1.00 63.05 131 ILE B N 1
ATOM 2631 C CA . ILE B 1 143 ? -14.538 80.835 29.783 1.00 63.03 131 ILE B CA 1
ATOM 2632 C C . ILE B 1 143 ? -13.555 81.440 28.794 1.00 65.36 131 ILE B C 1
ATOM 2633 O O . ILE B 1 143 ? -13.157 80.792 27.814 1.00 69.39 131 ILE B O 1
ATOM 2638 N N . LYS B 1 144 ? -13.228 82.708 29.008 1.00 66.40 132 LYS B N 1
ATOM 2639 C CA . LYS B 1 144 ? -12.234 83.369 28.200 1.00 70.06 132 LYS B CA 1
ATOM 2640 C C . LYS B 1 144 ? -10.929 82.692 28.495 1.00 67.86 132 LYS B C 1
ATOM 2641 O O . LYS B 1 144 ? -10.545 82.548 29.632 1.00 69.57 132 LYS B O 1
ATOM 2647 N N . GLY B 1 145 ? -10.255 82.261 27.451 1.00 67.42 133 GLY B N 1
ATOM 2648 C CA . GLY B 1 145 ? -8.997 81.527 27.588 1.00 67.71 133 GLY B CA 1
ATOM 2649 C C . GLY B 1 145 ? -9.102 80.007 27.398 1.00 64.01 133 GLY B C 1
ATOM 2650 O O . GLY B 1 145 ? -8.093 79.332 27.401 1.00 62.91 133 GLY B O 1
ATOM 2651 N N . ILE B 1 146 ? -10.310 79.474 27.289 1.00 61.02 134 ILE B N 1
ATOM 2652 C CA . ILE B 1 146 ? -10.512 78.066 27.006 1.00 60.78 134 ILE B CA 1
ATOM 2653 C C . ILE B 1 146 ? -11.253 77.894 25.712 1.00 58.96 134 ILE B C 1
ATOM 2654 O O . ILE B 1 146 ? -12.405 78.293 25.610 1.00 62.76 134 ILE B O 1
ATOM 2659 N N . GLY B 1 147 ? -10.564 77.370 24.704 1.00 58.67 135 GLY B N 1
ATOM 2660 C CA . GLY B 1 147 ? -11.185 76.951 23.439 1.00 58.32 135 GLY B CA 1
ATOM 2661 C C . GLY B 1 147 ? -11.433 75.448 23.380 1.00 58.77 135 GLY B C 1
ATOM 2662 O O . GLY B 1 147 ? -11.174 74.747 24.367 1.00 60.42 135 GLY B O 1
ATOM 2663 N N . GLN B 1 148 ? -11.874 74.952 22.222 1.00 56.97 136 GLN B N 1
ATOM 2664 C CA . GLN B 1 148 ? -12.366 73.575 22.108 1.00 60.31 136 GLN B CA 1
ATOM 2665 C C . GLN B 1 148 ? -11.364 72.533 22.515 1.00 57.55 136 GLN B C 1
ATOM 2666 O O . GLN B 1 148 ? -11.666 71.689 23.352 1.00 57.74 136 GLN B O 1
ATOM 2672 N N . TRP B 1 149 ? -10.204 72.558 21.877 1.00 55.91 137 TRP B N 1
ATOM 2673 C CA . TRP B 1 149 ? -9.146 71.585 22.177 1.00 57.92 137 TRP B CA 1
ATOM 2674 C C . TRP B 1 149 ? -8.916 71.485 23.692 1.00 59.46 137 TRP B C 1
ATOM 2675 O O . TRP B 1 149 ? -8.991 70.400 24.251 1.00 61.80 137 TRP B O 1
ATOM 2686 N N . THR B 1 150 ? -8.674 72.609 24.360 1.00 58.77 138 THR B N 1
ATOM 2687 C CA . THR B 1 150 ? -8.483 72.557 25.785 1.00 60.44 138 THR B CA 1
ATOM 2688 C C . THR B 1 150 ? -9.654 71.896 26.457 1.00 62.23 138 THR B C 1
ATOM 2689 O O . THR B 1 150 ? -9.468 71.081 27.337 1.00 66.98 138 THR B O 1
ATOM 2693 N N . ALA B 1 151 ? -10.863 72.275 26.091 1.00 63.35 139 ALA B N 1
ATOM 2694 C CA . ALA B 1 151 ? -12.033 71.707 26.742 1.00 62.45 139 ALA B CA 1
ATOM 2695 C C . ALA B 1 151 ? -12.049 70.210 26.501 1.00 63.56 139 ALA B C 1
ATOM 2696 O O . ALA B 1 151 ? -12.291 69.437 27.411 1.00 66.76 139 ALA B O 1
ATOM 2698 N N . GLU B 1 152 ? -11.761 69.806 25.275 1.00 63.14 140 GLU B N 1
ATOM 2699 C CA . GLU B 1 152 ? -11.790 68.389 24.906 1.00 63.45 140 GLU B CA 1
ATOM 2700 C C . GLU B 1 152 ? -10.791 67.567 25.683 1.00 62.95 140 GLU B C 1
ATOM 2701 O O . GLU B 1 152 ? -11.155 66.514 26.237 1.00 61.19 140 GLU B O 1
ATOM 2715 N N . PHE B 1 154 ? -9.581 68.483 28.482 1.00 66.39 142 PHE B N 1
ATOM 2716 C CA . PHE B 1 154 ? -10.062 68.498 29.849 1.00 68.85 142 PHE B CA 1
ATOM 2717 C C . PHE B 1 154 ? -11.106 67.401 30.103 1.00 69.86 142 PHE B C 1
ATOM 2718 O O . PHE B 1 154 ? -11.028 66.705 31.119 1.00 73.46 142 PHE B O 1
ATOM 2742 N N . PHE B 1 157 ? -9.043 63.729 30.096 1.00 70.63 145 PHE B N 1
ATOM 2743 C CA . PHE B 1 157 ? -7.991 63.508 31.104 1.00 71.09 145 PHE B CA 1
ATOM 2744 C C . PHE B 1 157 ? -8.270 64.142 32.450 1.00 73.47 145 PHE B C 1
ATOM 2745 O O . PHE B 1 157 ? -7.402 64.093 33.316 1.00 76.18 145 PHE B O 1
ATOM 2753 N N . SER B 1 158 ? -9.447 64.738 32.641 1.00 73.66 146 SER B N 1
ATOM 2754 C CA . SER B 1 158 ? -9.787 65.276 33.953 1.00 74.68 146 SER B CA 1
ATOM 2755 C C . SER B 1 158 ? -11.175 64.854 34.425 1.00 75.07 146 SER B C 1
ATOM 2756 O O . SER B 1 158 ? -11.338 64.556 35.602 1.00 74.54 146 SER B O 1
ATOM 2759 N N . LEU B 1 159 ? -12.156 64.790 33.517 1.00 75.40 147 LEU B N 1
ATOM 2760 C CA . LEU B 1 159 ? -13.482 64.199 33.826 1.00 72.80 147 LEU B CA 1
ATOM 2761 C C . LEU B 1 159 ? -13.564 62.716 33.510 1.00 70.79 147 LEU B C 1
ATOM 2762 O O . LEU B 1 159 ? -14.563 62.069 33.819 1.00 71.21 147 LEU B O 1
ATOM 2767 N N . GLY B 1 160 ? -12.549 62.172 32.849 1.00 69.88 148 GLY B N 1
ATOM 2768 C CA . GLY B 1 160 ? -12.595 60.776 32.412 1.00 68.71 148 GLY B CA 1
ATOM 2769 C C . GLY B 1 160 ? -13.755 60.384 31.499 1.00 67.50 148 GLY B C 1
ATOM 2770 O O . GLY B 1 160 ? -14.163 59.223 31.483 1.00 67.46 148 GLY B O 1
ATOM 2771 N N . ARG B 1 161 ? -14.280 61.337 30.735 1.00 65.97 149 ARG B N 1
ATOM 2772 C CA . ARG B 1 161 ? -15.287 61.047 29.717 1.00 67.72 149 ARG B CA 1
ATOM 2773 C C . ARG B 1 161 ? -14.731 60.252 28.506 1.00 67.97 149 ARG B C 1
ATOM 2774 O O . ARG B 1 161 ? -13.643 60.496 28.011 1.00 68.82 149 ARG B O 1
ATOM 2782 N N . LEU B 1 162 ? -15.477 59.285 28.031 1.00 69.61 150 LEU B N 1
ATOM 2783 C CA . LEU B 1 162 ? -14.963 58.416 26.963 1.00 71.23 150 LEU B CA 1
ATOM 2784 C C . LEU B 1 162 ? -15.567 58.751 25.595 1.00 72.47 150 LEU B C 1
ATOM 2785 O O . LEU B 1 162 ? -15.236 58.108 24.592 1.00 71.75 150 LEU B O 1
ATOM 2790 N N . ASP B 1 163 ? -16.428 59.769 25.573 1.00 73.22 151 ASP B N 1
ATOM 2791 C CA . ASP B 1 163 ? -17.211 60.123 24.401 1.00 73.06 151 ASP B CA 1
ATOM 2792 C C . ASP B 1 163 ? -16.689 61.386 23.735 1.00 73.26 151 ASP B C 1
ATOM 2793 O O . ASP B 1 163 ? -17.463 62.189 23.227 1.00 78.54 151 ASP B O 1
ATOM 2798 N N . VAL B 1 164 ? -15.378 61.561 23.730 1.00 70.59 152 VAL B N 1
ATOM 2799 C CA . VAL B 1 164 ? -14.784 62.759 23.193 1.00 70.35 152 VAL B CA 1
ATOM 2800 C C . VAL B 1 164 ? -13.844 62.451 22.057 1.00 70.76 152 VAL B C 1
ATOM 2801 O O . VAL B 1 164 ? -13.027 61.546 22.138 1.00 71.40 152 VAL B O 1
ATOM 2805 N N . LEU B 1 165 ? -13.952 63.229 20.998 1.00 71.82 153 LEU B N 1
ATOM 2806 C CA . LEU B 1 165 ? -13.081 63.122 19.840 1.00 70.53 153 LEU B CA 1
ATOM 2807 C C . LEU B 1 165 ? -12.566 64.535 19.620 1.00 70.68 153 LEU B C 1
ATOM 2808 O O . LEU B 1 165 ? -13.352 65.461 19.399 1.00 69.16 153 LEU B O 1
ATOM 2813 N N . SER B 1 166 ? -11.264 64.734 19.719 1.00 70.89 154 SER B N 1
ATOM 2814 C CA . SER B 1 166 ? -10.723 66.071 19.473 1.00 71.38 154 SER B CA 1
ATOM 2815 C C . SER B 1 166 ? -10.134 66.224 18.053 1.00 71.77 154 SER B C 1
ATOM 2816 O O . SER B 1 166 ? -8.947 66.014 17.820 1.00 73.46 154 SER B O 1
ATOM 2819 N N . VAL B 1 167 ? -10.985 66.632 17.131 1.00 71.12 155 VAL B N 1
ATOM 2820 C CA . VAL B 1 167 ? -10.682 66.657 15.700 1.00 71.41 155 VAL B CA 1
ATOM 2821 C C . VAL B 1 167 ? -9.549 67.620 15.364 1.00 71.44 155 VAL B C 1
ATOM 2822 O O . VAL B 1 167 ? -8.785 67.388 14.433 1.00 71.40 155 VAL B O 1
ATOM 2826 N N . GLY B 1 168 ? -9.438 68.691 16.129 1.00 69.40 156 GLY B N 1
ATOM 2827 C CA . GLY B 1 168 ? -8.346 69.620 15.944 1.00 69.95 156 GLY B CA 1
ATOM 2828 C C . GLY B 1 168 ? -7.035 69.244 16.609 1.00 70.58 156 GLY B C 1
ATOM 2829 O O . GLY B 1 168 ? -6.104 70.040 16.587 1.00 74.78 156 GLY B O 1
ATOM 2830 N N . ASP B 1 169 ? -6.919 68.055 17.193 1.00 69.03 157 ASP B N 1
ATOM 2831 C CA . ASP B 1 169 ? -5.630 67.643 17.780 1.00 67.76 157 ASP B CA 1
ATOM 2832 C C . ASP B 1 169 ? -4.610 67.166 16.713 1.00 65.84 157 ASP B C 1
ATOM 2833 O O . ASP B 1 169 ? -4.858 66.181 16.005 1.00 64.50 157 ASP B O 1
ATOM 2838 N N . VAL B 1 170 ? -3.471 67.850 16.593 1.00 64.63 158 VAL B N 1
ATOM 2839 C CA . VAL B 1 170 ? -2.558 67.553 15.471 1.00 63.78 158 VAL B CA 1
ATOM 2840 C C . VAL B 1 170 ? -2.075 66.107 15.532 1.00 66.08 158 VAL B C 1
ATOM 2841 O O . VAL B 1 170 ? -1.937 65.446 14.491 1.00 68.43 158 VAL B O 1
ATOM 2845 N N . GLY B 1 171 ? -1.849 65.610 16.746 1.00 67.18 159 GLY B N 1
ATOM 2846 C CA . GLY B 1 171 ? -1.485 64.200 16.953 1.00 68.37 159 GLY B CA 1
ATOM 2847 C C . GLY B 1 171 ? -2.533 63.208 16.459 1.00 68.66 159 GLY B C 1
ATOM 2848 O O . GLY B 1 171 ? -2.217 62.250 15.758 1.00 69.97 159 GLY B O 1
ATOM 2849 N N . LEU B 1 172 ? -3.787 63.435 16.818 1.00 68.72 160 LEU B N 1
ATOM 2850 C CA . LEU B 1 172 ? -4.852 62.547 16.388 1.00 68.80 160 LEU B CA 1
ATOM 2851 C C . LEU B 1 172 ? -4.944 62.558 14.871 1.00 69.02 160 LEU B C 1
ATOM 2852 O O . LEU B 1 172 ? -5.199 61.530 14.269 1.00 71.62 160 LEU B O 1
ATOM 2857 N N . GLN B 1 173 ? -4.696 63.699 14.239 1.00 68.12 161 GLN B N 1
ATOM 2858 C CA . GLN B 1 173 ? -4.712 63.733 12.778 1.00 67.30 161 GLN B CA 1
ATOM 2859 C C . GLN B 1 173 ? -3.619 62.861 12.198 1.00 67.66 161 GLN B C 1
ATOM 2860 O O . GLN B 1 173 ? -3.866 62.069 11.288 1.00 68.26 161 GLN B O 1
ATOM 2866 N N . ARG B 1 174 ? -2.408 63.011 12.725 1.00 67.25 162 ARG B N 1
ATOM 2867 C CA . ARG B 1 174 ? -1.297 62.195 12.270 1.00 65.35 162 ARG B CA 1
ATOM 2868 C C . ARG B 1 174 ? -1.593 60.708 12.495 1.00 66.80 162 ARG B C 1
ATOM 2869 O O . ARG B 1 174 ? -1.314 59.892 11.628 1.00 68.04 162 ARG B O 1
ATOM 2877 N N . GLY B 1 175 ? -2.206 60.364 13.625 1.00 66.76 163 GLY B N 1
ATOM 2878 C CA . GLY B 1 175 ? -2.653 59.004 13.856 1.00 66.42 163 GLY B CA 1
ATOM 2879 C C . GLY B 1 175 ? -3.611 58.562 12.766 1.00 67.85 163 GLY B C 1
ATOM 2880 O O . GLY B 1 175 ? -3.470 57.488 12.230 1.00 68.68 163 GLY B O 1
ATOM 2881 N N . ALA B 1 176 ? -4.597 59.397 12.448 1.00 70.04 164 ALA B N 1
ATOM 2882 C CA . ALA B 1 176 ? -5.577 59.111 11.395 1.00 69.61 164 ALA B CA 1
ATOM 2883 C C . ALA B 1 176 ? -4.875 58.909 10.044 1.00 70.50 164 ALA B C 1
ATOM 2884 O O . ALA B 1 176 ? -5.201 57.986 9.301 1.00 68.71 164 ALA B O 1
ATOM 2886 N N . LYS B 1 177 ? -3.900 59.764 9.741 1.00 69.25 165 LYS B N 1
ATOM 2887 C CA . LYS B 1 177 ? -3.119 59.603 8.517 1.00 70.34 165 LYS B CA 1
ATOM 2888 C C . LYS B 1 177 ? -2.396 58.253 8.473 1.00 67.79 165 LYS B C 1
ATOM 2889 O O . LYS B 1 177 ? -2.276 57.622 7.428 1.00 67.77 165 LYS B O 1
ATOM 2895 N N . TRP B 1 178 ? -1.903 57.827 9.614 1.00 65.23 166 TRP B N 1
ATOM 2896 C CA . TRP B 1 178 ? -1.052 56.678 9.666 1.00 65.34 166 TRP B CA 1
ATOM 2897 C C . TRP B 1 178 ? -1.903 55.431 9.454 1.00 67.11 166 TRP B C 1
ATOM 2898 O O . TRP B 1 178 ? -1.576 54.578 8.627 1.00 66.40 166 TRP B O 1
ATOM 2909 N N . LEU B 1 179 ? -3.040 55.402 10.148 1.00 69.04 167 LEU B N 1
ATOM 2910 C CA . LEU B 1 179 ? -3.951 54.264 10.209 1.00 70.49 167 LEU B CA 1
ATOM 2911 C C . LEU B 1 179 ? -4.848 54.085 8.959 1.00 69.86 167 LEU B C 1
ATOM 2912 O O . LEU B 1 179 ? -5.014 52.978 8.451 1.00 70.56 167 LEU B O 1
ATOM 2917 N N . TYR B 1 180 ? -5.437 55.174 8.485 1.00 69.29 168 TYR B N 1
ATOM 2918 C CA . TYR B 1 180 ? -6.410 55.134 7.384 1.00 67.98 168 TYR B CA 1
ATOM 2919 C C . TYR B 1 180 ? -5.896 55.822 6.107 1.00 70.29 168 TYR B C 1
ATOM 2920 O O . TYR B 1 180 ? -6.367 55.550 5.013 1.00 71.92 168 TYR B O 1
ATOM 2929 N N . GLY B 1 181 ? -4.980 56.763 6.227 1.00 73.47 169 GLY B N 1
ATOM 2930 C CA . GLY B 1 181 ? -4.338 57.304 5.027 1.00 79.28 169 GLY B CA 1
ATOM 2931 C C . GLY B 1 181 ? -3.251 56.306 4.711 1.00 81.89 169 GLY B C 1
ATOM 2932 O O . GLY B 1 181 ? -3.291 55.159 5.190 1.00 87.00 169 GLY B O 1
ATOM 2933 N N . ASN B 1 182 ? -2.252 56.679 3.952 1.00 80.47 170 ASN B N 1
ATOM 2934 C CA . ASN B 1 182 ? -1.105 55.814 4.008 1.00 82.56 170 ASN B CA 1
ATOM 2935 C C . ASN B 1 182 ? 0.081 56.593 4.504 1.00 82.92 170 ASN B C 1
ATOM 2936 O O . ASN B 1 182 ? 1.190 56.400 4.041 1.00 82.66 170 ASN B O 1
ATOM 2941 N N . GLY B 1 183 ? -0.176 57.426 5.513 1.00 83.21 171 GLY B N 1
ATOM 2942 C CA . GLY B 1 183 ? 0.736 58.490 5.901 1.00 84.02 171 GLY B CA 1
ATOM 2943 C C . GLY B 1 183 ? 0.520 59.717 5.028 1.00 84.61 171 GLY B C 1
ATOM 2944 O O . GLY B 1 183 ? 1.332 60.651 5.031 1.00 85.61 171 GLY B O 1
ATOM 2945 N N . GLU B 1 184 ? -0.590 59.692 4.289 1.00 84.38 172 GLU B N 1
ATOM 2946 C CA . GLU B 1 184 ? -1.036 60.773 3.418 1.00 83.42 172 GLU B CA 1
ATOM 2947 C C . GLU B 1 184 ? -2.478 61.102 3.809 1.00 80.15 172 GLU B C 1
ATOM 2948 O O . GLU B 1 184 ? -2.978 60.609 4.821 1.00 78.13 172 GLU B O 1
ATOM 2954 N N . GLY B 1 185 ? -3.146 61.916 2.995 1.00 77.88 173 GLY B N 1
ATOM 2955 C CA . GLY B 1 185 ? -4.561 62.223 3.181 1.00 75.80 173 GLY B CA 1
ATOM 2956 C C . GLY B 1 185 ? -4.714 63.422 4.081 1.00 76.17 173 GLY B C 1
ATOM 2957 O O . GLY B 1 185 ? -3.720 63.981 4.563 1.00 76.51 173 GLY B O 1
ATOM 2958 N N . ASP B 1 186 ? -5.966 63.835 4.278 1.00 75.89 174 ASP B N 1
ATOM 2959 C CA . ASP B 1 186 ? -6.321 64.892 5.215 1.00 73.81 174 ASP B CA 1
ATOM 2960 C C . ASP B 1 186 ? -6.689 64.204 6.541 1.00 73.53 174 ASP B C 1
ATOM 2961 O O . ASP B 1 186 ? -7.696 63.481 6.647 1.00 73.17 174 ASP B O 1
ATOM 2966 N N . GLY B 1 187 ? -5.849 64.414 7.549 1.00 71.12 175 GLY B N 1
ATOM 2967 C CA . GLY B 1 187 ? -6.038 63.785 8.848 1.00 68.77 175 GLY B CA 1
ATOM 2968 C C . GLY B 1 187 ? -7.283 64.269 9.551 1.00 67.53 175 GLY B C 1
ATOM 2969 O O . GLY B 1 187 ? -7.897 63.536 10.320 1.00 66.37 175 GLY B O 1
ATOM 2970 N N . LYS B 1 188 ? -7.645 65.517 9.300 1.00 68.65 176 LYS B N 1
ATOM 2971 C CA . LYS B 1 188 ? -8.797 66.109 9.929 1.00 69.94 176 LYS B CA 1
ATOM 2972 C C . LYS B 1 188 ? -10.005 65.433 9.322 1.00 67.93 176 LYS B C 1
ATOM 2973 O O . LYS B 1 188 ? -10.823 64.901 10.039 1.00 67.92 176 LYS B O 1
ATOM 2979 N N . LYS B 1 189 ? -10.076 65.382 8.001 1.00 68.93 177 LYS B N 1
ATOM 2980 C CA . LYS B 1 189 ? -11.223 64.752 7.335 1.00 71.99 177 LYS B CA 1
ATOM 2981 C C . LYS B 1 189 ? -11.349 63.260 7.650 1.00 70.02 177 LYS B C 1
ATOM 2982 O O . LYS B 1 189 ? -12.464 62.756 7.769 1.00 71.58 177 LYS B O 1
ATOM 2988 N N . LEU B 1 190 ? -10.218 62.566 7.783 1.00 68.44 178 LEU B N 1
ATOM 2989 C CA . LEU B 1 190 ? -10.206 61.153 8.174 1.00 67.09 178 LEU B CA 1
ATOM 2990 C C . LEU B 1 190 ? -10.741 60.925 9.582 1.00 66.40 178 LEU B C 1
ATOM 2991 O O . LEU B 1 190 ? -11.473 59.951 9.829 1.00 64.06 178 LEU B O 1
ATOM 2996 N N . LEU B 1 191 ? -10.368 61.808 10.506 1.00 65.71 179 LEU B N 1
ATOM 2997 C CA . LEU B 1 191 ? -10.898 61.726 11.862 1.00 66.87 179 LEU B CA 1
ATOM 2998 C C . LEU B 1 191 ? -12.399 61.891 11.849 1.00 66.90 179 LEU B C 1
ATOM 2999 O O . LEU B 1 191 ? -13.125 61.069 12.396 1.00 65.19 179 LEU B O 1
ATOM 3004 N N . ILE B 1 192 ? -12.861 62.954 11.199 1.00 66.21 180 ILE B N 1
ATOM 3005 C CA . ILE B 1 192 ? -14.287 63.211 11.130 1.00 66.84 180 ILE B CA 1
ATOM 3006 C C . ILE B 1 192 ? -15.025 62.027 10.536 1.00 69.85 180 ILE B C 1
ATOM 3007 O O . ILE B 1 192 ? -16.067 61.648 11.048 1.00 73.20 180 ILE B O 1
ATOM 3012 N N . TYR B 1 193 ? -14.494 61.419 9.484 1.00 71.37 181 TYR B N 1
ATOM 3013 C CA . TYR B 1 193 ? -15.205 60.291 8.871 1.00 71.62 181 TYR B CA 1
ATOM 3014 C C . TYR B 1 193 ? -15.158 59.030 9.751 1.00 69.63 181 TYR B C 1
ATOM 3015 O O . TYR B 1 193 ? -16.200 58.526 10.191 1.00 70.29 181 TYR B O 1
ATOM 3024 N N . HIS B 1 194 ? -13.958 58.559 10.048 1.00 67.06 182 HIS B N 1
ATOM 3025 C CA . HIS B 1 194 ? -13.798 57.322 10.801 1.00 67.07 182 HIS B CA 1
ATOM 3026 C C . HIS B 1 194 ? -14.284 57.394 12.237 1.00 68.10 182 HIS B C 1
ATOM 3027 O O . HIS B 1 194 ? -14.707 56.390 12.819 1.00 70.24 182 HIS B O 1
ATOM 3034 N N . GLY B 1 195 ? -14.251 58.581 12.808 1.00 68.56 183 GLY B N 1
ATOM 3035 C CA . GLY B 1 195 ? -14.728 58.761 14.161 1.00 69.44 183 GLY B CA 1
ATOM 3036 C C . GLY B 1 195 ? -16.191 58.414 14.330 1.00 69.55 183 GLY B C 1
ATOM 3037 O O . GLY B 1 195 ? -16.625 58.100 15.432 1.00 73.81 183 GLY B O 1
ATOM 3038 N N . LYS B 1 196 ? -16.975 58.465 13.260 1.00 68.38 184 LYS B N 1
ATOM 3039 C CA . LYS B 1 196 ? -18.368 58.057 13.374 1.00 68.08 184 LYS B CA 1
ATOM 3040 C C . LYS B 1 196 ? -18.513 56.587 13.834 1.00 66.11 184 LYS B C 1
ATOM 3041 O O . LYS B 1 196 ? -19.430 56.238 14.527 1.00 65.76 184 LYS B O 1
ATOM 3047 N N . ALA B 1 197 ? -17.570 55.729 13.489 1.00 68.14 185 ALA B N 1
ATOM 3048 C CA . ALA B 1 197 ? -17.680 54.331 13.845 1.00 65.72 185 ALA B CA 1
ATOM 3049 C C . ALA B 1 197 ? -17.386 54.077 15.332 1.00 69.02 185 ALA B C 1
ATOM 3050 O O . ALA B 1 197 ? -17.595 52.957 15.800 1.00 70.73 185 ALA B O 1
ATOM 3052 N N . TRP B 1 198 ? -16.898 55.075 16.080 1.00 68.71 186 TRP B N 1
ATOM 3053 C CA . TRP B 1 198 ? -16.436 54.809 17.456 1.00 68.77 186 TRP B CA 1
ATOM 3054 C C . TRP B 1 198 ? -17.426 55.240 18.593 1.00 70.16 186 TRP B C 1
ATOM 3055 O O . TRP B 1 198 ? -17.169 55.013 19.779 1.00 68.94 186 TRP B O 1
ATOM 3066 N N . ALA B 1 199 ? -18.557 55.836 18.237 1.00 72.08 187 ALA B N 1
ATOM 3067 C CA . ALA B 1 199 ? -19.546 56.251 19.242 1.00 72.46 187 ALA B CA 1
ATOM 3068 C C . ALA B 1 199 ? -19.916 55.060 20.127 1.00 70.71 187 ALA B C 1
ATOM 3069 O O . ALA B 1 199 ? -20.045 53.956 19.629 1.00 69.59 187 ALA B O 1
ATOM 3071 N N . PRO B 1 200 ? -20.044 55.276 21.447 1.00 70.43 188 PRO B N 1
ATOM 3072 C CA . PRO B 1 200 ? -19.721 56.464 22.274 1.00 70.13 188 PRO B CA 1
ATOM 3073 C C . PRO B 1 200 ? -18.372 56.400 23.019 1.00 68.82 188 PRO B C 1
ATOM 3074 O O . PRO B 1 200 ? -18.233 56.999 24.081 1.00 71.11 188 PRO B O 1
ATOM 3078 N N . TYR B 1 201 ? -17.387 55.697 22.472 1.00 68.60 189 TYR B N 1
ATOM 3079 C CA . TYR B 1 201 ? -16.108 55.509 23.146 1.00 66.45 189 TYR B CA 1
ATOM 3080 C C . TYR B 1 201 ? -14.976 56.095 22.312 1.00 65.80 189 TYR B C 1
ATOM 3081 O O . TYR B 1 201 ? -13.898 55.548 22.214 1.00 67.24 189 TYR B O 1
ATOM 3090 N N . GLU B 1 202 ? -15.219 57.270 21.771 1.00 67.36 190 GLU B N 1
ATOM 3091 C CA . GLU B 1 202 ? -14.255 57.930 20.907 1.00 69.57 190 GLU B CA 1
ATOM 3092 C C . GLU B 1 202 ? -12.912 58.169 21.590 1.00 67.45 190 GLU B C 1
ATOM 3093 O O . GLU B 1 202 ? -11.855 57.930 21.002 1.00 66.69 190 GLU B O 1
ATOM 3099 N N . THR B 1 203 ? -12.952 58.625 22.832 1.00 65.74 191 THR B N 1
ATOM 3100 C CA . THR B 1 203 ? -11.733 58.795 23.624 1.00 63.63 191 THR B CA 1
ATOM 3101 C C . THR B 1 203 ? -10.857 57.537 23.568 1.00 63.30 191 THR B C 1
ATOM 3102 O O . THR B 1 203 ? -9.612 57.604 23.431 1.00 61.30 191 THR B O 1
ATOM 3106 N N . VAL B 1 204 ? -11.494 56.375 23.625 1.00 63.14 192 VAL B N 1
ATOM 3107 C CA . VAL B 1 204 ? -10.706 55.155 23.689 1.00 64.76 192 VAL B CA 1
ATOM 3108 C C . VAL B 1 204 ? -9.956 54.965 22.373 1.00 66.52 192 VAL B C 1
ATOM 3109 O O . VAL B 1 204 ? -8.787 54.580 22.399 1.00 67.93 192 VAL B O 1
ATOM 3113 N N . ALA B 1 205 ? -10.592 55.305 21.243 1.00 66.62 193 ALA B N 1
ATOM 3114 C CA . ALA B 1 205 ? -9.933 55.253 19.929 1.00 66.11 193 ALA B CA 1
ATOM 3115 C C . ALA B 1 205 ? -8.849 56.348 19.804 1.00 68.29 193 ALA B C 1
ATOM 3116 O O . ALA B 1 205 ? -7.783 56.132 19.219 1.00 68.83 193 ALA B O 1
ATOM 3118 N N . CYS B 1 206 ? -9.081 57.508 20.398 1.00 68.98 194 CYS B N 1
ATOM 3119 C CA . CYS B 1 206 ? -8.070 58.561 20.374 1.00 70.23 194 CYS B CA 1
ATOM 3120 C C . CYS B 1 206 ? -6.820 58.152 21.099 1.00 69.95 194 CYS B C 1
ATOM 3121 O O . CYS B 1 206 ? -5.720 58.535 20.715 1.00 71.76 194 CYS B O 1
ATOM 3124 N N . LEU B 1 207 ? -6.972 57.389 22.166 1.00 70.00 195 LEU B N 1
ATOM 3125 C CA . LEU B 1 207 ? -5.804 56.882 22.844 1.00 68.60 195 LEU B CA 1
ATOM 3126 C C . LEU B 1 207 ? -4.983 56.069 21.840 1.00 69.05 195 LEU B C 1
ATOM 3127 O O . LEU B 1 207 ? -3.771 56.262 21.722 1.00 68.92 195 LEU B O 1
ATOM 3132 N N . TYR B 1 208 ? -5.638 55.183 21.081 1.00 68.45 196 TYR B N 1
ATOM 3133 C CA . TYR B 1 208 ? -4.901 54.360 20.095 1.00 67.30 196 TYR B CA 1
ATOM 3134 C C . TYR B 1 208 ? -4.289 55.190 18.975 1.00 66.58 196 TYR B C 1
ATOM 3135 O O . TYR B 1 208 ? -3.159 54.937 18.569 1.00 66.88 196 TYR B O 1
ATOM 3144 N N . LEU B 1 209 ? -5.015 56.194 18.499 1.00 67.59 197 LEU B N 1
ATOM 3145 C CA . LEU B 1 209 ? -4.492 57.048 17.441 1.00 67.64 197 LEU B CA 1
ATOM 3146 C C . LEU B 1 209 ? -3.216 57.719 17.896 1.00 68.88 197 LEU B C 1
ATOM 3147 O O . LEU B 1 209 ? -2.249 57.776 17.134 1.00 71.84 197 LEU B O 1
ATOM 3152 N N . TRP B 1 210 ? -3.191 58.196 19.140 1.00 68.24 198 TRP B N 1
ATOM 3153 C CA . TRP B 1 210 ? -1.982 58.826 19.683 1.00 67.58 198 TRP B CA 1
ATOM 3154 C C . TRP B 1 210 ? -0.817 57.842 19.779 1.00 67.67 198 TRP B C 1
ATOM 3155 O O . TRP B 1 210 ? 0.326 58.192 19.488 1.00 69.12 198 TRP B O 1
ATOM 3166 N N . LYS B 1 211 ? -1.118 56.624 20.215 1.00 68.10 199 LYS B N 1
ATOM 3167 C CA . LYS B 1 211 ? -0.158 55.532 20.180 1.00 67.69 199 LYS B CA 1
ATOM 3168 C C . LYS B 1 211 ? 0.386 55.364 18.751 1.00 67.26 199 LYS B C 1
ATOM 3169 O O . LYS B 1 211 ? 1.573 55.145 18.584 1.00 71.85 199 LYS B O 1
ATOM 3174 N N . ALA B 1 212 ? -0.446 55.512 17.726 1.00 64.76 200 ALA B N 1
ATOM 3175 C CA . ALA B 1 212 ? 0.036 55.485 16.331 1.00 64.80 200 ALA B CA 1
ATOM 3176 C C . ALA B 1 212 ? 0.929 56.679 15.948 1.00 64.93 200 ALA B C 1
ATOM 3177 O O . ALA B 1 212 ? 1.954 56.517 15.269 1.00 64.78 200 ALA B O 1
ATOM 3179 N N . ALA B 1 213 ? 0.525 57.878 16.356 1.00 64.46 201 ALA B N 1
ATOM 3180 C CA . ALA B 1 213 ? 1.253 59.096 16.009 1.00 64.73 201 ALA B CA 1
ATOM 3181 C C . ALA B 1 213 ? 2.692 59.108 16.544 1.00 66.84 201 ALA B C 1
ATOM 3182 O O . ALA B 1 213 ? 3.561 59.791 15.974 1.00 66.00 201 ALA B O 1
ATOM 3184 N N . GLY B 1 214 ? 2.932 58.355 17.625 1.00 67.96 202 GLY B N 1
ATOM 3185 C CA . GLY B 1 214 ? 4.194 58.412 18.363 1.00 69.04 202 GLY B CA 1
ATOM 3186 C C . GLY B 1 214 ? 5.088 57.211 18.143 1.00 69.22 202 GLY B C 1
ATOM 3187 O O . GLY B 1 214 ? 6.066 57.285 17.397 1.00 69.52 202 GLY B O 1
ATOM 3188 N N . THR B 1 215 ? 4.752 56.102 18.789 1.00 69.41 203 THR B N 1
ATOM 3189 C CA . THR B 1 215 ? 5.634 54.921 18.795 1.00 70.95 203 THR B CA 1
ATOM 3190 C C . THR B 1 215 ? 5.792 54.342 17.379 1.00 70.72 203 THR B C 1
ATOM 3191 O O . THR B 1 215 ? 6.908 54.107 16.923 1.00 69.65 203 THR B O 1
ATOM 3194 N N . PHE B 1 216 ? 4.662 54.166 16.686 1.00 70.08 204 PHE B N 1
ATOM 3195 C CA . PHE B 1 216 ? 4.588 53.496 15.374 1.00 68.58 204 PHE B CA 1
ATOM 3196 C C . PHE B 1 216 ? 4.866 54.357 14.147 1.00 68.34 204 PHE B C 1
ATOM 3197 O O . PHE B 1 216 ? 5.343 53.867 13.130 1.00 68.68 204 PHE B O 1
ATOM 3205 N N . ALA B 1 217 ? 4.514 55.627 14.220 1.00 69.14 205 ALA B N 1
ATOM 3206 C CA . ALA B 1 217 ? 4.789 56.547 13.139 1.00 68.37 205 ALA B CA 1
ATOM 3207 C C . ALA B 1 217 ? 6.286 56.732 13.029 1.00 67.80 205 ALA B C 1
ATOM 3208 O O . ALA B 1 217 ? 6.791 56.909 11.929 1.00 68.47 205 ALA B O 1
ATOM 3210 N N . GLU B 1 218 ? 6.995 56.681 14.165 1.00 67.21 206 GLU B N 1
ATOM 3211 C CA . GLU B 1 218 ? 8.474 56.763 14.168 1.00 65.95 206 GLU B CA 1
ATOM 3212 C C . GLU B 1 218 ? 9.121 55.579 13.462 1.00 65.55 206 GLU B C 1
ATOM 3213 O O . GLU B 1 218 ? 10.227 55.723 12.968 1.00 67.88 206 GLU B O 1
ATOM 3216 N N . GLU B 1 219 ? 8.467 54.413 13.413 1.00 64.49 207 GLU B N 1
ATOM 3217 C CA . GLU B 1 219 ? 9.117 53.210 12.854 1.00 63.23 207 GLU B CA 1
ATOM 3218 C C . GLU B 1 219 ? 8.518 52.662 11.534 1.00 64.44 207 GLU B C 1
ATOM 3219 O O . GLU B 1 219 ? 9.162 51.877 10.836 1.00 65.52 207 GLU B O 1
ATOM 3222 N N . TYR B 1 220 ? 7.299 53.062 11.183 1.00 66.03 208 TYR B N 1
ATOM 3223 C CA . TYR B 1 220 ? 6.681 52.635 9.918 1.00 64.70 208 TYR B CA 1
ATOM 3224 C C . TYR B 1 220 ? 5.871 53.791 9.357 1.00 63.01 208 TYR B C 1
ATOM 3225 O O . TYR B 1 220 ? 5.188 54.448 10.104 1.00 62.37 208 TYR B O 1
ATOM 3234 N N . ARG B 1 221 ? 5.953 54.025 8.051 1.00 63.68 209 ARG B N 1
ATOM 3235 C CA . ARG B 1 221 ? 5.203 55.076 7.404 1.00 63.94 209 ARG B CA 1
ATOM 3236 C C . ARG B 1 221 ? 3.739 54.949 7.783 1.00 67.86 209 ARG B C 1
ATOM 3237 O O . ARG B 1 221 ? 3.115 55.947 8.146 1.00 70.22 209 ARG B O 1
ATOM 3239 N N . SER B 1 222 ? 3.184 53.736 7.727 1.00 68.78 210 SER B N 1
ATOM 3240 C CA . SER B 1 222 ? 1.737 53.561 7.931 1.00 68.44 210 SER B CA 1
ATOM 3241 C C . SER B 1 222 ? 1.369 52.134 8.284 1.00 68.82 210 SER B C 1
ATOM 3242 O O . SER B 1 222 ? 2.130 51.207 8.008 1.00 66.40 210 SER B O 1
ATOM 3245 N N . LEU B 1 223 ? 0.178 51.954 8.853 1.00 69.20 211 LEU B N 1
ATOM 3246 C CA . LEU B 1 223 ? -0.350 50.607 9.135 1.00 68.08 211 LEU B CA 1
ATOM 3247 C C . LEU B 1 223 ? -0.028 49.622 8.013 1.00 68.75 211 LEU B C 1
ATOM 3248 O O . LEU B 1 223 ? 0.404 48.488 8.274 1.00 68.95 211 LEU B O 1
ATOM 3253 N N . GLU B 1 224 ? -0.234 50.047 6.767 1.00 68.02 212 GLU B N 1
ATOM 3254 C CA . GLU B 1 224 ? -0.022 49.133 5.642 1.00 67.24 212 GLU B CA 1
ATOM 3255 C C . GLU B 1 224 ? 1.420 48.630 5.604 1.00 64.81 212 GLU B C 1
ATOM 3256 O O . GLU B 1 224 ? 1.625 47.463 5.366 1.00 66.82 212 GLU B O 1
ATOM 3259 N N . GLU B 1 225 ? 2.402 49.490 5.881 1.00 62.71 213 GLU B N 1
ATOM 3260 C CA . GLU B 1 225 ? 3.804 49.053 6.013 1.00 62.01 213 GLU B CA 1
ATOM 3261 C C . GLU B 1 225 ? 4.051 48.162 7.232 1.00 60.54 213 GLU B C 1
ATOM 3262 O O . GLU B 1 225 ? 4.776 47.200 7.143 1.00 60.45 213 GLU B O 1
ATOM 3268 N N . LEU B 1 226 ? 3.443 48.473 8.365 1.00 61.67 214 LEU B N 1
ATOM 3269 C CA . LEU B 1 226 ? 3.588 47.645 9.566 1.00 61.47 214 LEU B CA 1
ATOM 3270 C C . LEU B 1 226 ? 3.094 46.240 9.294 1.00 59.38 214 LEU B C 1
ATOM 3271 O O . LEU B 1 226 ? 3.734 45.276 9.718 1.00 56.02 214 LEU B O 1
ATOM 3276 N N . LEU B 1 227 ? 1.952 46.124 8.604 1.00 59.12 215 LEU B N 1
ATOM 3277 C CA . LEU B 1 227 ? 1.425 44.795 8.225 1.00 59.69 215 LEU B CA 1
ATOM 3278 C C . LEU B 1 227 ? 2.303 44.041 7.241 1.00 58.17 215 LEU B C 1
ATOM 3279 O O . LEU B 1 227 ? 2.253 42.815 7.195 1.00 58.10 215 LEU B O 1
ATOM 3284 N N . HIS B 1 228 ? 3.094 44.754 6.452 1.00 58.55 216 HIS B N 1
ATOM 3285 C CA . HIS B 1 228 ? 4.039 44.083 5.557 1.00 63.02 216 HIS B CA 1
ATOM 3286 C C . HIS B 1 228 ? 5.220 43.486 6.303 1.00 61.62 216 HIS B C 1
ATOM 3287 O O . HIS B 1 228 ? 6.013 42.775 5.702 1.00 63.05 216 HIS B O 1
ATOM 3294 N N . HIS B 1 229 ? 5.321 43.756 7.604 1.00 60.22 217 HIS B N 1
ATOM 3295 C CA . HIS B 1 229 ? 6.437 43.298 8.399 1.00 58.15 217 HIS B CA 1
ATOM 3296 C C . HIS B 1 229 ? 6.634 41.777 8.388 1.00 60.03 217 HIS B C 1
ATOM 3297 O O . HIS B 1 229 ? 5.987 41.049 9.126 1.00 62.92 217 HIS B O 1
ATOM 3312 N N . ARG C 1 14 ? 4.341 66.675 45.475 1.00 78.42 2 ARG C N 1
ATOM 3313 C CA . ARG C 1 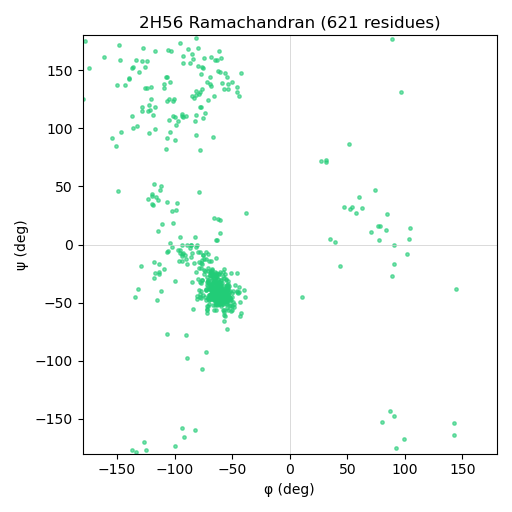14 ? 3.234 66.247 46.337 1.00 77.17 2 ARG C CA 1
ATOM 3314 C C . ARG C 1 14 ? 3.414 66.678 47.797 1.00 74.00 2 ARG C C 1
ATOM 3315 O O . ARG C 1 14 ? 4.480 66.515 48.351 1.00 72.83 2 ARG C O 1
ATOM 3323 N N . TYR C 1 15 ? 2.363 67.243 48.388 1.00 72.50 3 TYR C N 1
ATOM 3324 C CA . TYR C 1 15 ? 2.368 67.706 49.772 1.00 71.97 3 TYR C CA 1
ATOM 3325 C C . TYR C 1 15 ? 1.604 66.738 50.655 1.00 71.78 3 TYR C C 1
ATOM 3326 O O . TYR C 1 15 ? 0.567 66.232 50.251 1.00 71.31 3 TYR C O 1
ATOM 3335 N N . PHE C 1 16 ? 2.123 66.488 51.853 1.00 71.99 4 PHE C N 1
ATOM 3336 C CA . PHE C 1 16 ? 1.411 65.735 52.872 1.00 72.40 4 PHE C CA 1
ATOM 3337 C C . PHE C 1 16 ? 1.310 66.626 54.084 1.00 73.55 4 PHE C C 1
ATOM 3338 O O . PHE C 1 16 ? 2.327 67.053 54.642 1.00 73.19 4 PHE C O 1
ATOM 3346 N N . SER C 1 17 ? 0.086 66.916 54.493 1.00 75.01 5 SER C N 1
ATOM 3347 C CA . SER C 1 17 ? -0.120 67.724 55.684 1.00 76.97 5 SER C CA 1
ATOM 3348 C C . SER C 1 17 ? -0.584 66.859 56.838 1.00 78.08 5 SER C C 1
ATOM 3349 O O . SER C 1 17 ? -0.992 65.714 56.674 1.00 79.22 5 SER C O 1
ATOM 3352 N N . THR C 1 18 ? -0.537 67.452 58.014 1.00 79.35 6 THR C N 1
ATOM 3353 C CA . THR C 1 18 ? -1.166 66.898 59.196 1.00 79.80 6 THR C CA 1
ATOM 3354 C C . THR C 1 18 ? -2.612 66.405 58.899 1.00 80.49 6 THR C C 1
ATOM 3355 O O . THR C 1 18 ? -3.129 65.538 59.590 1.00 81.52 6 THR C O 1
ATOM 3359 N N . ASP C 1 19 ? -3.252 66.953 57.867 1.00 80.44 7 ASP C N 1
ATOM 3360 C CA . ASP C 1 19 ? -4.629 66.591 57.514 1.00 80.58 7 ASP C CA 1
ATOM 3361 C C . ASP C 1 19 ? -4.751 65.522 56.437 1.00 79.24 7 ASP C C 1
ATOM 3362 O O . ASP C 1 19 ? -5.865 65.270 55.991 1.00 81.30 7 ASP C O 1
ATOM 3367 N N . SER C 1 20 ? -3.653 64.911 55.986 1.00 75.56 8 SER C N 1
ATOM 3368 C CA . SER C 1 20 ? -3.776 63.877 54.951 1.00 73.11 8 SER C CA 1
ATOM 3369 C C . SER C 1 20 ? -3.897 62.498 55.592 1.00 73.41 8 SER C C 1
ATOM 3370 O O . SER C 1 20 ? -3.522 62.319 56.744 1.00 73.37 8 SER C O 1
ATOM 3373 N N . PRO C 1 21 ? -4.488 61.530 54.870 1.00 74.27 9 PRO C N 1
ATOM 3374 C CA . PRO C 1 21 ? -4.742 60.234 55.494 1.00 73.39 9 PRO C CA 1
ATOM 3375 C C . PRO C 1 21 ? -3.485 59.469 55.812 1.00 74.13 9 PRO C C 1
ATOM 3376 O O . PRO C 1 21 ? -3.469 58.712 56.787 1.00 75.49 9 PRO C O 1
ATOM 3380 N N . GLU C 1 22 ? -2.438 59.667 55.013 1.00 73.58 10 GLU C N 1
ATOM 3381 C CA . GLU C 1 22 ? -1.177 58.957 55.227 1.00 72.92 10 GLU C CA 1
ATOM 3382 C C . GLU C 1 22 ? -0.544 59.407 56.537 1.00 71.92 10 GLU C C 1
ATOM 3383 O O . GLU C 1 22 ? -0.066 58.590 57.328 1.00 70.20 10 GLU C O 1
ATOM 3389 N N . VAL C 1 23 ? -0.574 60.713 56.771 1.00 71.86 11 VAL C N 1
ATOM 3390 C CA . VAL C 1 23 ? -0.065 61.254 58.001 1.00 71.84 11 VAL C CA 1
ATOM 3391 C C . VAL C 1 23 ? -0.905 60.709 59.124 1.00 71.54 11 VAL C C 1
ATOM 3392 O O . VAL C 1 23 ? -0.362 60.136 60.072 1.00 70.83 11 VAL C O 1
ATOM 3396 N N . LYS C 1 24 ? -2.228 60.844 58.998 1.00 72.39 12 LYS C N 1
ATOM 3397 C CA . LYS C 1 24 ? -3.169 60.335 60.024 1.00 72.77 12 LYS C CA 1
ATOM 3398 C C . LYS C 1 24 ? -2.953 58.844 60.394 1.00 73.51 12 LYS C C 1
ATOM 3399 O O . LYS C 1 24 ? -3.088 58.471 61.570 1.00 74.10 12 LYS C O 1
ATOM 3405 N N . THR C 1 25 ? -2.583 58.017 59.415 1.00 72.97 13 THR C N 1
ATOM 3406 C CA . THR C 1 25 ? -2.274 56.606 59.661 1.00 73.04 13 THR C CA 1
ATOM 3407 C C . THR C 1 25 ? -1.011 56.410 60.504 1.00 76.56 13 THR C C 1
ATOM 3408 O O . THR C 1 25 ? -0.989 55.570 61.428 1.00 77.32 13 THR C O 1
ATOM 3412 N N . ILE C 1 26 ? 0.044 57.158 60.173 1.00 79.01 14 ILE C N 1
ATOM 3413 C CA . ILE C 1 26 ? 1.337 56.961 60.836 1.00 78.68 14 ILE C CA 1
ATOM 3414 C C . ILE C 1 26 ? 1.332 57.611 62.227 1.00 79.73 14 ILE C C 1
ATOM 3415 O O . ILE C 1 26 ? 1.936 57.071 63.138 1.00 81.07 14 ILE C O 1
ATOM 3420 N N . VAL C 1 27 ? 0.605 58.719 62.410 1.00 80.15 15 VAL C N 1
ATOM 3421 C CA . VAL C 1 27 ? 0.445 59.314 63.759 1.00 80.09 15 VAL C CA 1
ATOM 3422 C C . VAL C 1 27 ? -0.407 58.437 64.694 1.00 79.95 15 VAL C C 1
ATOM 3423 O O . VAL C 1 27 ? -0.235 58.480 65.911 1.00 80.51 15 VAL C O 1
ATOM 3427 N N . ALA C 1 28 ? -1.332 57.663 64.131 1.00 80.07 16 ALA C N 1
ATOM 3428 C CA . ALA C 1 28 ? -2.241 56.836 64.939 1.00 78.12 16 ALA C CA 1
ATOM 3429 C C . ALA C 1 28 ? -1.538 55.627 65.558 1.00 79.21 16 ALA C C 1
ATOM 3430 O O . ALA C 1 28 ? -2.123 54.977 66.438 1.00 78.96 16 ALA C O 1
ATOM 3432 N N . GLN C 1 29 ? -0.311 55.308 65.109 1.00 79.67 17 GLN C N 1
ATOM 3433 C CA . GLN C 1 29 ? 0.465 54.219 65.740 1.00 79.92 17 GLN C CA 1
ATOM 3434 C C . GLN C 1 29 ? 1.731 54.690 66.467 1.00 78.65 17 GLN C C 1
ATOM 3435 O O . GLN C 1 29 ? 2.211 54.009 67.380 1.00 80.56 17 GLN C O 1
ATOM 3438 N N . ASP C 1 30 ? 2.256 55.851 66.079 1.00 74.30 18 ASP C N 1
ATOM 3439 C CA . ASP C 1 30 ? 3.485 56.393 66.650 1.00 69.42 18 ASP C CA 1
ATOM 3440 C C . ASP C 1 30 ? 3.200 57.776 67.237 1.00 68.57 18 ASP C C 1
ATOM 3441 O O . ASP C 1 30 ? 3.227 58.776 66.520 1.00 70.51 18 ASP C O 1
ATOM 3446 N N . SER C 1 31 ? 2.947 57.842 68.538 1.00 68.00 19 SER C N 1
ATOM 3447 C CA . SER C 1 31 ? 2.578 59.107 69.188 1.00 68.10 19 SER C CA 1
ATOM 3448 C C . SER C 1 31 ? 3.755 60.050 69.362 1.00 67.30 19 SER C C 1
ATOM 3449 O O . SER C 1 31 ? 3.558 61.247 69.516 1.00 69.42 19 SER C O 1
ATOM 3452 N N . ARG C 1 32 ? 4.971 59.534 69.356 1.00 67.19 20 ARG C N 1
ATOM 3453 C CA . ARG C 1 32 ? 6.144 60.417 69.342 1.00 68.18 20 ARG C CA 1
ATOM 3454 C C . ARG C 1 32 ? 6.213 61.113 68.008 1.00 69.11 20 ARG C C 1
ATOM 3455 O O . ARG C 1 32 ? 6.461 62.311 67.949 1.00 72.37 20 ARG C O 1
ATOM 3463 N N . LEU C 1 33 ? 6.004 60.368 66.933 1.00 67.52 21 LEU C N 1
ATOM 3464 C CA . LEU C 1 33 ? 5.937 60.997 65.641 1.00 68.90 21 LEU C CA 1
ATOM 3465 C C . LEU C 1 33 ? 4.784 62.033 65.588 1.00 69.59 21 LEU C C 1
ATOM 3466 O O . LEU C 1 33 ? 4.898 63.064 64.941 1.00 67.87 21 LEU C O 1
ATOM 3471 N N . PHE C 1 34 ? 3.691 61.766 66.290 1.00 71.21 22 PHE C N 1
ATOM 3472 C CA . PHE C 1 34 ? 2.594 62.726 66.349 1.00 73.52 22 PHE C CA 1
ATOM 3473 C C . PHE C 1 34 ? 3.038 64.030 67.050 1.00 73.04 22 PHE C C 1
ATOM 3474 O O . PHE C 1 34 ? 2.664 65.123 66.646 1.00 72.95 22 PHE C O 1
ATOM 3482 N N . GLN C 1 35 ? 3.844 63.900 68.094 1.00 73.47 23 GLN C N 1
ATOM 3483 C CA . GLN C 1 35 ? 4.335 65.053 68.855 1.00 72.42 23 GLN C CA 1
ATOM 3484 C C . GLN C 1 35 ? 5.277 65.919 68.020 1.00 72.50 23 GLN C C 1
ATOM 3485 O O . GLN C 1 35 ? 5.233 67.131 68.114 1.00 74.41 23 GLN C O 1
ATOM 3491 N N . PHE C 1 36 ? 6.130 65.302 67.205 1.00 73.79 24 PHE C N 1
ATOM 3492 C CA . PHE C 1 36 ? 6.933 66.044 66.240 1.00 71.71 24 PHE C CA 1
ATOM 3493 C C . PHE C 1 36 ? 6.085 66.696 65.130 1.00 72.76 24 PHE C C 1
ATOM 3494 O O . PHE C 1 36 ? 6.204 67.895 64.880 1.00 72.95 24 PHE C O 1
ATOM 3502 N N . ILE C 1 37 ? 5.226 65.924 64.474 1.00 73.27 25 ILE C N 1
ATOM 3503 C CA . ILE C 1 37 ? 4.443 66.456 63.343 1.00 72.62 25 ILE C CA 1
ATOM 3504 C C . ILE C 1 37 ? 3.475 67.569 63.711 1.00 73.76 25 ILE C C 1
ATOM 3505 O O . ILE C 1 37 ? 3.128 68.356 62.852 1.00 75.33 25 ILE C O 1
ATOM 3510 N N . GLU C 1 38 ? 3.032 67.648 64.966 1.00 75.33 26 GLU C N 1
ATOM 3511 C CA . GLU C 1 38 ? 2.256 68.819 65.405 1.00 74.95 26 GLU C CA 1
ATOM 3512 C C . GLU C 1 38 ? 3.082 70.041 65.067 1.00 74.01 26 GLU C C 1
ATOM 3513 O O . GLU C 1 38 ? 2.653 70.895 64.333 1.00 76.22 26 GLU C O 1
ATOM 3519 N N . ILE C 1 39 ? 4.301 70.069 65.577 1.00 72.83 27 ILE C N 1
ATOM 3520 C CA . ILE C 1 39 ? 5.208 71.182 65.405 1.00 70.64 27 ILE C CA 1
ATOM 3521 C C . ILE C 1 39 ? 5.764 71.248 63.982 1.00 69.43 27 ILE C C 1
ATOM 3522 O O . ILE C 1 39 ? 5.877 72.330 63.419 1.00 70.49 27 ILE C O 1
ATOM 3527 N N . ALA C 1 40 ? 6.081 70.105 63.384 1.00 69.59 28 ALA C N 1
ATOM 3528 C CA . ALA C 1 40 ? 6.855 70.086 62.117 1.00 69.10 28 ALA C CA 1
ATOM 3529 C C . ALA C 1 40 ? 6.132 70.666 60.918 1.00 67.51 28 ALA C C 1
ATOM 3530 O O . ALA C 1 40 ? 6.760 71.301 60.091 1.00 67.43 28 ALA C O 1
ATOM 3532 N N . GLY C 1 41 ? 4.829 70.435 60.821 1.00 67.94 29 GLY C N 1
ATOM 3533 C CA . GLY C 1 41 ? 4.033 70.915 59.685 1.00 69.70 29 GLY C CA 1
ATOM 3534 C C . GLY C 1 41 ? 3.922 69.943 58.500 1.00 70.69 29 GLY C C 1
ATOM 3535 O O . GLY C 1 41 ? 3.882 68.747 58.680 1.00 71.68 29 GLY C O 1
ATOM 3536 N N . GLU C 1 42 ? 3.839 70.484 57.283 1.00 73.21 30 GLU C N 1
ATOM 3537 C CA . GLU C 1 42 ? 3.737 69.695 56.056 1.00 71.70 30 GLU C CA 1
ATOM 3538 C C . GLU C 1 42 ? 5.134 69.273 55.608 1.00 71.50 30 GLU C C 1
ATOM 3539 O O . GLU C 1 42 ? 6.138 69.854 56.028 1.00 71.08 30 GLU C O 1
ATOM 3541 N N . VAL C 1 43 ? 5.187 68.234 54.780 1.00 71.90 31 VAL C N 1
ATOM 3542 C CA . VAL C 1 43 ? 6.416 67.815 54.100 1.00 71.26 31 VAL C CA 1
ATOM 3543 C C . VAL C 1 43 ? 6.091 67.482 52.656 1.00 72.60 31 VAL C C 1
ATOM 3544 O O . VAL C 1 43 ? 4.977 67.044 52.341 1.00 71.90 31 VAL C O 1
ATOM 3548 N N . GLN C 1 44 ? 7.079 67.659 51.789 1.00 73.61 32 GLN C N 1
ATOM 3549 C CA . GLN C 1 44 ? 6.882 67.472 50.355 1.00 73.77 32 GLN C CA 1
ATOM 3550 C C . GLN C 1 44 ? 7.585 66.212 49.846 1.00 73.93 32 GLN C C 1
ATOM 3551 O O . GLN C 1 44 ? 8.720 65.939 50.242 1.00 75.14 32 GLN C O 1
ATOM 3557 N N . LEU C 1 45 ? 6.922 65.458 48.965 1.00 72.94 33 LEU C N 1
ATOM 3558 C CA . LEU C 1 45 ? 7.593 64.423 48.185 1.00 72.55 33 LEU C CA 1
ATOM 3559 C C . LEU C 1 45 ? 7.772 64.919 46.744 1.00 75.50 33 LEU C C 1
ATOM 3560 O O . LEU C 1 45 ? 6.795 65.031 45.981 1.00 77.85 33 LEU C O 1
ATOM 3565 N N . PRO C 1 46 ? 9.017 65.257 46.365 1.00 76.65 34 PRO C N 1
ATOM 3566 C CA . PRO C 1 46 ? 9.277 65.684 44.984 1.00 76.46 34 PRO C CA 1
ATOM 3567 C C . PRO C 1 46 ? 9.510 64.515 44.024 1.00 75.87 34 PRO C C 1
ATOM 3568 O O . PRO C 1 46 ? 9.753 63.395 44.443 1.00 76.55 34 PRO C O 1
ATOM 3572 N N . THR C 1 47 ? 9.429 64.797 42.739 1.00 75.76 35 THR C N 1
ATOM 3573 C CA . THR C 1 47 ? 9.729 63.820 41.713 1.00 76.35 35 THR C CA 1
ATOM 3574 C C . THR C 1 47 ? 11.054 64.174 41.046 1.00 76.86 35 THR C C 1
ATOM 3575 O O . THR C 1 47 ? 11.370 65.356 40.885 1.00 77.74 35 THR C O 1
ATOM 3579 N N . LYS C 1 48 ? 11.830 63.157 40.675 1.00 76.08 36 LYS C N 1
ATOM 3580 C CA . LYS C 1 48 ? 12.932 63.332 39.727 1.00 75.86 36 LYS C CA 1
ATOM 3581 C C . LYS C 1 48 ? 12.438 62.821 38.377 1.00 74.90 36 LYS C C 1
ATOM 3582 O O . LYS C 1 48 ? 12.022 61.672 38.248 1.00 74.26 36 LYS C O 1
ATOM 3588 N N . PRO C 1 49 ? 12.497 63.672 37.356 1.00 75.33 37 PRO C N 1
ATOM 3589 C CA . PRO C 1 49 ? 11.776 63.332 36.140 1.00 76.18 37 PRO C CA 1
ATOM 3590 C C . PRO C 1 49 ? 12.455 62.190 35.376 1.00 76.63 37 PRO C C 1
ATOM 3591 O O . PRO C 1 49 ? 11.818 61.179 35.074 1.00 76.13 37 PRO C O 1
ATOM 3595 N N . ASN C 1 50 ? 13.749 62.356 35.109 1.00 76.31 38 ASN C N 1
ATOM 3596 C CA . ASN C 1 50 ? 14.518 61.431 34.290 1.00 76.02 38 ASN C CA 1
ATOM 3597 C C . ASN C 1 50 ? 15.166 60.315 35.151 1.00 74.20 38 ASN C C 1
ATOM 3598 O O . ASN C 1 50 ? 16.079 60.578 35.953 1.00 72.80 38 ASN C O 1
ATOM 3603 N N . PRO C 1 51 ? 14.680 59.067 34.997 1.00 70.67 39 PRO C N 1
ATOM 3604 C CA . PRO C 1 51 ? 15.206 57.964 35.801 1.00 69.71 39 PRO C CA 1
ATOM 3605 C C . PRO C 1 51 ? 16.712 57.828 35.739 1.00 68.42 39 PRO C C 1
ATOM 3606 O O . PRO C 1 51 ? 17.355 57.532 36.731 1.00 70.06 39 PRO C O 1
ATOM 3610 N N . PHE C 1 52 ? 17.268 58.007 34.561 1.00 68.58 40 PHE C N 1
ATOM 3611 C CA . PHE C 1 52 ? 18.706 57.926 34.392 1.00 68.16 40 PHE C CA 1
ATOM 3612 C C . PHE C 1 52 ? 19.387 59.017 35.226 1.00 66.08 40 PHE C C 1
ATOM 3613 O O . PHE C 1 52 ? 20.328 58.752 35.959 1.00 63.22 40 PHE C O 1
ATOM 3621 N N . GLN C 1 53 ? 18.874 60.231 35.129 1.00 66.62 41 GLN C N 1
ATOM 3622 C CA . GLN C 1 53 ? 19.431 61.355 35.856 1.00 69.01 41 GLN C CA 1
ATOM 3623 C C . GLN C 1 53 ? 19.187 61.187 37.374 1.00 69.87 41 GLN C C 1
ATOM 3624 O O . GLN C 1 53 ? 20.024 61.558 38.188 1.00 68.27 41 GLN C O 1
ATOM 3630 N N . SER C 1 54 ? 18.038 60.601 37.720 1.00 71.53 42 SER C N 1
ATOM 3631 C CA . SER C 1 54 ? 17.685 60.227 39.096 1.00 70.51 42 SER C CA 1
ATOM 3632 C C . SER C 1 54 ? 18.740 59.339 39.748 1.00 70.61 42 SER C C 1
ATOM 3633 O O . SER C 1 54 ? 19.193 59.629 40.864 1.00 70.16 42 SER C O 1
ATOM 3636 N N . LEU C 1 55 ? 19.121 58.256 39.064 1.00 70.50 43 LEU C N 1
ATOM 3637 C CA . LEU C 1 55 ? 20.169 57.359 39.584 1.00 70.66 43 LEU C CA 1
ATOM 3638 C C . LEU C 1 55 ? 21.549 58.024 39.637 1.00 71.49 43 LEU C C 1
ATOM 3639 O O . LEU C 1 55 ? 22.263 57.862 40.624 1.00 72.46 43 LEU C O 1
ATOM 3644 N N . VAL C 1 56 ? 21.925 58.761 38.593 1.00 71.54 44 VAL C N 1
ATOM 3645 C CA . VAL C 1 56 ? 23.194 59.484 38.604 1.00 72.28 44 VAL C CA 1
ATOM 3646 C C . VAL C 1 56 ? 23.187 60.496 39.762 1.00 74.84 44 VAL C C 1
ATOM 3647 O O . VAL C 1 56 ? 24.152 60.598 40.547 1.00 76.64 44 VAL C O 1
ATOM 3651 N N . SER C 1 57 ? 22.086 61.235 39.863 1.00 75.50 45 SER C N 1
ATOM 3652 C CA . SER C 1 57 ? 21.864 62.161 40.965 1.00 76.57 45 SER C CA 1
ATOM 3653 C C . SER C 1 57 ? 22.115 61.487 42.341 1.00 76.79 45 SER C C 1
ATOM 3654 O O . SER C 1 57 ? 22.930 61.959 43.137 1.00 74.25 45 SER C O 1
ATOM 3657 N N . SER C 1 58 ? 21.412 60.383 42.593 1.00 77.64 46 SER C N 1
ATOM 3658 C CA . SER C 1 58 ? 21.585 59.583 43.801 1.00 77.65 46 SER C CA 1
ATOM 3659 C C . SER C 1 58 ? 23.037 59.125 43.996 1.00 77.15 46 SER C C 1
ATOM 3660 O O . SER C 1 58 ? 23.560 59.211 45.098 1.00 77.97 46 SER C O 1
ATOM 3663 N N . ILE C 1 59 ? 23.688 58.639 42.941 1.00 76.99 47 ILE C N 1
ATOM 3664 C CA . ILE C 1 59 ? 25.045 58.085 43.061 1.00 77.40 47 ILE C CA 1
ATOM 3665 C C . ILE C 1 59 ? 26.062 59.119 43.547 1.00 76.93 47 ILE C C 1
ATOM 3666 O O . ILE C 1 59 ? 26.881 58.814 44.414 1.00 76.25 47 ILE C O 1
ATOM 3668 N N . VAL C 1 60 ? 25.982 60.337 43.007 1.00 77.30 48 VAL C N 1
ATOM 3669 C CA . VAL C 1 60 ? 26.864 61.447 43.408 1.00 77.55 48 VAL C CA 1
ATOM 3670 C C . VAL C 1 60 ? 26.576 62.006 44.818 1.00 78.93 48 VAL C C 1
ATOM 3671 O O . VAL C 1 60 ? 27.494 62.495 45.482 1.00 80.92 48 VAL C O 1
ATOM 3675 N N . GLU C 1 61 ? 25.305 61.967 45.242 1.00 78.62 49 GLU C N 1
ATOM 3676 C CA . GLU C 1 61 ? 24.845 62.504 46.551 1.00 78.77 49 GLU C CA 1
ATOM 3677 C C . GLU C 1 61 ? 25.322 61.693 47.735 1.00 76.07 49 GLU C C 1
ATOM 3678 O O . GLU C 1 61 ? 25.610 62.228 48.797 1.00 73.21 49 GLU C O 1
ATOM 3684 N N . GLN C 1 62 ? 25.337 60.382 47.534 1.00 75.79 50 GLN C N 1
ATOM 3685 C CA . GLN C 1 62 ? 25.295 59.410 48.619 1.00 74.71 50 GLN C CA 1
ATOM 3686 C C . GLN C 1 62 ? 26.427 59.586 49.634 1.00 73.12 50 GLN C C 1
ATOM 3687 O O . GLN C 1 62 ? 27.593 59.744 49.255 1.00 71.19 50 GLN C O 1
ATOM 3693 N N . GLN C 1 63 ? 26.056 59.550 50.917 1.00 73.16 51 GLN C N 1
ATOM 3694 C CA . GLN C 1 63 ? 26.982 59.756 52.055 1.00 73.16 51 GLN C CA 1
ATOM 3695 C C . GLN C 1 63 ? 27.915 60.987 51.895 1.00 73.13 51 GLN C C 1
ATOM 3696 O O . GLN C 1 63 ? 29.057 60.982 52.369 1.00 73.96 51 GLN C O 1
ATOM 3698 N N . LEU C 1 64 ? 27.411 62.033 51.232 1.00 72.39 52 LEU C N 1
ATOM 3699 C CA . LEU C 1 64 ? 28.138 63.286 51.018 1.00 71.39 52 LEU C CA 1
ATOM 3700 C C . LEU C 1 64 ? 27.283 64.427 51.587 1.00 72.53 52 LEU C C 1
ATOM 3701 O O . LEU C 1 64 ? 26.075 64.275 51.785 1.00 71.11 52 LEU C O 1
ATOM 3706 N N . SER C 1 65 ? 27.944 65.545 51.896 1.00 74.09 53 SER C N 1
ATOM 3707 C CA . SER C 1 65 ? 27.302 66.808 52.281 1.00 74.26 53 SER C CA 1
ATOM 3708 C C . SER C 1 65 ? 26.314 67.284 51.194 1.00 75.66 53 SER C C 1
ATOM 3709 O O . SER C 1 65 ? 26.518 67.037 49.999 1.00 77.21 53 SER C O 1
ATOM 3712 N N . ILE C 1 66 ? 25.239 67.950 51.610 1.00 75.86 54 ILE C N 1
ATOM 3713 C CA . ILE C 1 66 ? 24.240 68.489 50.672 1.00 75.64 54 ILE C CA 1
ATOM 3714 C C . ILE C 1 66 ? 24.856 69.644 49.835 1.00 75.72 54 ILE C C 1
ATOM 3715 O O . ILE C 1 66 ? 24.612 69.748 48.625 1.00 75.14 54 ILE C O 1
ATOM 3720 N N . LYS C 1 67 ? 25.669 70.484 50.488 1.00 74.73 55 LYS C N 1
ATOM 3721 C CA . LYS C 1 67 ? 26.420 71.551 49.818 1.00 73.78 55 LYS C CA 1
ATOM 3722 C C . LYS C 1 67 ? 27.415 70.987 48.798 1.00 73.01 55 LYS C C 1
ATOM 3723 O O . LYS C 1 67 ? 27.419 71.414 47.648 1.00 72.75 55 LYS C O 1
ATOM 3725 N N . ALA C 1 68 ? 28.247 70.032 49.222 1.00 72.48 56 ALA C N 1
ATOM 3726 C CA . ALA C 1 68 ? 29.293 69.466 48.361 1.00 72.45 56 ALA C CA 1
ATOM 3727 C C . ALA C 1 68 ? 28.712 68.579 47.262 1.00 74.21 56 ALA C C 1
ATOM 3728 O O . ALA C 1 68 ? 29.287 68.488 46.179 1.00 76.24 56 ALA C O 1
ATOM 3730 N N . ALA C 1 69 ? 27.578 67.928 47.535 1.00 74.59 57 ALA C N 1
ATOM 3731 C CA . ALA C 1 69 ? 26.892 67.091 46.536 1.00 74.04 57 ALA C CA 1
ATOM 3732 C C . ALA C 1 69 ? 26.221 67.925 45.433 1.00 73.53 57 ALA C C 1
ATOM 3733 O O . ALA C 1 69 ? 26.145 67.492 44.290 1.00 72.97 57 ALA C O 1
ATOM 3735 N N . SER C 1 70 ? 25.741 69.118 45.772 1.00 74.21 58 SER C N 1
ATOM 3736 C CA . SER C 1 70 ? 25.172 70.033 44.776 1.00 74.04 58 SER C CA 1
ATOM 3737 C C . SER C 1 70 ? 26.260 70.713 43.933 1.00 73.64 58 SER C C 1
ATOM 3738 O O . SER C 1 70 ? 26.122 70.831 42.711 1.00 73.95 58 SER C O 1
ATOM 3741 N N . ALA C 1 71 ? 27.329 71.162 44.592 1.00 73.05 59 ALA C N 1
ATOM 3742 C CA . ALA C 1 71 ? 28.497 71.725 43.910 1.00 72.43 59 ALA C CA 1
ATOM 3743 C C . ALA C 1 71 ? 29.100 70.695 42.957 1.00 72.47 59 ALA C C 1
ATOM 3744 O O . ALA C 1 71 ? 29.330 70.989 41.775 1.00 72.82 59 ALA C O 1
ATOM 3746 N N . ILE C 1 72 ? 29.350 69.491 43.475 1.00 72.16 60 ILE C N 1
ATOM 3747 C CA . ILE C 1 72 ? 29.875 68.393 42.664 1.00 72.43 60 ILE C CA 1
ATOM 3748 C C . ILE C 1 72 ? 28.951 68.100 41.468 1.00 73.96 60 ILE C C 1
ATOM 3749 O O . ILE C 1 72 ? 29.442 67.894 40.359 1.00 74.58 60 ILE C O 1
ATOM 3753 N N . TYR C 1 73 ? 27.631 68.124 41.684 1.00 75.29 61 TYR C N 1
ATOM 3754 C CA . TYR C 1 73 ? 26.646 67.803 40.621 1.00 76.67 61 TYR C CA 1
ATOM 3755 C C . TYR C 1 73 ? 26.584 68.845 39.472 1.00 77.52 61 TYR C C 1
ATOM 3756 O O . TYR C 1 73 ? 26.539 68.466 38.286 1.00 77.05 61 TYR C O 1
ATOM 3765 N N . GLY C 1 74 ? 26.576 70.137 39.832 1.00 77.03 62 GLY C N 1
ATOM 3766 C CA . GLY C 1 74 ? 26.497 71.244 38.860 1.00 76.19 62 GLY C CA 1
ATOM 3767 C C . GLY C 1 74 ? 27.709 71.368 37.949 1.00 75.61 62 GLY C C 1
ATOM 3768 O O . GLY C 1 74 ? 27.587 71.799 36.796 1.00 74.79 62 GLY C O 1
ATOM 3769 N N . ARG C 1 75 ? 28.881 71.015 38.481 1.00 74.97 63 ARG C N 1
ATOM 3770 C CA . ARG C 1 75 ? 30.094 70.846 37.678 1.00 74.03 63 ARG C CA 1
ATOM 3771 C C . ARG C 1 75 ? 29.841 69.850 36.562 1.00 74.00 63 ARG C C 1
ATOM 3772 O O . ARG C 1 75 ? 30.125 70.115 35.385 1.00 75.17 63 ARG C O 1
ATOM 3780 N N . VAL C 1 76 ? 29.310 68.696 36.961 1.00 73.35 64 VAL C N 1
ATOM 3781 C CA . VAL C 1 76 ? 28.953 67.622 36.039 1.00 72.55 64 VAL C CA 1
ATOM 3782 C C . VAL C 1 76 ? 27.939 68.090 34.992 1.00 71.95 64 VAL C C 1
ATOM 3783 O O . VAL C 1 76 ? 28.112 67.818 33.803 1.00 71.69 64 VAL C O 1
ATOM 3785 N N . GLU C 1 77 ? 26.901 68.806 35.436 1.00 71.46 65 GLU C N 1
ATOM 3786 C CA . GLU C 1 77 ? 25.872 69.359 34.540 1.00 70.89 65 GLU C CA 1
ATOM 3787 C C . GLU C 1 77 ? 26.472 69.997 33.272 1.00 70.45 65 GLU C C 1
ATOM 3788 O O . GLU C 1 77 ? 26.057 69.697 32.142 1.00 71.36 65 GLU C O 1
ATOM 3790 N N . GLN C 1 78 ? 27.468 70.854 33.460 1.00 68.29 66 GLN C N 1
ATOM 3791 C CA . GLN C 1 78 ? 28.104 71.529 32.338 1.00 66.85 66 GLN C CA 1
ATOM 3792 C C . GLN C 1 78 ? 28.683 70.551 31.296 1.00 65.65 66 GLN C C 1
ATOM 3793 O O . GLN C 1 78 ? 28.244 70.527 30.132 1.00 66.21 66 GLN C O 1
ATOM 3799 N N . LEU C 1 79 ? 29.633 69.728 31.742 1.00 62.73 67 LEU C N 1
ATOM 3800 C CA . LEU C 1 79 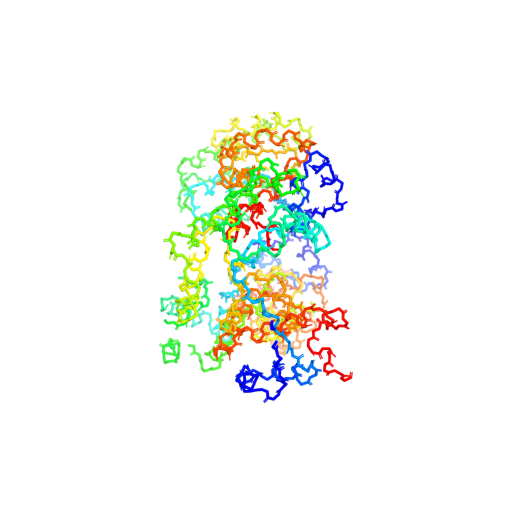? 30.487 68.922 30.855 1.00 59.34 67 LEU C CA 1
ATOM 3801 C C . LEU C 1 79 ? 29.722 67.929 29.962 1.00 58.07 67 LEU C C 1
ATOM 3802 O O . LEU C 1 79 ? 28.488 67.867 29.959 1.00 56.25 67 LEU C O 1
ATOM 3805 N N . ALA C 1 83 ? 21.794 70.249 31.109 1.00 70.62 71 ALA C N 1
ATOM 3806 C CA . ALA C 1 83 ? 20.979 69.302 31.862 1.00 71.11 71 ALA C CA 1
ATOM 3807 C C . ALA C 1 83 ? 21.270 67.863 31.419 1.00 71.98 71 ALA C C 1
ATOM 3808 O O . ALA C 1 83 ? 21.583 67.618 30.250 1.00 72.20 71 ALA C O 1
ATOM 3810 N N . LEU C 1 84 ? 21.163 66.923 32.363 1.00 72.54 72 LEU C N 1
ATOM 3811 C CA . LEU C 1 84 ? 21.469 65.505 32.119 1.00 71.27 72 LEU C CA 1
ATOM 3812 C C . LEU C 1 84 ? 20.185 64.777 31.744 1.00 72.78 72 LEU C C 1
ATOM 3813 O O . LEU C 1 84 ? 19.289 64.616 32.592 1.00 72.29 72 LEU C O 1
ATOM 3818 N N . GLU C 1 85 ? 20.103 64.366 30.472 1.00 72.82 73 GLU C N 1
ATOM 3819 C CA . GLU C 1 85 ? 18.915 63.721 29.915 1.00 72.49 73 GLU C CA 1
ATOM 3820 C C . GLU C 1 85 ? 19.196 62.261 29.488 1.00 73.45 73 GLU C C 1
ATOM 3821 O O . GLU C 1 85 ? 18.424 61.368 29.841 1.00 73.51 73 GLU C O 1
ATOM 3823 N N . LYS C 1 86 ? 20.294 62.016 28.760 1.00 74.75 74 LYS C N 1
ATOM 3824 C CA . LYS C 1 86 ? 20.604 60.675 28.198 1.00 75.34 74 LYS C CA 1
ATOM 3825 C C . LYS C 1 86 ? 22.030 60.208 28.541 1.00 76.65 74 LYS C C 1
ATOM 3826 O O . LYS C 1 86 ? 22.888 61.029 28.846 1.00 78.56 74 LYS C O 1
ATOM 3828 N N . PRO C 1 87 ? 22.288 58.884 28.507 1.00 76.99 75 PRO C N 1
ATOM 3829 C CA . PRO C 1 87 ? 23.675 58.381 28.607 1.00 76.68 75 PRO C CA 1
ATOM 3830 C C . PRO C 1 87 ? 24.538 58.730 27.386 1.00 77.19 75 PRO C C 1
ATOM 3831 O O . PRO C 1 87 ? 25.738 58.976 27.528 1.00 76.46 75 PRO C O 1
ATOM 3835 N N . GLU C 1 88 ? 23.929 58.727 26.200 1.00 78.04 76 GLU C N 1
ATOM 3836 C CA . GLU C 1 88 ? 24.605 59.160 24.982 1.00 78.26 76 GLU C CA 1
ATOM 3837 C C . GLU C 1 88 ? 25.480 60.387 25.270 1.00 78.21 76 GLU C C 1
ATOM 3838 O O . GLU C 1 88 ? 26.588 60.480 24.760 1.00 78.94 76 GLU C O 1
ATOM 3840 N N . GLN C 1 89 ? 24.989 61.303 26.109 1.00 78.52 77 GLN C N 1
ATOM 3841 C CA . GLN C 1 89 ? 25.742 62.517 26.513 1.00 78.47 77 GLN C CA 1
ATOM 3842 C C . GLN C 1 89 ? 27.112 62.216 27.147 1.00 78.31 77 GLN C C 1
ATOM 3843 O O . GLN C 1 89 ? 28.152 62.607 26.611 1.00 80.96 77 GLN C O 1
ATOM 3849 N N . LEU C 1 90 ? 27.102 61.506 28.273 1.00 76.57 78 LEU C N 1
ATOM 3850 C CA . LEU C 1 90 ? 28.323 61.173 29.021 1.00 74.28 78 LEU C CA 1
ATOM 3851 C C . LEU C 1 90 ? 29.347 60.276 28.296 1.00 75.66 78 LEU C C 1
ATOM 3852 O O . LEU C 1 90 ? 30.339 59.894 28.905 1.00 74.29 78 LEU C O 1
ATOM 3857 N N . TYR C 1 91 ? 29.117 59.929 27.026 1.00 77.83 79 TYR C N 1
ATOM 3858 C CA . TYR C 1 91 ? 30.142 59.252 26.206 1.00 78.97 79 TYR C CA 1
ATOM 3859 C C . TYR C 1 91 ? 31.266 60.241 25.811 1.00 79.94 79 TYR C C 1
ATOM 3860 O O . TYR C 1 91 ? 32.220 60.419 26.572 1.00 79.85 79 TYR C O 1
ATOM 3862 N N . ARG C 1 92 ? 31.154 60.886 24.642 1.00 80.84 80 ARG C N 1
ATOM 3863 C CA . ARG C 1 92 ? 32.157 61.872 24.189 1.00 79.77 80 ARG C CA 1
ATOM 3864 C C . ARG C 1 92 ? 31.967 63.221 24.893 1.00 79.32 80 ARG C C 1
ATOM 3865 O O . ARG C 1 92 ? 32.227 63.362 26.092 1.00 77.80 80 ARG C O 1
ATOM 3867 N N . SER C 1 94 ? 34.880 61.808 30.125 1.00 63.88 82 SER C N 1
ATOM 3868 C CA . SER C 1 94 ? 36.224 61.337 30.488 1.00 64.48 82 SER C CA 1
ATOM 3869 C C . SER C 1 94 ? 36.291 61.045 31.977 1.00 66.18 82 SER C C 1
ATOM 3870 O O . SER C 1 94 ? 35.582 61.674 32.762 1.00 65.53 82 SER C O 1
ATOM 3873 N N . ASP C 1 95 ? 37.160 60.110 32.363 1.00 67.99 83 ASP C N 1
ATOM 3874 C CA . ASP C 1 95 ? 37.313 59.722 33.776 1.00 69.02 83 ASP C CA 1
ATOM 3875 C C . ASP C 1 95 ? 38.426 60.487 34.528 1.00 69.97 83 ASP C C 1
ATOM 3876 O O . ASP C 1 95 ? 38.515 60.376 35.754 1.00 71.51 83 ASP C O 1
ATOM 3881 N N . GLU C 1 96 ? 39.263 61.253 33.815 1.00 69.38 84 GLU C N 1
ATOM 3882 C CA . GLU C 1 96 ? 40.074 62.302 34.459 1.00 68.84 84 GLU C CA 1
ATOM 3883 C C . GLU C 1 96 ? 39.143 63.486 34.730 1.00 68.62 84 GLU C C 1
ATOM 3884 O O . GLU C 1 96 ? 39.205 64.112 35.785 1.00 68.15 84 GLU C O 1
ATOM 3886 N N . ALA C 1 97 ? 38.260 63.760 33.772 1.00 68.30 85 ALA C N 1
ATOM 3887 C CA . ALA C 1 97 ? 37.249 64.805 33.905 1.00 68.37 85 ALA C CA 1
ATOM 3888 C C . ALA C 1 97 ? 36.323 64.642 35.134 1.00 69.06 85 ALA C C 1
ATOM 3889 O O . ALA C 1 97 ? 36.374 65.478 36.038 1.00 68.88 85 ALA C O 1
ATOM 3891 N N . LEU C 1 98 ? 35.496 63.580 35.163 1.00 69.67 86 LEU C N 1
ATOM 3892 C CA . LEU C 1 98 ? 34.460 63.356 36.219 1.00 69.20 86 LEU C CA 1
ATOM 3893 C C . LEU C 1 98 ? 35.027 63.438 37.642 1.00 70.15 86 LEU C C 1
ATOM 3894 O O . LEU C 1 98 ? 34.444 64.081 38.524 1.00 70.10 86 LEU C O 1
ATOM 3896 N N . ARG C 1 99 ? 36.166 62.785 37.854 1.00 70.90 87 ARG C N 1
ATOM 3897 C CA . ARG C 1 99 ? 36.921 62.928 39.102 1.00 70.95 87 ARG C CA 1
ATOM 3898 C C . ARG C 1 99 ? 37.424 64.371 39.306 1.00 70.27 87 ARG C C 1
ATOM 3899 O O . ARG C 1 99 ? 37.332 64.904 40.420 1.00 70.32 87 ARG C O 1
ATOM 3904 N N . GLN C 1 100 ? 37.917 65.010 38.236 1.00 68.99 88 GLN C N 1
ATOM 3905 C CA . GLN C 1 100 ? 38.341 66.429 38.302 1.00 67.50 88 GLN C CA 1
ATOM 3906 C C . GLN C 1 100 ? 37.149 67.364 38.603 1.00 66.14 88 GLN C C 1
ATOM 3907 O O . GLN C 1 100 ? 37.304 68.584 38.606 1.00 66.26 88 GLN C O 1
ATOM 3910 N N . ALA C 1 101 ? 35.968 66.784 38.838 1.00 63.85 89 ALA C N 1
ATOM 3911 C CA . ALA C 1 101 ? 34.837 67.498 39.418 1.00 62.12 89 ALA C CA 1
ATOM 3912 C C . ALA C 1 101 ? 34.885 67.381 40.937 1.00 60.01 89 ALA C C 1
ATOM 3913 O O . ALA C 1 101 ? 34.075 66.681 41.538 1.00 57.43 89 ALA C O 1
ATOM 3915 N N . VAL C 1 103 ? 33.583 63.818 42.131 1.00 65.56 91 VAL C N 1
ATOM 3916 C CA . VAL C 1 103 ? 33.047 62.460 42.047 1.00 65.65 91 VAL C CA 1
ATOM 3917 C C . VAL C 1 103 ? 34.182 61.434 42.086 1.00 65.34 91 VAL C C 1
ATOM 3918 O O . VAL C 1 103 ? 35.157 61.541 41.343 1.00 62.92 91 VAL C O 1
ATOM 3922 N N . SER C 1 104 ? 34.024 60.429 42.945 1.00 66.66 92 SER C N 1
ATOM 3923 C CA . SER C 1 104 ? 35.105 59.493 43.283 1.00 68.25 92 SER C CA 1
ATOM 3924 C C . SER C 1 104 ? 35.324 58.356 42.261 1.00 69.81 92 SER C C 1
ATOM 3925 O O . SER C 1 104 ? 34.615 58.264 41.241 1.00 71.15 92 SER C O 1
ATOM 3928 N N . LYS C 1 105 ? 36.335 57.520 42.538 1.00 70.06 93 LYS C N 1
ATOM 3929 C CA . LYS C 1 105 ? 36.559 56.253 41.825 1.00 69.53 93 LYS C CA 1
ATOM 3930 C C . LYS C 1 105 ? 35.337 55.332 41.981 1.00 69.54 93 LYS C C 1
ATOM 3931 O O . LYS C 1 105 ? 34.830 54.795 40.988 1.00 69.68 93 LYS C O 1
ATOM 3933 N N . ARG C 1 106 ? 34.871 55.182 43.229 1.00 69.04 94 ARG C N 1
ATOM 3934 C CA . ARG C 1 106 ? 33.680 54.381 43.569 1.00 68.28 94 ARG C CA 1
ATOM 3935 C C . ARG C 1 106 ? 32.431 54.856 42.794 1.00 69.13 94 ARG C C 1
ATOM 3936 O O . ARG C 1 106 ? 31.724 54.052 42.179 1.00 67.43 94 ARG C O 1
ATOM 3938 N N . LYS C 1 107 ? 32.193 56.169 42.808 1.00 69.99 95 LYS C N 1
ATOM 3939 C CA . LYS C 1 107 ? 31.082 56.784 42.071 1.00 69.56 95 LYS C CA 1
ATOM 3940 C C . LYS C 1 107 ? 31.357 56.910 40.565 1.00 69.88 95 LYS C C 1
ATOM 3941 O O . LYS C 1 107 ? 30.427 56.817 39.775 1.00 67.45 95 LYS C O 1
ATOM 3947 N N . ILE C 1 108 ? 32.617 57.125 40.174 1.00 71.98 96 ILE C N 1
ATOM 3948 C CA . ILE C 1 108 ? 33.004 57.057 38.752 1.00 74.09 96 ILE C CA 1
ATOM 3949 C C . ILE C 1 108 ? 32.665 55.654 38.160 1.00 75.36 96 ILE C C 1
ATOM 3950 O O . ILE C 1 108 ? 32.010 55.562 37.117 1.00 73.70 96 ILE C O 1
ATOM 3952 N N . GLU C 1 109 ? 33.072 54.578 38.850 1.00 76.88 97 GLU C N 1
ATOM 3953 C CA . GLU C 1 109 ? 32.703 53.202 38.459 1.00 77.08 97 GLU C CA 1
ATOM 3954 C C . GLU C 1 109 ? 31.182 53.033 38.321 1.00 78.79 97 GLU C C 1
ATOM 3955 O O . GLU C 1 109 ? 30.695 52.956 37.192 1.00 79.58 97 GLU C O 1
ATOM 3957 N N . TYR C 1 110 ? 30.440 53.010 39.441 1.00 80.51 98 TYR C N 1
ATOM 3958 C CA . TYR C 1 110 ? 28.971 52.757 39.427 1.00 81.92 98 TYR C CA 1
ATOM 3959 C C . TYR C 1 110 ? 28.195 53.511 38.338 1.00 83.03 98 TYR C C 1
ATOM 3960 O O . TYR C 1 110 ? 27.204 52.999 37.795 1.00 84.66 98 TYR C O 1
ATOM 3969 N N . ILE C 1 111 ? 28.613 54.740 38.047 1.00 81.88 99 ILE C N 1
ATOM 3970 C CA . ILE C 1 111 ? 27.904 55.577 37.081 1.00 78.79 99 ILE C CA 1
ATOM 3971 C C . ILE C 1 111 ? 28.136 55.061 35.660 1.00 77.63 99 ILE C C 1
ATOM 3972 O O . ILE C 1 111 ? 27.206 55.028 34.870 1.00 76.63 99 ILE C O 1
ATOM 3977 N N . ARG C 1 112 ? 29.341 54.602 35.339 1.00 78.19 100 ARG C N 1
ATOM 3978 C CA . ARG C 1 112 ? 29.583 54.039 33.992 1.00 79.40 100 ARG C CA 1
ATOM 3979 C C . ARG C 1 112 ? 28.782 52.763 33.708 1.00 78.46 100 ARG C C 1
ATOM 3980 O O . ARG C 1 112 ? 28.394 52.515 32.565 1.00 78.00 100 ARG C O 1
ATOM 3988 N N . HIS C 1 113 ? 28.553 51.955 34.742 1.00 77.33 101 HIS C N 1
ATOM 3989 C CA . HIS C 1 113 ? 27.707 50.771 34.610 1.00 76.48 101 HIS C CA 1
ATOM 3990 C C . HIS C 1 113 ? 26.298 51.195 34.232 1.00 73.88 101 HIS C C 1
ATOM 3991 O O . HIS C 1 113 ? 25.687 50.631 33.320 1.00 71.84 101 HIS C O 1
ATOM 3998 N N . VAL C 1 114 ? 25.802 52.198 34.953 1.00 71.54 102 VAL C N 1
ATOM 3999 C CA . VAL C 1 114 ? 24.434 52.685 34.793 1.00 69.41 102 VAL C CA 1
ATOM 4000 C C . VAL C 1 114 ? 24.116 53.050 33.347 1.00 68.20 102 VAL C C 1
ATOM 4001 O O . VAL C 1 114 ? 23.006 52.826 32.896 1.00 66.47 102 VAL C O 1
ATOM 4005 N N . CYS C 1 115 ? 25.106 53.551 32.614 1.00 69.71 103 CYS C N 1
ATOM 4006 C CA . CYS C 1 115 ? 24.960 53.849 31.178 1.00 69.71 103 CYS C CA 1
ATOM 4007 C C . CYS C 1 115 ? 24.921 52.631 30.307 1.00 68.97 103 CYS C C 1
ATOM 4008 O O . CYS C 1 115 ? 24.081 52.551 29.398 1.00 70.94 103 CYS C O 1
ATOM 4011 N N . GLU C 1 116 ? 25.861 51.714 30.541 1.00 66.39 104 GLU C N 1
ATOM 4012 C CA . GLU C 1 116 ? 25.854 50.439 29.834 1.00 64.09 104 GLU C CA 1
ATOM 4013 C C . GLU C 1 116 ? 24.484 49.777 30.042 1.00 62.67 104 GLU C C 1
ATOM 4014 O O . GLU C 1 116 ? 23.941 49.198 29.116 1.00 63.96 104 GLU C O 1
ATOM 4017 N N . HIS C 1 117 ? 23.896 49.915 31.223 1.00 60.83 105 HIS C N 1
ATOM 4018 C CA . HIS C 1 117 ? 22.576 49.333 31.471 1.00 61.42 105 HIS C CA 1
ATOM 4019 C C . HIS C 1 117 ? 21.464 50.059 30.779 1.00 59.98 105 HIS C C 1
ATOM 4020 O O . HIS C 1 117 ? 20.546 49.429 30.270 1.00 61.74 105 HIS C O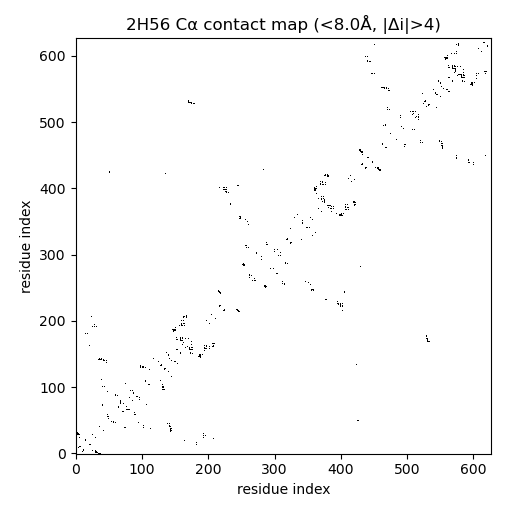 1
ATOM 4027 N N . VAL C 1 118 ? 21.549 51.377 30.753 1.00 59.07 106 VAL C N 1
ATOM 4028 C CA . VAL C 1 118 ? 20.521 52.177 30.132 1.00 60.07 106 VAL C CA 1
ATOM 4029 C C . VAL C 1 118 ? 20.642 52.204 28.610 1.00 60.70 106 VAL C C 1
ATOM 4030 O O . VAL C 1 118 ? 19.626 52.142 27.930 1.00 61.90 106 VAL C O 1
ATOM 4034 N N . GLU C 1 119 ? 21.859 52.272 28.079 1.00 62.86 107 GLU C N 1
ATOM 4035 C CA . GLU C 1 119 ? 22.057 52.222 26.614 1.00 65.33 107 GLU C CA 1
ATOM 4036 C C . GLU C 1 119 ? 21.717 50.848 26.054 1.00 64.38 107 GLU C C 1
ATOM 4037 O O . GLU C 1 119 ? 21.077 50.755 25.019 1.00 65.92 107 GLU C O 1
ATOM 4043 N N . SER C 1 120 ? 22.137 49.790 26.743 1.00 63.66 108 SER C N 1
ATOM 4044 C CA . SER C 1 120 ? 21.872 48.416 26.301 1.00 62.74 108 SER C CA 1
ATOM 4045 C C . SER C 1 120 ? 20.403 48.056 26.308 1.00 64.61 108 SER C C 1
ATOM 4046 O O . SER C 1 120 ? 19.997 47.129 25.627 1.00 62.97 108 SER C O 1
ATOM 4049 N N . GLY C 1 121 ? 19.611 48.756 27.114 1.00 67.06 109 GLY C N 1
ATOM 4050 C CA . GLY C 1 121 ? 18.209 48.412 27.251 1.00 68.82 109 GLY C CA 1
ATOM 4051 C C . GLY C 1 121 ? 17.981 47.222 28.157 1.00 69.73 109 GLY C C 1
ATOM 4052 O O . GLY C 1 121 ? 16.903 46.651 28.150 1.00 67.74 109 GLY C O 1
ATOM 4053 N N . ARG C 1 122 ? 18.994 46.860 28.945 1.00 73.86 110 ARG C N 1
ATOM 4054 C CA . ARG C 1 122 ? 18.819 45.880 30.014 1.00 76.42 110 ARG C CA 1
ATOM 4055 C C . ARG C 1 122 ? 17.772 46.474 30.912 1.00 77.79 110 ARG C C 1
ATOM 4056 O O . ARG C 1 122 ? 16.782 45.825 31.206 1.00 76.99 110 ARG C O 1
ATOM 4064 N N . LEU C 1 123 ? 17.989 47.738 31.289 1.00 82.11 111 LEU C N 1
ATOM 4065 C CA . LEU C 1 123 ? 17.224 48.425 32.332 1.00 83.88 111 LEU C CA 1
ATOM 4066 C C . LEU C 1 123 ? 16.291 49.475 31.719 1.00 86.49 111 LEU C C 1
ATOM 4067 O O . LEU C 1 123 ? 16.645 50.663 31.677 1.00 88.21 111 LEU C O 1
ATOM 4069 N N . ASP C 1 124 ? 15.121 49.020 31.236 1.00 87.87 112 ASP C N 1
ATOM 4070 C CA . ASP C 1 124 ? 14.010 49.899 30.772 1.00 88.83 112 ASP C CA 1
ATOM 4071 C C . ASP C 1 124 ? 12.898 49.901 31.831 1.00 89.90 112 ASP C C 1
ATOM 4072 O O . ASP C 1 124 ? 12.389 48.848 32.199 1.00 90.77 112 ASP C O 1
ATOM 4074 N N . PHE C 1 125 ? 12.505 51.087 32.292 1.00 90.09 113 PHE C N 1
ATOM 4075 C CA . PHE C 1 125 ? 11.863 51.247 33.606 1.00 89.00 113 PHE C CA 1
ATOM 4076 C C . PHE C 1 125 ? 10.366 50.957 33.746 1.00 88.92 113 PHE C C 1
ATOM 4077 O O . PHE C 1 125 ? 9.835 51.030 34.865 1.00 88.43 113 PHE C O 1
ATOM 4085 N N . THR C 1 126 ? 9.700 50.616 32.639 1.00 88.92 114 THR C N 1
ATOM 4086 C CA . THR C 1 126 ? 8.282 50.194 32.642 1.00 87.98 114 THR C CA 1
ATOM 4087 C C . THR C 1 126 ? 7.882 49.319 33.858 1.00 87.36 114 THR C C 1
ATOM 4088 O O . THR C 1 126 ? 8.594 48.388 34.267 1.00 86.13 114 THR C O 1
ATOM 4090 N N . THR C 1 134 ? 8.849 45.108 45.980 1.00 86.81 122 THR C N 1
ATOM 4091 C CA . THR C 1 134 ? 9.441 43.971 46.695 1.00 87.65 122 THR C CA 1
ATOM 4092 C C . THR C 1 134 ? 10.350 43.189 45.744 1.00 89.11 122 THR C C 1
ATOM 4093 O O . THR C 1 134 ? 11.465 42.799 46.104 1.00 89.84 122 THR C O 1
ATOM 4095 N N . THR C 1 135 ? 9.856 42.948 44.532 1.00 89.73 123 THR C N 1
ATOM 4096 C CA . THR C 1 135 ? 10.692 42.467 43.426 1.00 90.07 123 THR C CA 1
ATOM 4097 C C . THR C 1 135 ? 11.340 43.675 42.723 1.00 90.35 123 THR C C 1
ATOM 4098 O O . THR C 1 135 ? 12.248 43.536 41.891 1.00 88.91 123 THR C O 1
ATOM 4100 N N . VAL C 1 136 ? 10.863 44.863 43.091 1.00 90.80 124 VAL C N 1
ATOM 4101 C CA . VAL C 1 136 ? 11.360 46.130 42.560 1.00 90.01 124 VAL C CA 1
ATOM 4102 C C . VAL C 1 136 ? 12.785 46.418 43.086 1.00 89.59 124 VAL C C 1
ATOM 4103 O O . VAL C 1 136 ? 13.695 46.806 42.323 1.00 87.82 124 VAL C O 1
ATOM 4107 N N . ILE C 1 137 ? 12.963 46.202 44.393 1.00 88.67 125 ILE C N 1
ATOM 4108 C CA . ILE C 1 137 ? 14.290 46.233 45.032 1.00 87.71 125 ILE C CA 1
ATOM 4109 C C . ILE C 1 137 ? 15.232 45.168 44.404 1.00 86.61 125 ILE C C 1
ATOM 4110 O O . ILE C 1 137 ? 16.444 45.407 44.246 1.00 87.06 125 ILE C O 1
ATOM 4114 N N . GLU C 1 138 ? 14.652 44.021 44.035 1.00 84.93 126 GLU C N 1
ATOM 4115 C CA . GLU C 1 138 ? 15.379 42.920 43.406 1.00 83.49 126 GLU C CA 1
ATOM 4116 C C . GLU C 1 138 ? 15.933 43.274 42.022 1.00 82.39 126 GLU C C 1
ATOM 4117 O O . GLU C 1 138 ? 17.108 43.011 41.725 1.00 82.50 126 GLU C O 1
ATOM 4118 N N . LYS C 1 139 ? 15.092 43.872 41.175 1.00 80.19 127 LYS C N 1
ATOM 4119 C CA . LYS C 1 139 ? 15.502 44.206 39.797 1.00 77.03 127 LYS C CA 1
ATOM 4120 C C . LYS C 1 139 ? 16.415 45.438 39.737 1.00 75.14 127 LYS C C 1
ATOM 4121 O O . LYS C 1 139 ? 17.269 45.552 38.851 1.00 70.47 127 LYS C O 1
ATOM 4123 N N . LEU C 1 140 ? 16.223 46.361 40.680 1.00 76.52 128 LEU C N 1
ATOM 4124 C CA . LEU C 1 140 ? 17.079 47.539 40.778 1.00 75.91 128 LEU C CA 1
ATOM 4125 C C . LEU C 1 140 ? 18.512 47.080 41.190 1.00 76.53 128 LEU C C 1
ATOM 4126 O O . LEU C 1 140 ? 19.505 47.467 40.551 1.00 75.33 128 LEU C O 1
ATOM 4128 N N . THR C 1 141 ? 18.594 46.208 42.203 1.00 76.79 129 THR C N 1
ATOM 4129 C CA . THR C 1 141 ? 19.873 45.699 42.731 1.00 76.04 129 THR C CA 1
ATOM 4130 C C . THR C 1 141 ? 20.555 44.631 41.838 1.00 74.31 129 THR C C 1
ATOM 4131 O O . THR C 1 141 ? 20.696 44.784 40.613 1.00 74.58 129 THR C O 1
ATOM 4133 N N . ILE C 1 146 ? 24.282 50.555 41.421 1.00 62.60 134 ILE C N 1
ATOM 4134 C CA . ILE C 1 146 ? 22.869 50.242 41.713 1.00 63.42 134 ILE C CA 1
ATOM 4135 C C . ILE C 1 146 ? 22.731 49.165 42.832 1.00 64.48 134 ILE C C 1
ATOM 4136 O O . ILE C 1 146 ? 22.675 47.939 42.552 1.00 68.90 134 ILE C O 1
ATOM 4138 N N . GLY C 1 147 ? 22.736 49.655 44.083 1.00 62.35 135 GLY C N 1
ATOM 4139 C CA . GLY C 1 147 ? 22.524 48.869 45.315 1.00 60.53 135 GLY C CA 1
ATOM 4140 C C . GLY C 1 147 ? 21.387 49.402 46.211 1.00 62.02 135 GLY C C 1
ATOM 4141 O O . GLY C 1 147 ? 20.690 50.384 45.879 1.00 62.84 135 GLY C O 1
ATOM 4142 N N . GLN C 1 148 ? 21.201 48.760 47.360 1.00 60.95 136 GLN C N 1
ATOM 4143 C CA . GLN C 1 148 ? 19.970 48.890 48.169 1.00 61.17 136 GLN C CA 1
ATOM 4144 C C . GLN C 1 148 ? 19.478 50.335 48.431 1.00 59.91 136 GLN C C 1
ATOM 4145 O O . GLN C 1 148 ? 18.314 50.663 48.187 1.00 60.47 136 GLN C O 1
ATOM 4151 N N . TRP C 1 149 ? 20.369 51.187 48.901 1.00 57.02 137 TRP C N 1
ATOM 4152 C CA . TRP C 1 149 ? 20.021 52.558 49.229 1.00 56.66 137 TRP C CA 1
ATOM 4153 C C . TRP C 1 149 ? 19.589 53.309 47.977 1.00 58.28 137 TRP C C 1
ATOM 4154 O O . TRP C 1 149 ? 18.576 54.010 47.979 1.00 59.51 137 TRP C O 1
ATOM 4165 N N . THR C 1 150 ? 20.334 53.147 46.892 1.00 60.70 138 THR C N 1
ATOM 4166 C CA . THR C 1 150 ? 20.025 53.880 45.652 1.00 60.83 138 THR C CA 1
ATOM 4167 C C . THR C 1 150 ? 18.676 53.475 45.082 1.00 59.78 138 THR C C 1
ATOM 4168 O O . THR C 1 150 ? 17.883 54.319 44.659 1.00 57.17 138 THR C O 1
ATOM 4172 N N . ALA C 1 151 ? 18.455 52.162 45.056 1.00 64.01 139 ALA C N 1
ATOM 4173 C CA . ALA C 1 151 ? 17.184 51.556 44.617 1.00 65.28 139 ALA C CA 1
ATOM 4174 C C . ALA C 1 151 ? 16.052 52.099 45.471 1.00 66.95 139 ALA C C 1
ATOM 4175 O O . ALA C 1 151 ? 14.972 52.441 44.946 1.00 66.22 139 ALA C O 1
ATOM 4177 N N . GLU C 1 152 ? 16.336 52.187 46.785 1.00 67.08 140 GLU C N 1
ATOM 4178 C CA . GLU C 1 152 ? 15.413 52.767 47.766 1.00 66.55 140 GLU C CA 1
ATOM 4179 C C . GLU C 1 152 ? 15.108 54.222 47.442 1.00 65.54 140 GLU C C 1
ATOM 4180 O O . GLU C 1 152 ? 13.934 54.574 47.408 1.00 66.12 140 GLU C O 1
ATOM 4194 N N . PHE C 1 154 ? 15.471 55.662 44.491 1.00 63.44 142 PHE C N 1
ATOM 4195 C CA . PHE C 1 154 ? 14.777 55.639 43.228 1.00 65.51 142 PHE C CA 1
ATOM 4196 C C . PHE C 1 154 ? 13.286 55.402 43.435 1.00 67.31 142 PHE C C 1
ATOM 4197 O O . PHE C 1 154 ? 12.444 56.072 42.824 1.00 67.80 142 PHE C O 1
ATOM 4221 N N . PHE C 1 157 ? 11.679 58.686 44.959 1.00 65.44 145 PHE C N 1
ATOM 4222 C CA . PHE C 1 157 ? 11.708 59.938 44.212 1.00 66.79 145 PHE C CA 1
ATOM 4223 C C . PHE C 1 157 ? 11.375 59.814 42.734 1.00 69.30 145 PHE C C 1
ATOM 4224 O O . PHE C 1 157 ? 11.018 60.815 42.116 1.00 71.16 145 PHE C O 1
ATOM 4232 N N . SER C 1 158 ? 11.466 58.601 42.179 1.00 70.31 146 SER C N 1
ATOM 4233 C CA . SER C 1 158 ? 11.213 58.366 40.757 1.00 70.72 146 SER C CA 1
ATOM 4234 C C . SER C 1 158 ? 9.960 57.550 40.488 1.00 70.85 146 SER C C 1
ATOM 4235 O O . SER C 1 158 ? 9.247 57.828 39.532 1.00 74.04 146 SER C O 1
ATOM 4238 N N . LEU C 1 159 ? 9.701 56.527 41.288 1.00 69.74 147 LEU C N 1
ATOM 4239 C CA . LEU C 1 159 ? 8.461 55.766 41.157 1.00 68.67 147 LEU C CA 1
ATOM 4240 C C . LEU C 1 159 ? 7.400 56.272 42.126 1.00 69.11 147 LEU C C 1
ATOM 4241 O O . LEU C 1 159 ? 6.280 55.781 42.107 1.00 70.46 147 LEU C O 1
ATOM 4246 N N . GLY C 1 160 ? 7.756 57.223 42.990 1.00 69.32 148 GLY C N 1
ATOM 4247 C CA . GLY C 1 160 ? 6.801 57.857 43.891 1.00 68.45 148 GLY C CA 1
ATOM 4248 C C . GLY C 1 160 ? 6.151 56.931 44.896 1.00 68.09 148 GLY C C 1
ATOM 4249 O O . GLY C 1 160 ? 5.015 57.161 45.301 1.00 67.59 148 GLY C O 1
ATOM 4250 N N . ARG C 1 161 ? 6.866 55.899 45.327 1.00 68.85 149 ARG C N 1
ATOM 4251 C CA . ARG C 1 161 ? 6.281 54.891 46.228 1.00 69.43 149 ARG C CA 1
ATOM 4252 C C . ARG C 1 161 ? 6.280 55.341 47.657 1.00 66.94 149 ARG C C 1
ATOM 4253 O O . ARG C 1 161 ? 7.300 55.775 48.156 1.00 68.24 149 ARG C O 1
ATOM 4261 N N . LEU C 1 162 ? 5.147 55.202 48.328 1.00 66.23 150 LEU C N 1
ATOM 4262 C CA . LEU C 1 162 ? 5.024 55.664 49.708 1.00 67.75 150 LEU C CA 1
ATOM 4263 C C . LEU C 1 162 ? 5.413 54.615 50.776 1.00 68.68 150 LEU C C 1
ATOM 4264 O O . LEU C 1 162 ? 5.391 54.882 51.969 1.00 69.35 150 LEU C O 1
ATOM 4269 N N . ASP C 1 163 ? 5.807 53.430 50.349 1.00 69.69 151 ASP C N 1
ATOM 4270 C CA . ASP C 1 163 ? 6.055 52.347 51.284 1.00 70.98 151 ASP C CA 1
ATOM 4271 C C . ASP C 1 163 ? 7.519 52.009 51.342 1.00 68.73 151 ASP C C 1
ATOM 4272 O O . ASP C 1 163 ? 7.885 50.865 51.219 1.00 67.76 151 ASP C O 1
ATOM 4277 N N . VAL C 1 164 ? 8.357 53.008 51.521 1.00 68.63 152 VAL C N 1
ATOM 4278 C CA . VAL C 1 164 ? 9.784 52.782 51.517 1.00 67.88 152 VAL C CA 1
ATOM 4279 C C . VAL C 1 164 ? 10.416 53.318 52.792 1.00 67.27 152 VAL C C 1
ATOM 4280 O O . VAL C 1 164 ? 10.112 54.426 53.240 1.00 68.31 152 VAL C O 1
ATOM 4284 N N . LEU C 1 165 ? 11.287 52.494 53.365 1.00 66.93 153 LEU C N 1
ATOM 4285 C CA . LEU C 1 165 ? 12.070 52.792 54.552 1.00 66.53 153 LEU C CA 1
ATOM 4286 C C . LEU C 1 165 ? 13.500 52.478 54.167 1.00 66.95 153 LEU C C 1
ATOM 4287 O O . LEU C 1 165 ? 13.795 51.346 53.871 1.00 65.54 153 LEU C O 1
ATOM 4292 N N . SER C 1 166 ? 14.385 53.466 54.122 1.00 69.39 154 SER C N 1
ATOM 4293 C CA . SER C 1 166 ? 15.778 53.196 53.747 1.00 68.19 154 SER C CA 1
ATOM 4294 C C . SER C 1 166 ? 16.708 53.195 54.948 1.00 69.62 154 SER C C 1
ATOM 4295 O O . SER C 1 166 ? 17.223 54.234 55.375 1.00 71.88 154 SER C O 1
ATOM 4298 N N . VAL C 1 167 ? 16.962 51.997 55.442 1.00 69.05 155 VAL C N 1
ATOM 4299 C CA . VAL C 1 167 ? 17.609 51.792 56.728 1.00 68.31 155 VAL C CA 1
ATOM 4300 C C . VAL C 1 167 ? 19.071 52.215 56.726 1.00 66.02 155 VAL C C 1
ATOM 4301 O O . VAL C 1 167 ? 19.613 52.575 57.768 1.00 63.91 155 VAL C O 1
ATOM 4305 N N . GLY C 1 168 ? 19.699 52.178 55.556 1.00 65.51 156 GLY C N 1
ATOM 4306 C CA . GLY C 1 168 ? 21.101 52.553 55.428 1.00 65.44 156 GLY C CA 1
ATOM 4307 C C . GLY C 1 168 ? 21.293 54.049 55.239 1.00 67.90 156 GLY C C 1
ATOM 4308 O O . GLY C 1 168 ? 22.429 54.510 55.153 1.00 67.92 156 GLY C O 1
ATOM 4309 N N . ASP C 1 169 ? 20.210 54.833 55.196 1.00 67.37 157 ASP C N 1
ATOM 4310 C CA . ASP C 1 169 ? 20.365 56.262 54.955 1.00 67.93 157 ASP C CA 1
ATOM 4311 C C . ASP C 1 169 ? 20.845 56.993 56.209 1.00 67.69 157 ASP C C 1
ATOM 4312 O O . ASP C 1 169 ? 20.153 56.995 57.226 1.00 67.72 157 ASP C O 1
ATOM 4317 N N . VAL C 1 170 ? 22.016 57.623 56.143 1.00 67.19 158 VAL C N 1
ATOM 4318 C CA . VAL C 1 170 ? 22.580 58.268 57.344 1.00 66.57 158 VAL C CA 1
ATOM 4319 C C . VAL C 1 170 ? 21.699 59.409 57.859 1.00 66.21 158 VAL C C 1
ATOM 4320 O O . VAL C 1 170 ? 21.535 59.575 59.081 1.00 66.74 158 VAL C O 1
ATOM 4324 N N . GLY C 1 171 ? 21.123 60.180 56.945 1.00 64.39 159 GLY C N 1
ATOM 4325 C CA . GLY C 1 171 ? 20.149 61.214 57.333 1.00 67.37 159 GLY C CA 1
ATOM 4326 C C . GLY C 1 171 ? 18.957 60.681 58.123 1.00 69.29 159 GLY C C 1
ATOM 4327 O O . GLY C 1 171 ? 18.566 61.284 59.104 1.00 71.00 159 GLY C O 1
ATOM 4328 N N . LEU C 1 172 ? 18.391 59.538 57.725 1.00 70.00 160 LEU C N 1
ATOM 4329 C CA . LEU C 1 172 ? 17.268 58.963 58.456 1.00 71.21 160 LEU C CA 1
ATOM 4330 C C . LEU C 1 172 ? 17.703 58.415 59.818 1.00 72.94 160 LEU C C 1
ATOM 4331 O O . LEU C 1 172 ? 16.927 58.459 60.802 1.00 74.22 160 LEU C O 1
ATOM 4336 N N . GLN C 1 173 ? 18.932 57.909 59.880 1.00 69.59 161 GLN C N 1
ATOM 4337 C CA . GLN C 1 173 ? 19.466 57.412 61.124 1.00 67.80 161 GLN C CA 1
ATOM 4338 C C . GLN C 1 173 ? 19.628 58.554 62.103 1.00 67.35 161 GLN C C 1
ATOM 4339 O O . GLN C 1 173 ? 19.332 58.429 63.281 1.00 70.89 161 GLN C O 1
ATOM 4345 N N . ARG C 1 174 ? 20.095 59.686 61.615 1.00 67.33 162 ARG C N 1
ATOM 4346 C CA . ARG C 1 174 ? 20.290 60.853 62.472 1.00 64.97 162 ARG C CA 1
ATOM 4347 C C . ARG C 1 174 ? 18.915 61.322 62.967 1.00 63.17 162 ARG C C 1
ATOM 4348 O O . ARG C 1 174 ? 18.725 61.560 64.147 1.00 61.01 162 ARG C O 1
ATOM 4356 N N . GLY C 1 175 ? 17.941 61.361 62.076 1.00 64.27 163 GLY C N 1
ATOM 4357 C CA . GLY C 1 175 ? 16.554 61.640 62.461 1.00 65.62 163 GLY C CA 1
ATOM 4358 C C . GLY C 1 175 ? 16.006 60.729 63.552 1.00 66.27 163 GLY C C 1
ATOM 4359 O O . GLY C 1 175 ? 15.432 61.204 64.520 1.00 64.18 163 GLY C O 1
ATOM 4360 N N . ALA C 1 176 ? 16.236 59.427 63.402 1.00 67.92 164 ALA C N 1
ATOM 4361 C CA . ALA C 1 176 ? 15.759 58.427 64.341 1.00 67.40 164 ALA C CA 1
ATOM 4362 C C . ALA C 1 176 ? 16.372 58.656 65.717 1.00 67.27 164 ALA C C 1
ATOM 4363 O O . ALA C 1 176 ? 15.677 58.609 66.733 1.00 71.48 164 ALA C O 1
ATOM 4365 N N . LYS C 1 177 ? 17.661 58.939 65.761 1.00 65.52 165 LYS C N 1
ATOM 4366 C CA . LYS C 1 177 ? 18.303 59.236 67.038 1.00 65.75 165 LYS C CA 1
ATOM 4367 C C . LYS C 1 177 ? 17.727 60.503 67.654 1.00 65.63 165 LYS C C 1
ATOM 4368 O O . LYS C 1 177 ? 17.474 60.556 68.840 1.00 62.04 165 LYS C O 1
ATOM 4374 N N . TRP C 1 178 ? 17.504 61.525 66.837 1.00 67.45 166 TRP C N 1
ATOM 4375 C CA . TRP C 1 178 ? 16.928 62.769 67.332 1.00 67.53 166 TRP C CA 1
ATOM 4376 C C . TRP C 1 178 ? 15.525 62.565 67.915 1.00 68.18 166 TRP C C 1
ATOM 4377 O O . TRP C 1 178 ? 15.171 63.162 68.909 1.00 70.64 166 TRP C O 1
ATOM 4388 N N . LEU C 1 179 ? 14.744 61.698 67.300 1.00 70.49 167 LEU C N 1
ATOM 4389 C CA . LEU C 1 179 ? 13.312 61.622 67.556 1.00 71.97 167 LEU C CA 1
ATOM 4390 C C . LEU C 1 179 ? 12.961 60.500 68.514 1.00 72.12 167 LEU C C 1
ATOM 4391 O O . LEU C 1 179 ? 12.019 60.615 69.258 1.00 72.87 167 LEU C O 1
ATOM 4396 N N . TYR C 1 180 ? 13.725 59.411 68.490 1.00 72.07 168 TYR C N 1
ATOM 4397 C CA . TYR C 1 180 ? 13.457 58.260 69.345 1.00 70.14 168 TYR C CA 1
ATOM 4398 C C . TYR C 1 180 ? 14.574 57.938 70.333 1.00 70.54 168 TYR C C 1
ATOM 4399 O O . TYR C 1 180 ? 14.348 57.165 71.235 1.00 70.96 168 TYR C O 1
ATOM 4408 N N . GLY C 1 181 ? 15.781 58.484 70.167 1.00 72.37 169 GLY C N 1
ATOM 4409 C CA . GLY C 1 181 ? 16.911 58.180 71.092 1.00 73.01 169 GLY C CA 1
ATOM 4410 C C . GLY C 1 181 ? 17.454 59.324 71.951 1.00 74.13 169 GLY C C 1
ATOM 4411 O O . GLY C 1 181 ? 18.516 59.213 72.560 1.00 75.61 169 GLY C O 1
ATOM 4412 N N . ASN C 1 182 ? 16.733 60.433 71.988 1.00 75.55 170 ASN C N 1
ATOM 4413 C CA . ASN C 1 182 ? 17.146 61.582 72.744 1.00 76.18 170 ASN C CA 1
ATOM 4414 C C . ASN C 1 182 ? 18.486 62.084 72.231 1.00 74.82 170 ASN C C 1
ATOM 4415 O O . ASN C 1 182 ? 19.383 62.460 72.980 1.00 73.56 170 ASN C O 1
ATOM 4420 N N . GLY C 1 183 ? 18.607 62.073 70.918 1.00 76.48 171 GLY C N 1
ATOM 4421 C CA . GLY C 1 183 ? 19.812 62.529 70.239 1.00 77.02 171 GLY C CA 1
ATOM 4422 C C . GLY C 1 183 ? 20.950 61.542 70.264 1.00 77.06 171 GLY C C 1
ATOM 4423 O O . GLY C 1 183 ? 22.025 61.849 69.770 1.00 75.94 171 GLY C O 1
ATOM 4424 N N . GLU C 1 184 ? 20.707 60.358 70.825 1.00 79.08 172 GLU C N 1
ATOM 4425 C CA . GLU C 1 184 ? 21.734 59.321 70.947 1.00 79.96 172 GLU C CA 1
ATOM 4426 C C . GLU C 1 184 ? 21.192 57.970 70.521 1.00 78.86 172 GLU C C 1
ATOM 4427 O O . GLU C 1 184 ? 20.025 57.874 70.099 1.00 77.73 172 GLU C O 1
ATOM 4433 N N . GLY C 1 185 ? 22.048 56.947 70.631 1.00 75.42 173 GLY C N 1
ATOM 4434 C CA . GLY C 1 185 ? 21.671 55.560 70.394 1.00 74.75 173 GLY C CA 1
ATOM 4435 C C . GLY C 1 185 ? 22.058 55.086 69.012 1.00 75.11 173 GLY C C 1
ATOM 4436 O O . GLY C 1 185 ? 22.827 55.758 68.327 1.00 75.17 173 GLY C O 1
ATOM 4437 N N . ASP C 1 186 ? 21.523 53.927 68.601 1.00 74.92 174 ASP C N 1
ATOM 4438 C CA . ASP C 1 186 ? 21.887 53.308 67.318 1.00 73.77 174 ASP C CA 1
ATOM 4439 C C . ASP C 1 186 ? 20.826 53.607 66.279 1.00 73.27 174 ASP C C 1
ATOM 4440 O O . ASP C 1 186 ? 19.717 53.075 66.325 1.00 74.44 174 ASP C O 1
ATOM 4445 N N . GLY C 1 187 ? 21.179 54.442 65.317 1.00 72.03 175 GLY C N 1
ATOM 4446 C CA . GLY C 1 187 ? 20.193 54.952 64.376 1.00 70.01 175 GLY C CA 1
ATOM 4447 C C . GLY C 1 187 ? 19.646 53.869 63.507 1.00 67.51 175 GLY C C 1
ATOM 4448 O O . GLY C 1 187 ? 18.464 53.836 63.230 1.00 70.13 175 GLY C O 1
ATOM 4449 N N . LYS C 1 188 ? 20.512 52.973 63.081 1.00 66.45 176 LYS C N 1
ATOM 4450 C CA . LYS C 1 188 ? 20.100 51.954 62.159 1.00 67.39 176 LYS C CA 1
ATOM 4451 C C . LYS C 1 188 ? 19.067 51.092 62.844 1.00 68.03 176 LYS C C 1
ATOM 4452 O O . LYS C 1 188 ? 17.998 50.827 62.286 1.00 71.14 176 LYS C O 1
ATOM 4458 N N . LYS C 1 189 ? 19.394 50.646 64.052 1.00 66.89 177 LYS C N 1
ATOM 4459 C CA . LYS C 1 189 ? 18.468 49.860 64.865 1.00 65.91 177 LYS C CA 1
ATOM 4460 C C . LYS C 1 189 ? 17.188 50.612 65.237 1.00 64.91 177 LYS C C 1
ATOM 4461 O O . LYS C 1 189 ? 16.121 50.024 65.230 1.00 65.41 177 LYS C O 1
ATOM 4467 N N . LEU C 1 190 ? 17.288 51.903 65.558 1.00 65.39 178 LEU C N 1
ATOM 4468 C CA . LEU C 1 190 ? 16.091 52.695 65.834 1.00 64.50 178 LEU C CA 1
ATOM 4469 C C . LEU C 1 190 ? 15.171 52.716 64.617 1.00 65.61 178 LEU C C 1
ATOM 4470 O O . LEU C 1 190 ? 13.959 52.593 64.787 1.00 64.88 178 LEU C O 1
ATOM 4475 N N . LEU C 1 191 ? 15.739 52.837 63.401 1.00 66.88 179 LEU C N 1
ATOM 4476 C CA . LEU C 1 191 ? 14.933 52.872 62.150 1.00 67.58 179 LEU C CA 1
ATOM 4477 C C . LEU C 1 191 ? 14.191 51.577 61.926 1.00 68.74 179 LEU C C 1
ATOM 4478 O O . LEU C 1 191 ? 12.979 51.592 61.671 1.00 69.51 179 LEU C O 1
ATOM 4483 N N . ILE C 1 192 ? 14.936 50.463 62.020 1.00 66.90 180 ILE C N 1
ATOM 4484 C CA . ILE C 1 192 ? 14.397 49.131 61.766 1.00 62.40 180 ILE C CA 1
ATOM 4485 C C . ILE C 1 192 ? 13.203 48.869 62.666 1.00 63.21 180 ILE C C 1
ATOM 4486 O O . ILE C 1 192 ? 12.250 48.205 62.261 1.00 64.66 180 ILE C O 1
ATOM 4491 N N . TYR C 1 193 ? 13.258 49.376 63.889 1.00 62.39 181 TYR C N 1
ATOM 4492 C CA . TYR C 1 193 ? 12.219 49.067 64.837 1.00 63.50 181 TYR C CA 1
ATOM 4493 C C . TYR C 1 193 ? 11.038 49.993 64.652 1.00 64.58 181 TYR C C 1
ATOM 4494 O O . TYR C 1 193 ? 9.920 49.528 64.481 1.00 62.80 181 TYR C O 1
ATOM 4503 N N . HIS C 1 194 ? 11.282 51.300 64.717 1.00 63.96 182 HIS C N 1
ATOM 4504 C CA . HIS C 1 194 ? 10.210 52.260 64.615 1.00 64.83 182 HIS C CA 1
ATOM 4505 C C . HIS C 1 194 ? 9.510 52.279 63.240 1.00 66.92 182 HIS C C 1
ATOM 4506 O O . HIS C 1 194 ? 8.294 52.480 63.160 1.00 68.34 182 HIS C O 1
ATOM 4513 N N . GLY C 1 195 ? 10.244 51.986 62.170 1.00 67.88 183 GLY C N 1
ATOM 4514 C CA . GLY C 1 195 ? 9.657 51.883 60.828 1.00 67.23 183 GLY C CA 1
ATOM 4515 C C . GLY C 1 195 ? 8.543 50.855 60.691 1.00 68.02 183 GLY C C 1
ATOM 4516 O O . GLY C 1 195 ? 7.715 50.941 59.782 1.00 70.13 183 GLY C O 1
ATOM 4517 N N . LYS C 1 196 ? 8.532 49.862 61.572 1.00 67.20 184 LYS C N 1
ATOM 4518 C CA . LYS C 1 196 ? 7.494 48.841 61.554 1.00 67.11 184 LYS C CA 1
ATOM 4519 C C . LYS C 1 196 ? 6.113 49.463 61.813 1.00 66.09 184 LYS C C 1
ATOM 4520 O O . LYS C 1 196 ? 5.118 48.998 61.264 1.00 66.94 184 LYS C O 1
ATOM 4526 N N . ALA C 1 197 ? 6.068 50.562 62.571 1.00 66.81 185 ALA C N 1
ATOM 4527 C CA . ALA C 1 197 ? 4.796 51.247 62.906 1.00 66.68 185 ALA C CA 1
ATOM 4528 C C . ALA C 1 197 ? 4.245 52.174 61.813 1.00 68.13 185 ALA C C 1
ATOM 4529 O O . ALA C 1 197 ? 3.199 52.761 62.013 1.00 70.46 185 ALA C O 1
ATOM 4531 N N . TRP C 1 198 ? 4.920 52.304 60.673 1.00 70.33 186 TRP C N 1
ATOM 4532 C CA . TRP C 1 198 ? 4.544 53.300 59.650 1.00 70.78 186 TRP C CA 1
ATOM 4533 C C . TRP C 1 198 ? 3.872 52.712 58.426 1.00 71.48 186 TRP C C 1
ATOM 4534 O O . TRP C 1 198 ? 3.438 53.459 57.535 1.00 71.18 186 TRP C O 1
ATOM 4545 N N . ALA C 1 199 ? 3.810 51.380 58.381 1.00 70.04 187 ALA C N 1
ATOM 4546 C CA . ALA C 1 199 ? 3.113 50.669 57.337 1.00 70.37 187 ALA C CA 1
ATOM 4547 C C . ALA C 1 199 ? 1.731 51.279 57.076 1.00 72.56 187 ALA C C 1
ATOM 4548 O O . ALA C 1 199 ? 0.977 51.569 58.032 1.00 75.55 187 ALA C O 1
ATOM 4550 N N . PRO C 1 200 ? 1.369 51.458 55.789 1.00 71.16 188 PRO C N 1
ATOM 4551 C CA . PRO C 1 200 ? 2.156 51.278 54.566 1.00 69.73 188 PRO C CA 1
ATOM 4552 C C . PRO C 1 200 ? 2.639 52.604 53.977 1.00 69.03 188 PRO C C 1
ATOM 4553 O O . PRO C 1 200 ? 2.834 52.677 52.771 1.00 68.64 188 PRO C O 1
ATOM 4557 N N . TYR C 1 201 ? 2.845 53.623 54.820 1.00 67.87 189 TYR C N 1
ATOM 4558 C CA . TYR C 1 201 ? 3.293 54.953 54.360 1.00 66.48 189 TYR C CA 1
ATOM 4559 C C . TYR C 1 201 ? 4.674 55.358 54.887 1.00 64.30 189 TYR C C 1
ATOM 4560 O O . TYR C 1 201 ? 4.915 56.524 55.213 1.00 62.94 189 TYR C O 1
ATOM 4569 N N . GLU C 1 202 ? 5.584 54.394 54.905 1.00 62.45 190 GLU C N 1
ATOM 4570 C CA . GLU C 1 202 ? 6.925 54.607 55.420 1.00 64.73 190 GLU C CA 1
ATOM 4571 C C . GLU C 1 202 ? 7.628 55.805 54.767 1.00 61.11 190 GLU C C 1
ATOM 4572 O O . GLU C 1 202 ? 8.259 56.600 55.439 1.00 60.92 190 GLU C O 1
ATOM 4578 N N . THR C 1 203 ? 7.519 55.946 53.467 1.00 58.70 191 THR C N 1
ATOM 4579 C CA . THR C 1 203 ? 8.155 57.078 52.803 1.00 59.93 191 THR C CA 1
ATOM 4580 C C . THR C 1 203 ? 7.766 58.409 53.460 1.00 62.86 191 THR C C 1
ATOM 4581 O O . THR C 1 203 ? 8.612 59.308 53.620 1.00 62.26 191 THR C O 1
ATOM 4585 N N . VAL C 1 204 ? 6.488 58.541 53.840 1.00 64.56 192 VAL C N 1
ATOM 4586 C CA . VAL C 1 204 ? 6.007 59.797 54.428 1.00 64.62 192 VAL C CA 1
ATOM 4587 C C . VAL C 1 204 ? 6.673 60.039 55.791 1.00 64.83 192 VAL C C 1
ATOM 4588 O O . VAL C 1 204 ? 7.156 61.133 56.084 1.00 65.87 192 VAL C O 1
ATOM 4592 N N . ALA C 1 205 ? 6.710 59.001 56.612 1.00 66.55 193 ALA C N 1
ATOM 4593 C CA . ALA C 1 205 ? 7.478 59.021 57.869 1.00 67.78 193 ALA C CA 1
ATOM 4594 C C . ALA C 1 205 ? 8.913 59.508 57.641 1.00 66.81 193 ALA C C 1
ATOM 4595 O O . ALA C 1 205 ? 9.396 60.403 58.333 1.00 65.80 193 ALA C O 1
ATOM 4597 N N . CYS C 1 206 ? 9.571 58.911 56.650 1.00 66.30 194 CYS C N 1
ATOM 4598 C CA . CYS C 1 206 ? 10.936 59.236 56.321 1.00 68.01 194 CYS C CA 1
ATOM 4599 C C . CYS C 1 206 ? 11.153 60.698 56.050 1.00 67.39 194 CYS C C 1
ATOM 4600 O O . CYS C 1 206 ? 12.150 61.251 56.453 1.00 67.50 194 CYS C O 1
ATOM 4603 N N . LEU C 1 207 ? 10.214 61.330 55.363 1.00 67.87 195 LEU C N 1
ATOM 4604 C CA . LEU C 1 207 ? 10.335 62.745 55.079 1.00 66.61 195 LEU C CA 1
ATOM 4605 C C . LEU C 1 207 ? 10.385 63.536 56.390 1.00 67.98 195 LEU C C 1
ATOM 4606 O O . LEU C 1 207 ? 11.186 64.459 56.539 1.00 68.83 195 LEU C O 1
ATOM 4611 N N . TYR C 1 208 ? 9.559 63.175 57.359 1.00 67.73 196 TYR C N 1
ATOM 4612 C CA . TYR C 1 208 ? 9.692 63.813 58.670 1.00 66.75 196 TYR C CA 1
ATOM 4613 C C . TYR C 1 208 ? 11.036 63.479 59.334 1.00 66.77 196 TYR C C 1
ATOM 4614 O O . TYR C 1 208 ? 11.655 64.347 59.967 1.00 65.95 196 TYR C O 1
ATOM 4623 N N . LEU C 1 209 ? 11.521 62.250 59.184 1.00 66.54 197 LEU C N 1
ATOM 4624 C CA . LEU C 1 209 ? 12.840 61.951 59.752 1.00 67.96 197 LEU C CA 1
ATOM 4625 C C . LEU C 1 209 ? 13.941 62.816 59.119 1.00 69.12 197 LEU C C 1
ATOM 4626 O O . LEU C 1 209 ? 14.852 63.262 59.813 1.00 69.67 197 LEU C O 1
ATOM 4631 N N . TRP C 1 210 ? 13.855 63.083 57.814 1.00 69.71 198 TRP C N 1
ATOM 4632 C CA . TRP C 1 210 ? 14.820 63.983 57.188 1.00 69.24 198 TRP C CA 1
ATOM 4633 C C . TRP C 1 210 ? 14.683 65.423 57.646 1.00 68.26 198 TRP C C 1
ATOM 4634 O O . TRP C 1 210 ? 15.690 66.122 57.767 1.00 69.35 198 TRP C O 1
ATOM 4645 N N . LYS C 1 211 ? 13.449 65.866 57.862 1.00 66.17 199 LYS C N 1
ATOM 4646 C CA . LYS C 1 211 ? 13.204 67.169 58.489 1.00 68.11 199 LYS C CA 1
ATOM 4647 C C . LYS C 1 211 ? 13.822 67.220 59.918 1.00 68.93 199 LYS C C 1
ATOM 4648 O O . LYS C 1 211 ? 14.574 68.127 60.248 1.00 70.93 199 LYS C O 1
ATOM 4654 N N . ALA C 1 212 ? 13.548 66.224 60.745 1.00 68.04 200 ALA C N 1
ATOM 4655 C CA . ALA C 1 212 ? 14.183 66.157 62.049 1.00 68.61 200 ALA C CA 1
ATOM 4656 C C . ALA C 1 212 ? 15.682 66.225 61.936 1.00 67.17 200 ALA C C 1
ATOM 4657 O O . ALA C 1 212 ? 16.338 66.915 62.705 1.00 67.98 200 ALA C O 1
ATOM 4659 N N . ALA C 1 213 ? 16.221 65.477 60.983 1.00 67.61 201 ALA C N 1
ATOM 4660 C CA . ALA C 1 213 ? 17.670 65.333 60.835 1.00 67.31 201 ALA C CA 1
ATOM 4661 C C . ALA C 1 213 ? 18.336 66.638 60.404 1.00 68.41 201 ALA C C 1
ATOM 4662 O O . ALA C 1 213 ? 19.492 66.849 60.714 1.00 70.48 201 ALA C O 1
ATOM 4664 N N . GLY C 1 214 ? 17.604 67.508 59.702 1.00 68.43 202 GLY C N 1
ATOM 4665 C CA . GLY C 1 214 ? 18.143 68.773 59.216 1.00 68.35 202 GLY C CA 1
ATOM 4666 C C . GLY C 1 214 ? 18.013 69.943 60.174 1.00 70.76 202 GLY C C 1
ATOM 4667 O O . GLY C 1 214 ? 18.832 70.137 61.093 1.00 70.86 202 GLY C O 1
ATOM 4668 N N . THR C 1 215 ? 16.980 70.745 59.957 1.00 70.69 203 THR C N 1
ATOM 4669 C CA . THR C 1 215 ? 16.870 71.997 60.676 1.00 70.45 203 THR C CA 1
ATOM 4670 C C . THR C 1 215 ? 16.648 71.783 62.191 1.00 67.82 203 THR C C 1
ATOM 4671 O O . THR C 1 215 ? 17.216 72.506 63.020 1.00 66.46 203 THR C O 1
ATOM 4675 N N . PHE C 1 216 ? 15.856 70.782 62.561 1.00 65.08 204 PHE C N 1
ATOM 4676 C CA . PHE C 1 216 ? 15.593 70.539 63.986 1.00 63.73 204 PHE C CA 1
ATOM 4677 C C . PHE C 1 216 ? 16.837 70.037 64.731 1.00 65.23 204 PHE C C 1
ATOM 4678 O O . PHE C 1 216 ? 17.097 70.451 65.852 1.00 66.25 204 PHE C O 1
ATOM 4686 N N . ALA C 1 217 ? 17.613 69.139 64.134 1.00 67.11 205 ALA C N 1
ATOM 4687 C CA . ALA C 1 217 ? 18.833 68.674 64.809 1.00 67.17 205 ALA C CA 1
ATOM 4688 C C . ALA C 1 217 ? 19.840 69.798 64.941 1.00 66.77 205 ALA C C 1
ATOM 4689 O O . ALA C 1 217 ? 20.668 69.770 65.841 1.00 69.25 205 ALA C O 1
ATOM 4691 N N . GLU C 1 218 ? 19.779 70.782 64.047 1.00 67.36 206 GLU C N 1
ATOM 4692 C CA . GLU C 1 218 ? 20.680 71.935 64.138 1.00 67.50 206 GLU C CA 1
ATOM 4693 C C . GLU C 1 218 ? 20.361 72.814 65.361 1.00 67.29 206 GLU C C 1
ATOM 4694 O O . GLU C 1 218 ? 21.237 73.476 65.859 1.00 68.84 206 GLU C O 1
ATOM 4697 N N . GLU C 1 219 ? 19.136 72.751 65.881 1.00 68.62 207 GLU C N 1
ATOM 4698 C CA . GLU C 1 219 ? 18.658 73.654 66.928 1.00 69.04 207 GLU C CA 1
ATOM 4699 C C . GLU C 1 219 ? 18.281 73.032 68.294 1.00 67.99 207 GLU C C 1
ATOM 4700 O O . GLU C 1 219 ? 18.270 73.720 69.317 1.00 69.49 207 GLU C O 1
ATOM 4706 N N . TYR C 1 220 ? 17.931 71.759 68.313 1.00 66.69 208 TYR C N 1
ATOM 4707 C CA . TYR C 1 220 ? 17.583 71.074 69.544 1.00 65.84 208 TYR C CA 1
ATOM 4708 C C . TYR C 1 220 ? 18.327 69.742 69.659 1.00 65.47 208 TYR C C 1
ATOM 4709 O O . TYR C 1 220 ? 18.580 69.088 68.672 1.00 66.61 208 TYR C O 1
ATOM 4718 N N . ARG C 1 221 ? 18.640 69.312 70.865 1.00 66.36 209 ARG C N 1
ATOM 4719 C CA . ARG C 1 221 ? 19.291 68.022 71.057 1.00 67.52 209 ARG C CA 1
ATOM 4720 C C . ARG C 1 221 ? 18.433 66.884 70.535 1.00 69.07 209 ARG C C 1
ATOM 4721 O O . ARG C 1 221 ? 18.986 65.877 70.055 1.00 69.21 209 ARG C O 1
ATOM 4729 N N . SER C 1 222 ? 17.100 67.045 70.621 1.00 67.86 210 SER C N 1
ATOM 4730 C CA . SER C 1 222 ? 16.166 65.932 70.418 1.00 65.78 210 SER C CA 1
ATOM 4731 C C . SER C 1 222 ? 14.712 66.358 70.521 1.00 66.98 210 SER C C 1
ATOM 4732 O O . SER C 1 222 ? 14.388 67.493 70.893 1.00 68.62 210 SER C O 1
ATOM 4735 N N . LEU C 1 223 ? 13.817 65.423 70.244 1.00 65.16 211 LEU C N 1
ATOM 4736 C CA . LEU C 1 223 ? 12.431 65.685 70.478 1.00 65.96 211 LEU C CA 1
ATOM 4737 C C . LEU C 1 223 ? 12.172 66.149 71.923 1.00 66.45 211 LEU C C 1
ATOM 4738 O O . LEU C 1 223 ? 11.303 67.012 72.151 1.00 68.02 211 LEU C O 1
ATOM 4743 N N . GLU C 1 224 ? 12.891 65.601 72.901 1.00 64.81 212 GLU C N 1
ATOM 4744 C CA . GLU C 1 224 ? 12.623 66.007 74.285 1.00 65.20 212 GLU C CA 1
ATOM 4745 C C . GLU C 1 224 ? 13.007 67.435 74.497 1.00 65.09 212 GLU C C 1
ATOM 4746 O O . GLU C 1 224 ? 12.334 68.131 75.242 1.00 63.05 212 GLU C O 1
ATOM 4752 N N . GLU C 1 225 ? 14.080 67.892 73.845 1.00 64.68 213 GLU C N 1
ATOM 4753 C CA . GLU C 1 225 ? 14.443 69.281 74.015 1.00 63.66 213 GLU C CA 1
ATOM 4754 C C . GLU C 1 225 ? 13.380 70.155 73.329 1.00 63.71 213 GLU C C 1
ATOM 4755 O O . GLU C 1 225 ? 12.916 71.160 73.900 1.00 65.65 213 GLU C O 1
ATOM 4761 N N . LEU C 1 226 ? 12.955 69.766 72.127 1.00 63.27 214 LEU C N 1
ATOM 4762 C CA . LEU C 1 226 ? 11.913 70.521 71.448 1.00 60.97 214 LEU C CA 1
ATOM 4763 C C . LEU C 1 226 ? 10.720 70.698 72.385 1.00 60.09 214 LEU C C 1
ATOM 4764 O O . LEU C 1 226 ? 10.269 71.832 72.628 1.00 59.94 214 LEU C O 1
ATOM 4769 N N . LEU C 1 227 ? 10.225 69.585 72.929 1.00 55.92 215 LEU C N 1
ATOM 4770 C CA . LEU C 1 227 ? 9.044 69.649 73.761 1.00 55.93 215 LEU C CA 1
ATOM 4771 C C . LEU C 1 227 ? 9.196 70.378 75.100 1.00 54.88 215 LEU C C 1
ATOM 4772 O O . LEU C 1 227 ? 8.225 70.899 75.614 1.00 55.18 215 LEU C O 1
ATOM 4777 N N . HIS C 1 228 ? 10.394 70.470 75.665 1.00 56.35 216 HIS C N 1
ATOM 4778 C CA . HIS C 1 228 ? 10.533 71.200 76.921 1.00 56.58 216 HIS C CA 1
ATOM 4779 C C . HIS C 1 228 ? 10.477 72.700 76.700 1.00 53.80 216 HIS C C 1
ATOM 4780 O O . HIS C 1 228 ? 10.461 73.445 77.656 1.00 52.01 216 HIS C O 1
ATOM 4785 N N . HIS C 1 229 ? 10.501 73.144 75.446 1.00 56.39 217 HIS C N 1
ATOM 4786 C CA . HIS C 1 229 ? 10.300 74.561 75.098 1.00 57.04 217 HIS C CA 1
ATOM 4787 C C . HIS C 1 229 ? 8.841 74.900 74.783 1.00 58.30 217 HIS C C 1
ATOM 4788 O O . HIS C 1 229 ? 8.499 76.077 74.609 1.00 55.52 217 HIS C O 1
ATOM 4795 N N . GLY C 1 230 ? 7.993 73.872 74.723 1.00 59.26 218 GLY C N 1
ATOM 4796 C CA . GLY C 1 230 ? 6.600 74.013 74.322 1.00 59.04 218 GLY C CA 1
ATOM 4797 C C . GLY C 1 230 ? 5.687 74.252 75.494 1.00 58.02 218 GLY C C 1
ATOM 4798 O O . GLY C 1 230 ? 6.164 74.559 76.576 1.00 59.45 218 GLY C O 1
ATOM 4799 N N . ASN C 1 231 ? 4.380 74.109 75.275 1.00 57.95 219 ASN C N 1
ATOM 4800 C CA . ASN C 1 231 ? 3.390 74.261 76.344 1.00 62.06 219 ASN C CA 1
ATOM 4801 C C . ASN C 1 231 ? 3.573 73.242 77.474 1.00 61.39 219 ASN C C 1
ATOM 4802 O O . ASN C 1 231 ? 4.222 72.238 77.303 1.00 62.01 219 ASN C O 1
ATOM 4807 N N . GLN C 1 232 ? 2.918 73.478 78.598 1.00 65.03 220 GLN C N 1
ATOM 4808 C CA . GLN C 1 232 ? 3.217 72.788 79.830 1.00 67.14 220 GLN C CA 1
ATOM 4809 C C . GLN C 1 232 ? 1.940 72.271 80.525 1.00 69.33 220 GLN C C 1
ATOM 4810 O O . GLN C 1 232 ? 1.280 71.339 80.034 1.00 70.83 220 GLN C O 1
#

Organism: Halalkalibacterium halodurans (strain ATCC BAA-125 / DSM 18197 / FERM 7344 / JCM 9153 / C-125) (NCBI:txid272558)

Solvent-accessible surface area: 31721 Å² total

Foldseek 3Di:
DWKDFCPRPLNCQLCVPPVLLNLLCVVLTMFDQQADAAQLLVVLLLLLPPPHDPVNSVQLVVQVCVQLPHRDHALVSCVPPDPVSSVVSPRDPQSVQLNVQSSVCVVVVLDDVVVVVPDDLVVQLVSQCVGPSQDSQNSCRSHNPQQQRQRLPDPLLLQLQCQSPNVSDDGSSVSSVVSLVSNPRRSNRSSSSSNVSSPPVVVVHRHSVRVVVD/DKDFCPRPLVVQLCVVPVLLVVLRVVLGMFDQAADDAQLLVVLLVLLPPPDDPVVSVQLVVQVCVQLVHRDHALVSCVPP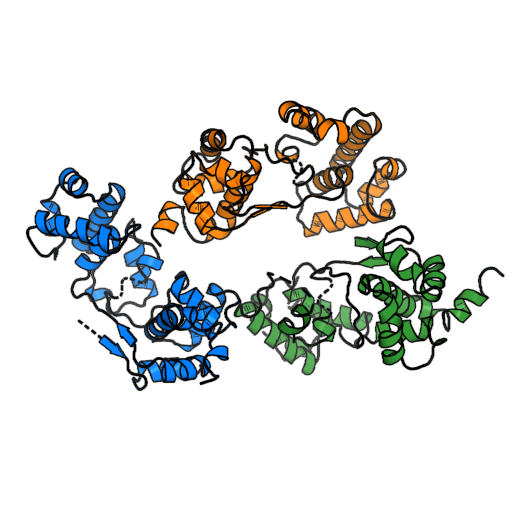DPVSSVVSPRDPQSVQLNVLSSVCPVVVLDDVVVVLDDDVVVQQVSQCVRPRDHNQNSCRSHSPAQQGDDLPDPQLLCLLCQRPNVLDDGSSVSCVVSCVSNPRRSNRSSRSSNVCSPPVVVPHSHSVRVVVD/DKDFCPDVLVVQLCVQPVLLVLLRVVLTMFDLAADEAQLVLLLLCLLPAPDDPVLSVQLVVQVCVLVDHALVSVPVDDVRSVVSADPSSSVVSVVSRVCRVVVVCDPPVCQQVSVPCHNQSSCCSHVPAQAGQRLPGPLLLQLLCQRPVLLDDGSSVSSVPSLVSSPRRSNRVSRSSNVCSPPVVVPASHSVRVPVVDDD

Radius of gyration: 31.17 Å; Cα contacts (8 Å, |Δi|>4): 833; chains: 3; bounding box: 64×70×101 Å

InterPro domains:
  IPR003265 HhH-GPD domain [PF00730] (44-183)
  IPR003265 HhH-GPD domain [SM00478] (48-202)
  IPR003265 HhH-GPD domain [cd00056] (40-198)
  IPR011257 DNA glycosylase [SSF48150] (32-198)
  IPR051912 Alkylbase DNA Glycosylase/Transcriptional Activator [PTHR43003] (11-202)

Secondary structure (DSSP, 8-state):
--EE-TTSHHHHHHHTT-HHHHHHHHHH--EE----S-HHHHHHHHHHHTTS-HHHHHHHHHHHHHHHTS----THHHHTS-HHHHHHTT--HHHHHHHHHHHHHHHTTSS-HHHHBTB-HHHHHHHHHTSTT--HHHH----S--S----TT-HHHHHHHHHHHSSS-S-HHHHHHHHHGGGTT-HHHHHHHHHHIIIIIHHH-SSHHHHS--/-EE-TTSHHHHHHTTT-HHHHHHHHHH--EE----S-HHHHHHHHHHHTTS-HHHHHHHHHHHHHHHTS----THHHHTS-HHHHHHHT--HHHHHHHHHHHHHHHHSSS-HHHHTTS-HHHHHHHHHTSTT--HHHH----S--S----TT-HHHHHHHHHHTSSS-S-HHHHHHHHGGGGTT-HHHHHHHHHHIIIIITTT-SSHHHHHT-/-EE-TTSHHHHHHHTT-HHHHHHHHHH--EE----S-HHHHHHHHHHHTTS-HHHHHHHHHHHHH-----TTTT---HHHHHT---HHHHHHHHHHHHHHHHTS------HHHHH---HHHH----S--S----TT-HHHHHHHHHHHSTT-S-HHHHHHHHGGGGTT-HHHHHHHHHHIIIIIHHH-SSHHHHHHTS--

CATH classification: 1.10.1670.40 (+1 more: 1.10.340.30)

B-factor: mean 70.92, std 7.85, range [37.46, 116.63]

Sequence (627 aa):
HRYFSTDSPEVKTIVAQDSRLFQFIEIAGEVQLPTKPNPFQSLVSSIVEQQLSIKAASAIYGRVEQLVGGALEKPEQLYRVSDEALRQAGVSKRKIEYIRHVCEHVESGRLDFTELEGAEATTVIEKLTAIKGIGQWTAEFFSLGRLDVLSVGDVGLQRGAKWLYGNGEGDGKKLLIYHGKAWAPYETVACLYLWKAAGTFAEEYRSLEELLHHRYFSTDSPEVKTIVAQDSRLFQFIEIAGEVQLPTKPNPFQSLVSSIVEQQLSIKAASAIYGRVEQLVGGALEKPEQLYRVSDEALRQAGVSKRKIEYIRHVCEHVESGRLDFTELEGAEATTVIEKLTAIKGIGQWTAEFFSLGRLDVLSVGDVGLQRGAKWLYGNGEGDGKKLLIYHGKAWAPYETVACLYLWKAAGTFAEEYRSLEELLHHRYFSTDSPEVKTIVAQDSRLFQFIEIAGEVQLPTKPNPFQSLVSSIVEQQLSIKAASAIYGRVEQLALEKPEQLYRSDEALRQAVSKRKIEYIRHVCEHVESGRLDFTTTVIEKLTIGQWTAEFFSLGRLDVLSVGDVGLQRGAKWLYGNGEGDGKKLLIYHGKAWAPYETVACLYLWKAAGTFAEEYRSLEELLHHGNQ